Protein AF-A0A2N2ISP6-F1 (afdb_monomer_lite)

Radius of gyration: 34.64 Å; chains: 1; bounding box: 72×55×141 Å

Secondary structure (DSSP, 8-state):
----------------PPPPHHHHHHHHHHHHHT-GGGHHHHHHHHT-TTS-HHHHHHHHHHHHTTS---HHHHHHHHHHHHSTT-GGGHHHHHHHHHHHHHHHHHHHHHH-SS-TTSSSSHHHHHHHHHHHHHHHHHHHHT-TTSSS-PPPHHHHHHHHHHHHHHHHHTHHHHSTTS---HHHHHHHHHHHHHHHHHHTTTS-HHHHHHHTT--HHHHHHHHHH--EEEETT---HHHHHHHHHHHHHSTTSSTT--EEEE-SS-STTS-SSSEEEE-S-----PPPPSSSSSSS--S-PPPHHHHHHHHHHHHHHHHHHHHH-HHHHHHHHHHHHHHHTSS---S-HHHHHHHHHTTTTS-S---HHHHHHHHHHHHHHHHHHHHHHHHHHHTTT--HHHHHHHHHHHHHSPTT--SSEEEEEEEEEEETTEEEEEEEEEEEETTEEEEEEETTEEEEEEE-TT--EEEEEETTB---GGG--S-PPP---SSEEEETTEEEEE-SS--EEEE-STT-EEEE--SSS--EEEEE---S-----------SSSEEEEEEEEEETTEEEEEEEEEEESSSEEEEEEEEESSS--EESSPPEE-

Foldseek 3Di:
DDDDDDDDDPPPDLQQDADDPVLLVVLLVCLVVLDLVCLVVNLCSLLDPSYALVRSLVSLLVNQQVDFDDPSSLVSVCCNQPNPPNQVRNLSNLLSNLLSLLSNLVSLCVVPVDLSCDDPRRNLVSLLVSLVSLLVSLVVLPDPDPDGDGHDLVSLVSSLVSLLVSCQVPVCQQALPHADDPSSQQSNVSSLSSNLSSCPPNHQLLVSCVSNVPDPLQSVCCNVLVEGEHANHPADPVLSNQLVVLLVLQACLQPQANYEYEDLDDPPPHPPRHYQYQNDHRYPDDQDDDDQDDPDDDDFRADSSSLSSLLSSQLSLLVVCVVVPVPLVVVLVVLQVVQVVAPNRALCVVQQVVVVVVVVPDPDDRDSSSLQSVLLSCQQAAVLLQCLSLVLLVVVVNNSSVVSNQSSVLSSFHPPPQDFAWGWHWGWRGDHRHTDTFIKIFGDDNSTTAWIGGDPKIKGFDADPSGDGRHIAIPNHDDDNVVSPPDDQDQDADQWDDAAQWIWGFQKARWRKDRNHHLEIETDHGDDDMAGETETDDPDDDGDHDYDDDPPAFYWYQDYWDADPLGTFDWTFGWHDDVFTWTFTWTDPSDPDTDGPDDTDTD

Sequence (603 aa):
MVGASLGVLLASSAARAELTGAEKAQVRSYVDGASLANVGRLRALVARPDLTEKQATDALSAALRPKPFTDATEAFLEALLFGPSSLASRSNLLPSVVQALLLRADAIFVQQPGDPMRGDGRAGRELLQLHTFVYEMLVEAMRDGVGVAGLRADARLSVARAYAEHTERHRSFLAFSSRVQDPMLRLRVLVALVLRKASDGVMDRAEVARVLDLGPTANGLFVRSGTLFEDAGLGPEVRRREVVGMLERVPGALSGTEVVVVSKASRAGWVSSGVLFLRTPLGPVAPRRGDAWPAVVKTADPEEALFEAAWVGTSAVAARRLARDPGWDARVSRSMDRAAGQGQDHLAPWVVDRSLDRNAGQAGTVSSRDFVAAPATLLLLDARRTVELSLMRSLSGNFEAFEQVLLGLELLVPPGGSGDGPVEVTLGRVMQGGVEPVVARVVLRGGRAVALELDADRVEAKLDEQGKVVAVLRNGGTFEVGDLAAIEVPSVAGDRWDVGDLRLVRLWGMPRIGALGHRRFLAIGGEREGLHGVHTQAPSADHRVTGRLWVERKGGLVVRVSPGPAGFHGVAVMIQCGDRCMARLMRWDGKSEGYDIAGPVEL

Structure (mmCIF, N/CA/C/O backbone):
data_AF-A0A2N2ISP6-F1
#
_entry.id   AF-A0A2N2ISP6-F1
#
loop_
_atom_site.group_PDB
_atom_site.id
_atom_site.type_symbol
_atom_site.label_atom_id
_atom_site.label_alt_id
_atom_site.label_comp_id
_atom_site.label_asym_id
_atom_site.label_entity_id
_atom_site.label_seq_id
_atom_site.pdbx_PDB_ins_code
_atom_site.Cartn_x
_atom_site.Cartn_y
_atom_site.Cartn_z
_atom_site.occupancy
_atom_site.B_iso_or_equiv
_atom_site.auth_seq_id
_atom_site.auth_comp_id
_atom_site.auth_asym_id
_atom_site.auth_atom_id
_atom_site.pdbx_PDB_model_num
ATOM 1 N N . MET A 1 1 ? -8.777 27.596 -78.164 1.00 36.19 1 MET A N 1
ATOM 2 C CA . MET A 1 1 ? -7.534 28.091 -77.538 1.00 36.19 1 MET A CA 1
ATOM 3 C C . MET A 1 1 ? -7.491 27.554 -76.123 1.00 36.19 1 MET A C 1
ATOM 5 O O . MET A 1 1 ? -8.402 27.820 -75.354 1.00 36.19 1 MET A O 1
ATOM 9 N N . VAL A 1 2 ? -6.512 26.694 -75.866 1.00 35.44 2 VAL A N 1
ATOM 10 C CA . VAL A 1 2 ? -6.303 25.952 -74.620 1.00 35.44 2 VAL A CA 1
ATOM 11 C C . VAL A 1 2 ? -5.444 26.807 -73.690 1.00 35.44 2 VAL A C 1
ATOM 13 O O . VAL A 1 2 ? -4.430 27.337 -74.131 1.00 35.44 2 VAL A O 1
ATOM 16 N N . GLY A 1 3 ? -5.832 26.920 -72.422 1.00 34.56 3 GLY A N 1
ATOM 17 C CA . GLY A 1 3 ? -5.009 27.483 -71.353 1.00 34.56 3 GLY A CA 1
ATOM 18 C C . GLY A 1 3 ? -5.058 26.550 -70.151 1.00 34.56 3 GLY A C 1
ATOM 19 O O . GLY A 1 3 ? -5.958 26.658 -69.326 1.00 34.56 3 GLY A O 1
ATOM 20 N N . ALA A 1 4 ? -4.134 25.591 -70.101 1.00 41.06 4 ALA A N 1
ATOM 21 C CA . ALA A 1 4 ? -3.961 24.679 -68.978 1.00 41.06 4 ALA A CA 1
ATOM 22 C C . ALA A 1 4 ? -2.827 25.200 -68.085 1.00 41.06 4 ALA A C 1
ATOM 24 O O . ALA A 1 4 ? -1.659 25.168 -68.467 1.00 41.06 4 ALA A O 1
ATOM 25 N N . SER A 1 5 ? -3.182 25.685 -66.899 1.00 40.44 5 SER A N 1
ATOM 26 C CA . SER A 1 5 ? -2.239 26.055 -65.843 1.00 40.44 5 SER A CA 1
ATOM 27 C C . SER A 1 5 ? -1.856 24.794 -65.068 1.00 40.44 5 SER A C 1
ATOM 29 O O . SER A 1 5 ? -2.618 24.314 -64.230 1.00 40.44 5 SER A O 1
ATOM 31 N N . LEU A 1 6 ? -0.686 24.233 -65.371 1.00 39.66 6 LEU A N 1
ATOM 32 C CA . LEU A 1 6 ? -0.110 23.102 -64.647 1.00 39.66 6 LEU A CA 1
ATOM 33 C C . LEU A 1 6 ? 0.493 23.611 -63.324 1.00 39.66 6 LEU A C 1
ATOM 35 O O . LEU A 1 6 ? 1.599 24.147 -63.293 1.00 39.66 6 LEU A O 1
ATOM 39 N N . GLY A 1 7 ? -0.252 23.483 -62.226 1.00 42.16 7 GLY A N 1
ATOM 40 C CA . GLY A 1 7 ? 0.265 23.694 -60.874 1.00 42.16 7 GLY A CA 1
ATOM 41 C C . GLY A 1 7 ? 1.104 22.493 -60.442 1.00 42.16 7 GLY A C 1
ATOM 42 O O . GLY A 1 7 ? 0.562 21.441 -60.113 1.00 42.16 7 GLY A O 1
ATOM 43 N N . VAL A 1 8 ? 2.428 22.639 -60.456 1.00 43.16 8 VAL A N 1
ATOM 44 C CA . VAL A 1 8 ? 3.360 21.641 -59.918 1.00 43.16 8 VAL A CA 1
ATOM 45 C C . VAL A 1 8 ? 3.289 21.689 -58.389 1.00 43.16 8 VAL A C 1
ATOM 47 O O . VAL A 1 8 ? 3.820 22.596 -57.753 1.00 43.16 8 VAL A O 1
ATOM 50 N N . LEU A 1 9 ? 2.618 20.702 -57.794 1.00 42.75 9 LEU A N 1
ATOM 51 C CA . LEU A 1 9 ? 2.708 20.387 -56.369 1.00 42.75 9 LEU A CA 1
ATOM 52 C C . LEU A 1 9 ? 4.105 19.811 -56.080 1.00 42.75 9 LEU A C 1
ATOM 54 O O . LEU A 1 9 ? 4.371 18.639 -56.342 1.00 42.75 9 LEU A O 1
ATOM 58 N N . LEU A 1 10 ? 5.004 20.636 -55.539 1.00 41.03 10 LEU A N 1
ATOM 59 C CA . LEU A 1 10 ? 6.258 20.180 -54.936 1.00 41.03 10 LEU A CA 1
ATOM 60 C C . LEU A 1 10 ? 5.944 19.459 -53.618 1.00 41.03 10 LEU A C 1
ATOM 62 O O . LEU A 1 10 ? 5.912 20.065 -52.549 1.00 41.03 10 LEU A O 1
ATOM 66 N N . ALA A 1 11 ? 5.714 18.151 -53.696 1.00 45.19 11 ALA A N 1
ATOM 67 C CA . ALA A 1 11 ? 5.812 17.268 -52.545 1.00 45.19 11 ALA A CA 1
ATOM 68 C C . ALA A 1 11 ? 7.301 17.078 -52.210 1.00 45.19 11 ALA A C 1
ATOM 70 O O . ALA A 1 11 ? 7.983 16.226 -52.776 1.00 45.19 11 ALA A O 1
ATOM 71 N N . SER A 1 12 ? 7.830 17.904 -51.310 1.00 37.44 12 SER A N 1
ATOM 72 C CA . SER A 1 12 ? 9.149 17.714 -50.713 1.00 37.44 12 SER A CA 1
ATOM 73 C C . SER A 1 12 ? 9.114 16.507 -49.770 1.00 37.44 12 SER A C 1
ATOM 75 O O . SER A 1 12 ? 8.803 16.614 -48.586 1.00 37.44 12 SER A O 1
ATOM 77 N N . SER A 1 13 ? 9.445 15.323 -50.288 1.00 38.75 13 SER A N 1
ATOM 78 C CA . SER A 1 13 ? 9.825 14.194 -49.440 1.00 38.75 13 SER A CA 1
ATOM 79 C C . SER A 1 13 ? 11.094 14.580 -48.677 1.00 38.75 13 SER A C 1
ATOM 81 O O . SER A 1 13 ? 12.142 14.772 -49.295 1.00 38.75 13 SER A O 1
ATOM 83 N N . ALA A 1 14 ? 11.021 14.715 -47.352 1.00 42.84 14 ALA A N 1
ATOM 84 C CA . ALA A 1 14 ? 12.212 14.885 -46.527 1.00 42.84 14 ALA A CA 1
ATOM 85 C C . ALA A 1 14 ? 13.158 13.697 -46.775 1.00 42.84 14 ALA A C 1
ATOM 87 O O . ALA A 1 14 ? 12.811 12.551 -46.480 1.00 42.84 14 ALA A O 1
ATOM 88 N N . ALA A 1 15 ? 14.327 13.959 -47.360 1.00 44.03 15 ALA A N 1
ATOM 89 C CA . ALA A 1 15 ? 15.367 12.956 -47.530 1.00 44.03 15 ALA A CA 1
ATOM 90 C C . ALA A 1 15 ? 15.857 12.537 -46.135 1.00 44.03 15 ALA A C 1
ATOM 92 O O . ALA A 1 15 ? 16.526 13.302 -45.447 1.00 44.03 15 ALA A O 1
ATOM 93 N N . ARG A 1 16 ? 15.460 11.341 -45.691 1.00 56.44 16 ARG A N 1
ATOM 94 C CA . ARG A 1 16 ? 15.935 10.734 -44.442 1.00 56.44 16 ARG A CA 1
ATOM 95 C C . ARG A 1 16 ? 17.348 10.214 -44.688 1.00 56.44 16 ARG A C 1
ATOM 97 O O . ARG A 1 16 ? 17.513 9.305 -45.501 1.00 56.44 16 ARG A O 1
ATOM 104 N N . ALA A 1 17 ? 18.355 10.796 -44.043 1.00 68.31 17 ALA A N 1
ATOM 105 C CA . ALA A 1 17 ? 19.729 10.319 -44.161 1.00 68.31 17 ALA A CA 1
ATOM 106 C C . ALA A 1 17 ? 19.986 9.203 -43.1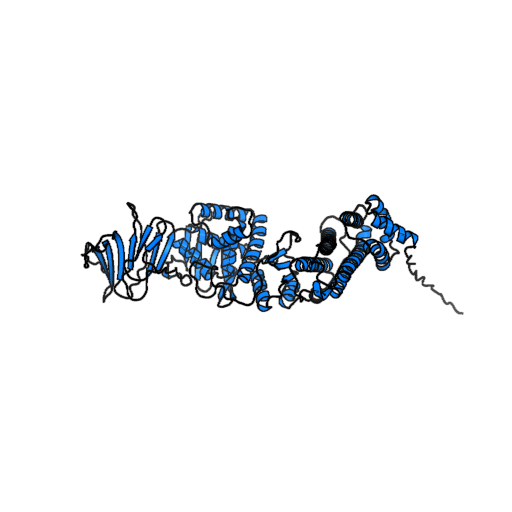40 1.00 68.31 17 ALA A C 1
ATOM 108 O O . ALA A 1 17 ? 19.658 9.331 -41.961 1.00 68.31 17 ALA A O 1
ATOM 109 N N . GLU A 1 18 ? 20.579 8.096 -43.585 1.00 81.62 18 GLU A N 1
ATOM 110 C CA . GLU A 1 18 ? 21.045 7.047 -42.677 1.00 81.62 18 GLU A CA 1
ATOM 111 C C . GLU A 1 18 ? 22.409 7.411 -42.080 1.00 81.62 18 GLU A C 1
ATOM 113 O O . GLU A 1 18 ? 23.227 8.057 -42.737 1.00 81.62 18 GLU A O 1
ATOM 118 N N . LEU A 1 19 ? 22.701 6.918 -40.872 1.00 83.62 19 LEU A N 1
ATOM 119 C CA . LEU A 1 19 ? 24.064 6.966 -40.340 1.00 83.62 19 LEU A CA 1
ATOM 120 C C . LEU A 1 19 ? 25.001 6.125 -41.217 1.00 83.62 19 LEU A C 1
ATOM 122 O O . LEU A 1 19 ? 24.779 4.926 -41.432 1.00 83.62 19 LEU A O 1
ATOM 126 N N . THR A 1 20 ? 26.085 6.745 -41.667 1.00 88.38 20 THR A N 1
ATOM 127 C CA . THR A 1 20 ? 27.175 6.099 -42.400 1.00 88.38 20 THR A CA 1
ATOM 128 C C . THR A 1 20 ? 27.889 5.057 -41.533 1.00 88.38 20 THR A C 1
ATOM 130 O O . THR A 1 20 ? 27.804 5.061 -40.302 1.00 88.38 20 THR A O 1
ATOM 133 N N . GLY A 1 21 ? 28.651 4.154 -42.160 1.00 86.38 21 GLY A N 1
ATOM 134 C CA . GLY A 1 21 ? 29.464 3.172 -41.427 1.00 86.38 21 GLY A CA 1
ATOM 135 C C . GLY A 1 21 ? 30.460 3.817 -40.453 1.00 86.38 21 GLY A C 1
ATOM 136 O O . GLY A 1 21 ? 30.655 3.308 -39.350 1.00 86.38 21 GLY A O 1
ATOM 137 N N . ALA A 1 22 ? 31.029 4.970 -40.823 1.00 87.31 22 ALA A N 1
ATOM 138 C CA . ALA A 1 22 ? 31.939 5.734 -39.972 1.00 87.31 22 ALA A CA 1
ATOM 139 C C . ALA A 1 22 ? 31.221 6.346 -38.758 1.00 87.31 22 ALA A C 1
ATOM 141 O O . ALA A 1 22 ? 31.716 6.235 -37.638 1.00 87.31 22 ALA A O 1
ATOM 142 N N . GLU A 1 23 ? 30.031 6.924 -38.947 1.00 89.75 23 GLU A N 1
ATOM 143 C CA . GLU A 1 23 ? 29.229 7.462 -37.839 1.00 89.75 23 GLU A CA 1
ATOM 144 C C . GLU A 1 23 ? 28.765 6.350 -36.888 1.00 89.75 23 GLU A C 1
ATOM 146 O O . GLU A 1 23 ? 28.853 6.506 -35.671 1.00 89.75 23 GLU A O 1
ATOM 151 N N . LYS A 1 24 ? 28.358 5.182 -37.407 1.00 89.81 24 LYS A N 1
ATOM 152 C CA . LYS A 1 24 ? 28.030 4.004 -36.578 1.00 89.81 24 LYS A CA 1
ATOM 153 C C . LYS A 1 24 ? 29.235 3.536 -35.749 1.00 89.81 24 LYS A C 1
ATOM 155 O O . LYS A 1 24 ? 29.079 3.192 -34.576 1.00 89.81 24 LYS A O 1
ATOM 160 N N . ALA A 1 25 ? 30.441 3.559 -36.322 1.00 89.00 25 ALA A N 1
ATOM 161 C CA . ALA A 1 25 ? 31.672 3.242 -35.598 1.00 89.00 25 ALA A CA 1
ATOM 162 C C . ALA A 1 25 ? 32.001 4.287 -34.514 1.00 89.00 25 ALA A C 1
ATOM 164 O O . ALA A 1 25 ? 32.422 3.915 -33.420 1.00 89.00 25 ALA A O 1
ATOM 165 N N . GLN A 1 26 ? 31.754 5.576 -34.777 1.00 91.56 26 GLN A N 1
ATOM 166 C CA . GLN A 1 26 ? 31.908 6.645 -33.783 1.00 91.56 26 GLN A CA 1
ATOM 167 C C . GLN A 1 26 ? 30.915 6.503 -32.626 1.00 91.56 26 GLN A C 1
ATOM 169 O O . GLN A 1 26 ? 31.327 6.601 -31.473 1.00 91.56 26 GLN A O 1
ATOM 174 N N . VAL A 1 27 ? 29.640 6.205 -32.908 1.00 91.06 27 VAL A N 1
ATOM 175 C CA . VAL A 1 27 ? 28.630 5.915 -31.874 1.00 91.06 27 VAL A CA 1
ATOM 176 C C . VAL A 1 27 ? 29.114 4.788 -30.963 1.00 91.06 27 VAL A C 1
ATOM 178 O O . VAL A 1 27 ? 29.137 4.958 -29.744 1.00 91.06 27 VAL A O 1
ATOM 181 N N . ARG A 1 28 ? 29.583 3.676 -31.548 1.00 90.56 28 ARG A N 1
ATOM 182 C CA . ARG A 1 28 ? 30.154 2.562 -30.782 1.00 90.56 28 ARG A CA 1
ATOM 183 C C . ARG A 1 28 ? 31.355 3.005 -29.952 1.00 90.56 28 ARG A C 1
ATOM 185 O O . ARG A 1 28 ? 31.382 2.735 -28.761 1.00 90.56 28 ARG A O 1
ATOM 192 N N . SER A 1 29 ? 32.301 3.738 -30.536 1.00 90.75 29 SER A N 1
ATOM 193 C CA . SER A 1 29 ? 33.484 4.227 -29.819 1.00 90.75 29 SER A CA 1
ATOM 194 C C . SER A 1 29 ? 33.138 5.148 -28.643 1.00 90.75 29 SER A C 1
ATOM 196 O O . SER A 1 29 ? 33.799 5.075 -27.607 1.00 90.75 29 SER A O 1
ATOM 198 N N . TYR A 1 30 ? 32.130 6.015 -28.778 1.00 91.50 30 TYR A N 1
ATOM 199 C CA . TYR A 1 30 ? 31.725 6.930 -27.710 1.00 91.50 30 TYR A CA 1
ATOM 200 C C . TYR A 1 30 ? 31.024 6.214 -26.560 1.00 91.50 30 TYR A C 1
ATOM 202 O O . TYR A 1 30 ? 31.335 6.503 -25.406 1.00 91.50 30 TYR A O 1
ATOM 210 N N . VAL A 1 31 ? 30.135 5.266 -26.866 1.00 88.12 31 VAL A N 1
ATOM 211 C CA . VAL A 1 31 ? 29.489 4.419 -25.853 1.00 88.12 31 VAL A CA 1
ATOM 212 C C . VAL A 1 31 ? 30.522 3.517 -25.171 1.00 88.12 31 VAL A C 1
ATOM 214 O O . VAL A 1 31 ? 30.524 3.412 -23.950 1.00 88.12 31 VAL A O 1
ATOM 217 N N . ASP A 1 32 ? 31.448 2.937 -25.938 1.00 86.81 32 ASP A N 1
ATOM 218 C CA . ASP A 1 32 ? 32.501 2.049 -25.436 1.00 86.81 32 ASP A CA 1
ATOM 219 C C . ASP A 1 32 ? 33.442 2.736 -24.448 1.00 86.81 32 ASP A C 1
ATOM 221 O O . ASP A 1 32 ? 33.852 2.126 -23.464 1.00 86.81 32 ASP A O 1
ATOM 225 N N . GLY A 1 33 ? 33.795 3.993 -24.721 1.00 85.69 33 GLY A N 1
ATOM 226 C CA . GLY A 1 33 ? 34.625 4.785 -23.821 1.00 85.69 33 GLY A CA 1
ATOM 227 C C . GLY A 1 33 ? 33.866 5.365 -22.626 1.00 85.69 33 GLY A C 1
ATOM 228 O O . GLY A 1 33 ? 34.521 5.832 -21.700 1.00 85.69 33 GLY A O 1
ATOM 229 N N . ALA A 1 34 ? 32.523 5.398 -22.669 1.00 87.94 34 ALA A N 1
ATOM 230 C CA . ALA A 1 34 ? 31.628 5.987 -21.661 1.00 87.94 34 ALA A CA 1
ATOM 231 C C . ALA A 1 34 ? 32.092 7.359 -21.115 1.00 87.94 34 ALA A C 1
ATOM 233 O O . ALA A 1 34 ? 31.850 7.722 -19.966 1.00 87.94 34 ALA A O 1
ATOM 234 N N . SER A 1 35 ? 32.795 8.142 -21.938 1.00 91.19 35 SER A N 1
ATOM 235 C CA . SER A 1 35 ? 33.422 9.391 -21.505 1.00 91.19 35 SER A CA 1
ATOM 236 C C . SER A 1 35 ? 32.431 10.543 -21.585 1.00 91.19 35 SER A C 1
ATOM 238 O O . SER A 1 35 ? 31.960 10.883 -22.673 1.00 91.19 35 SER A O 1
ATOM 240 N N . LEU A 1 36 ? 32.180 11.211 -20.456 1.00 89.88 36 LEU A N 1
ATOM 241 C CA . LEU A 1 36 ? 31.259 12.352 -20.374 1.00 89.88 36 LEU A CA 1
ATOM 242 C C . LEU A 1 36 ? 31.594 13.478 -21.374 1.00 89.88 36 LEU A C 1
ATOM 244 O O . LEU A 1 36 ? 30.695 14.154 -21.871 1.00 89.88 36 LEU A O 1
ATOM 248 N N . ALA A 1 37 ? 32.868 13.631 -21.754 1.00 89.94 37 ALA A N 1
ATOM 249 C CA . ALA A 1 37 ? 33.308 14.614 -22.747 1.00 89.94 37 ALA A CA 1
ATOM 250 C C . ALA A 1 37 ? 32.743 14.361 -24.162 1.00 89.94 37 ALA A C 1
ATOM 252 O O . ALA A 1 37 ? 32.625 15.291 -24.962 1.00 89.94 37 ALA A O 1
ATOM 253 N N . ASN A 1 38 ? 32.370 13.118 -24.482 1.00 91.31 38 ASN A N 1
ATOM 254 C CA . ASN A 1 38 ? 31.856 12.732 -25.798 1.00 91.31 38 ASN A CA 1
ATOM 255 C C . ASN A 1 38 ? 30.325 12.782 -25.897 1.00 91.31 38 ASN A C 1
ATOM 257 O O . ASN A 1 38 ? 29.783 12.631 -26.992 1.00 91.31 38 ASN A O 1
ATOM 261 N N . VAL A 1 39 ? 29.619 13.038 -24.792 1.00 90.69 39 VAL A N 1
ATOM 262 C CA . VAL A 1 39 ? 28.149 13.031 -24.729 1.00 90.69 39 VAL A CA 1
ATOM 263 C C . VAL A 1 39 ? 27.520 13.982 -25.748 1.00 90.69 39 VAL A C 1
ATOM 265 O O . VAL A 1 39 ? 26.601 13.601 -26.470 1.00 90.69 39 VAL A O 1
ATOM 268 N N . GLY A 1 40 ? 28.036 15.211 -25.855 1.00 88.00 40 GLY A N 1
ATOM 269 C CA . GLY A 1 40 ? 27.525 16.196 -26.813 1.00 88.00 40 GLY A CA 1
ATOM 270 C C . GLY A 1 40 ? 27.702 15.758 -28.271 1.00 88.00 40 GLY A C 1
ATOM 271 O O . GLY A 1 40 ? 26.813 15.981 -29.091 1.00 88.00 40 GLY A O 1
ATOM 272 N N . ARG A 1 41 ? 28.813 15.074 -28.581 1.00 89.94 41 ARG A N 1
ATOM 273 C CA . ARG A 1 41 ? 29.103 14.551 -29.927 1.00 89.94 41 ARG A CA 1
ATOM 274 C C . ARG A 1 41 ? 28.193 13.379 -30.269 1.00 89.94 41 ARG A C 1
ATOM 276 O O . ARG A 1 41 ? 27.626 13.353 -31.353 1.00 89.94 41 ARG A O 1
ATOM 283 N N . LEU A 1 42 ? 27.997 12.454 -29.327 1.00 91.12 42 LEU A N 1
ATOM 284 C CA . LEU A 1 42 ? 27.046 11.360 -29.497 1.00 91.12 42 LEU A CA 1
ATOM 285 C C . LEU A 1 42 ? 25.628 11.900 -29.717 1.00 91.12 42 LEU A C 1
ATOM 287 O O . LEU A 1 42 ? 24.974 11.507 -30.678 1.00 91.12 42 LEU A O 1
ATOM 291 N N . ARG A 1 43 ? 25.176 12.852 -28.888 1.00 91.06 43 ARG A N 1
ATOM 292 C CA . ARG A 1 43 ? 23.860 13.492 -29.032 1.00 91.06 43 ARG A CA 1
ATOM 293 C C . ARG A 1 43 ? 23.672 14.094 -30.421 1.00 91.06 43 ARG A C 1
ATOM 295 O O . ARG A 1 43 ? 22.638 13.868 -31.035 1.00 91.06 43 ARG A O 1
ATOM 302 N N . ALA A 1 44 ? 24.675 14.810 -30.927 1.00 87.69 44 ALA A N 1
ATOM 303 C CA . ALA A 1 44 ? 24.631 15.408 -32.259 1.00 87.69 44 ALA A CA 1
ATOM 304 C C . ALA A 1 44 ? 24.507 14.371 -33.390 1.00 87.69 44 ALA A C 1
ATOM 306 O O . ALA A 1 44 ? 23.963 14.700 -34.437 1.00 87.69 44 ALA A O 1
ATOM 307 N N . LEU A 1 45 ? 24.974 13.133 -33.185 1.00 89.06 45 LEU A N 1
ATOM 308 C CA . LEU A 1 45 ? 24.849 12.040 -34.154 1.00 89.06 45 LEU A CA 1
ATOM 309 C C . LEU A 1 45 ? 23.497 11.325 -34.064 1.00 89.06 45 LEU A C 1
ATOM 311 O O . LEU A 1 45 ? 22.870 11.076 -35.089 1.00 89.06 45 LEU A O 1
ATOM 315 N N . VAL A 1 46 ? 23.040 10.986 -32.855 1.00 88.62 46 VAL A N 1
ATOM 316 C CA . VAL A 1 46 ? 21.851 10.131 -32.670 1.00 88.62 46 VAL A CA 1
ATOM 317 C C . VAL A 1 46 ? 20.540 10.902 -32.504 1.00 88.62 46 VAL A C 1
ATOM 319 O O . VAL A 1 46 ? 19.477 10.316 -32.666 1.00 88.62 46 VAL A O 1
ATOM 322 N N . ALA A 1 47 ? 20.586 12.206 -32.212 1.00 84.38 47 ALA A N 1
ATOM 323 C CA . ALA A 1 47 ? 19.394 13.053 -32.076 1.00 84.38 47 ALA A CA 1
ATOM 324 C C . ALA A 1 47 ? 19.073 13.868 -33.335 1.00 84.38 47 ALA A C 1
ATOM 326 O O . ALA A 1 47 ? 18.319 14.844 -33.253 1.00 84.38 47 ALA A O 1
ATOM 327 N N . ARG A 1 48 ? 19.688 13.539 -34.478 1.00 83.75 48 ARG A N 1
ATOM 328 C CA . ARG A 1 48 ? 19.499 14.313 -35.704 1.00 83.75 48 ARG A CA 1
ATOM 329 C C . ARG A 1 48 ? 18.033 14.253 -36.159 1.00 83.75 48 ARG A C 1
ATOM 331 O O . ARG A 1 48 ? 17.431 13.183 -36.112 1.00 83.75 48 ARG A O 1
ATOM 338 N N . PRO A 1 49 ? 17.454 15.371 -36.625 1.00 77.69 49 PRO A N 1
ATOM 339 C CA . PRO A 1 49 ? 16.042 15.432 -37.008 1.00 77.69 49 PRO A CA 1
ATOM 340 C C . PRO A 1 49 ? 15.706 14.627 -38.274 1.00 77.69 49 PRO A C 1
ATOM 342 O O . PRO A 1 49 ? 14.538 14.337 -38.516 1.00 77.69 49 PRO A O 1
ATOM 345 N N . ASP A 1 50 ? 16.705 14.276 -39.086 1.00 81.19 50 ASP A N 1
ATOM 346 C CA . ASP A 1 50 ? 16.567 13.459 -40.294 1.00 81.19 50 ASP A CA 1
ATOM 347 C C . ASP A 1 50 ? 16.692 11.947 -40.036 1.00 81.19 50 ASP A C 1
ATOM 349 O O . ASP A 1 50 ? 16.409 11.151 -40.936 1.00 81.19 50 ASP A O 1
ATOM 353 N N . LEU A 1 51 ? 17.070 11.551 -38.815 1.00 83.94 51 LEU A N 1
ATOM 354 C CA . LEU A 1 51 ? 17.204 10.161 -38.398 1.00 83.94 51 LEU A CA 1
ATOM 355 C C . LEU A 1 51 ? 15.868 9.627 -37.865 1.00 83.94 51 LEU A C 1
ATOM 357 O O . LEU A 1 51 ? 15.186 10.272 -37.069 1.00 83.94 51 LEU A O 1
ATOM 361 N N . THR A 1 52 ? 15.492 8.418 -38.277 1.00 84.81 52 THR A N 1
ATOM 362 C CA . THR A 1 52 ? 14.332 7.733 -37.688 1.00 84.81 52 THR A CA 1
ATOM 363 C C . THR A 1 52 ? 14.678 7.133 -36.324 1.00 84.81 52 THR A C 1
ATOM 365 O O . THR A 1 52 ? 15.819 6.739 -36.079 1.00 84.81 52 THR A O 1
ATOM 368 N N . GLU A 1 53 ? 13.674 6.970 -35.458 1.00 82.44 53 GLU A N 1
ATOM 369 C CA . GLU A 1 53 ? 13.818 6.297 -34.155 1.00 82.44 53 GLU A CA 1
ATOM 370 C C . GLU A 1 53 ? 14.460 4.906 -34.290 1.00 82.44 53 GLU A C 1
ATOM 372 O O . GLU A 1 53 ? 15.341 4.541 -33.512 1.00 82.44 53 GLU A O 1
ATOM 377 N N . LYS A 1 54 ? 14.089 4.152 -35.333 1.00 86.62 54 LYS A N 1
ATOM 378 C CA . LYS A 1 54 ? 14.673 2.839 -35.627 1.00 86.62 54 LYS A CA 1
ATOM 379 C C . LYS A 1 54 ? 16.174 2.927 -35.911 1.00 86.62 54 LYS A C 1
ATOM 381 O O . LYS A 1 54 ? 16.943 2.162 -35.347 1.00 86.62 54 LYS A O 1
ATOM 386 N N . GLN A 1 55 ? 16.610 3.873 -36.742 1.00 88.31 55 GLN A N 1
ATOM 387 C CA . GLN A 1 55 ? 18.030 4.015 -37.086 1.00 88.31 55 GLN A CA 1
ATOM 388 C C . GLN A 1 55 ? 18.879 4.455 -35.882 1.00 88.31 55 GLN A C 1
ATOM 390 O O . GLN A 1 55 ? 20.004 3.978 -35.721 1.00 88.31 55 GLN A O 1
ATOM 395 N N . ALA A 1 56 ? 18.343 5.328 -35.022 1.00 88.62 56 ALA A N 1
ATOM 396 C CA . ALA A 1 56 ? 18.984 5.695 -33.759 1.00 88.62 56 ALA A CA 1
ATOM 397 C C . ALA A 1 56 ? 19.089 4.485 -32.814 1.00 88.62 56 ALA A C 1
ATOM 399 O O . ALA A 1 56 ? 20.157 4.218 -32.258 1.00 88.62 56 ALA A O 1
ATOM 400 N N . THR A 1 57 ? 18.004 3.718 -32.689 1.00 89.69 57 THR A N 1
ATOM 401 C CA . THR A 1 57 ? 17.941 2.489 -31.885 1.00 89.69 57 THR A CA 1
ATOM 402 C C . THR A 1 57 ? 18.932 1.439 -32.375 1.00 89.69 57 THR A C 1
ATOM 404 O O . THR A 1 57 ? 19.679 0.894 -31.567 1.00 89.69 57 THR A O 1
ATOM 407 N N . ASP A 1 58 ? 19.004 1.191 -33.685 1.00 90.06 58 ASP A N 1
ATOM 408 C CA . ASP A 1 58 ? 19.924 0.220 -34.284 1.00 90.06 58 ASP A CA 1
ATOM 409 C C . ASP A 1 58 ? 21.388 0.588 -33.983 1.00 90.06 58 ASP A C 1
ATOM 411 O O . ASP A 1 58 ? 22.186 -0.273 -33.604 1.00 90.06 58 ASP A O 1
ATOM 415 N N . ALA A 1 59 ? 21.744 1.875 -34.089 1.00 90.88 59 ALA A N 1
ATOM 416 C CA . ALA A 1 59 ? 23.090 2.355 -33.780 1.00 90.88 59 ALA A CA 1
ATOM 417 C C . ALA A 1 59 ? 23.437 2.223 -32.286 1.00 90.88 59 ALA A C 1
ATOM 419 O O . ALA A 1 59 ? 24.522 1.742 -31.949 1.00 90.88 59 ALA A O 1
ATOM 420 N N . LEU A 1 60 ? 22.521 2.609 -31.391 1.00 92.50 60 LEU A N 1
ATOM 421 C CA . LEU A 1 60 ? 22.713 2.506 -29.941 1.00 92.50 60 LEU A CA 1
ATOM 422 C C . LEU A 1 60 ? 22.749 1.046 -29.473 1.00 92.50 60 LEU A C 1
ATOM 424 O O . LEU A 1 60 ? 23.623 0.666 -28.696 1.00 92.50 60 LEU A O 1
ATOM 428 N N . SER A 1 61 ? 21.851 0.199 -29.978 1.00 91.50 61 SER A N 1
ATOM 429 C CA . SER A 1 61 ? 21.797 -1.226 -29.640 1.00 91.50 61 SER A CA 1
ATOM 430 C C . SER A 1 61 ? 23.059 -1.959 -30.093 1.00 91.50 61 SER A C 1
ATOM 432 O O . SER A 1 61 ? 23.622 -2.751 -29.336 1.00 91.50 61 SER A O 1
ATOM 434 N N . ALA A 1 62 ? 23.581 -1.637 -31.282 1.00 90.31 62 ALA A N 1
ATOM 435 C CA . ALA A 1 62 ? 24.833 -2.197 -31.787 1.00 90.31 62 ALA A CA 1
ATOM 436 C C . ALA A 1 62 ? 26.069 -1.830 -30.940 1.00 90.31 62 ALA A C 1
ATOM 438 O O . ALA A 1 62 ? 27.128 -2.442 -31.131 1.00 90.31 62 ALA A O 1
ATOM 439 N N . ALA A 1 63 ? 25.954 -0.839 -30.052 1.00 89.19 63 ALA A N 1
ATOM 440 C CA . ALA A 1 63 ? 26.976 -0.454 -29.086 1.00 89.19 63 ALA A CA 1
ATOM 441 C C . ALA A 1 63 ? 26.703 -1.024 -27.680 1.00 89.19 63 ALA A C 1
ATOM 443 O O . ALA A 1 63 ? 27.613 -1.562 -27.057 1.00 89.19 63 ALA A O 1
ATOM 444 N N . LEU A 1 64 ? 25.455 -0.959 -27.201 1.00 91.12 64 LEU A N 1
ATOM 445 C CA . LEU A 1 64 ? 25.074 -1.345 -25.836 1.00 91.12 64 LEU A CA 1
ATOM 446 C C . LEU A 1 64 ? 24.866 -2.857 -25.658 1.00 91.12 64 LEU A C 1
ATOM 448 O O . LEU A 1 64 ? 25.299 -3.426 -24.662 1.00 91.12 64 LEU A O 1
ATOM 452 N N . ARG A 1 65 ? 24.237 -3.544 -26.619 1.00 91.00 65 ARG A N 1
ATOM 453 C CA . ARG A 1 65 ? 23.867 -4.969 -26.496 1.00 91.00 65 ARG A CA 1
ATOM 454 C C . ARG A 1 65 ? 25.049 -5.917 -26.205 1.00 91.00 65 ARG A C 1
ATOM 456 O O . ARG A 1 65 ? 24.865 -6.834 -25.398 1.00 91.00 65 ARG A O 1
ATOM 463 N N . PRO A 1 66 ? 26.241 -5.761 -26.823 1.00 89.69 66 PRO A N 1
ATOM 464 C CA . PRO A 1 66 ? 27.349 -6.700 -26.629 1.00 89.69 66 PRO A CA 1
ATOM 465 C C . PRO A 1 66 ? 28.017 -6.637 -25.249 1.00 89.69 66 PRO A C 1
ATOM 467 O O . PRO A 1 66 ? 28.791 -7.538 -24.927 1.00 89.69 66 PRO A O 1
ATOM 470 N N . LYS A 1 67 ? 27.770 -5.592 -24.448 1.00 86.69 67 LYS A N 1
ATOM 471 C CA . LYS A 1 67 ? 28.516 -5.314 -23.213 1.00 86.69 67 LYS A CA 1
ATOM 472 C C . LYS A 1 67 ? 27.596 -5.228 -21.993 1.00 86.69 67 LYS A C 1
ATOM 474 O O . LYS A 1 67 ? 26.429 -4.885 -22.157 1.00 86.69 67 LYS A O 1
ATOM 479 N N . PRO A 1 68 ? 28.104 -5.532 -20.785 1.00 89.69 68 PRO A N 1
ATOM 480 C CA . PRO A 1 68 ? 27.358 -5.300 -19.557 1.00 89.69 68 PRO A CA 1
ATOM 481 C C . PRO A 1 68 ? 27.019 -3.823 -19.358 1.00 89.69 68 PRO A C 1
ATOM 483 O O . PRO A 1 68 ? 27.849 -2.954 -19.632 1.00 89.69 68 PRO A O 1
ATOM 486 N N . PHE A 1 69 ? 25.827 -3.551 -18.838 1.00 93.25 69 PHE A N 1
ATOM 487 C CA . PHE A 1 69 ? 25.460 -2.246 -18.307 1.00 93.25 69 PHE A CA 1
ATOM 488 C C . PHE A 1 69 ? 26.194 -2.010 -16.978 1.00 93.25 69 PHE A C 1
ATOM 490 O O . PHE A 1 69 ? 26.151 -2.851 -16.084 1.00 93.25 69 PHE A O 1
ATOM 497 N N . THR A 1 70 ? 26.927 -0.901 -16.883 1.00 91.62 70 THR A N 1
ATOM 498 C CA . THR A 1 70 ? 27.783 -0.557 -15.734 1.00 91.62 70 THR A CA 1
ATOM 499 C C . THR A 1 70 ? 27.498 0.865 -15.270 1.00 91.62 70 THR A C 1
ATOM 501 O O . THR A 1 70 ? 27.007 1.664 -16.065 1.00 91.62 70 THR A O 1
ATOM 504 N N . ASP A 1 71 ? 27.912 1.221 -14.053 1.00 92.00 71 ASP A N 1
ATOM 505 C CA . ASP A 1 71 ? 27.751 2.574 -13.492 1.00 92.00 71 ASP A CA 1
ATOM 506 C C . ASP A 1 71 ? 28.329 3.671 -14.408 1.00 92.00 71 ASP A C 1
ATOM 508 O O . ASP A 1 71 ? 27.767 4.757 -14.535 1.00 92.00 71 ASP A O 1
ATOM 512 N N . ALA A 1 72 ? 29.435 3.387 -15.107 1.00 91.75 72 ALA A N 1
ATOM 513 C CA . ALA A 1 72 ? 30.022 4.322 -16.067 1.00 91.75 72 ALA A CA 1
ATOM 514 C C . ALA A 1 72 ? 29.123 4.524 -17.300 1.00 91.75 72 ALA A C 1
ATOM 516 O O . ALA A 1 72 ? 28.959 5.646 -17.781 1.00 91.75 72 ALA A O 1
ATOM 517 N N . THR A 1 73 ? 28.527 3.443 -17.811 1.00 92.31 73 THR A N 1
ATOM 518 C CA . THR A 1 73 ? 27.556 3.503 -18.912 1.00 92.31 73 THR A CA 1
ATOM 519 C C . THR A 1 73 ? 26.285 4.226 -18.478 1.00 92.31 73 THR A C 1
ATOM 521 O O . THR A 1 73 ? 25.759 5.034 -19.239 1.00 92.31 73 THR A O 1
ATOM 524 N N . GLU A 1 74 ? 25.820 3.967 -17.259 1.00 94.06 74 GLU A N 1
ATOM 525 C CA . GLU A 1 74 ? 24.661 4.615 -16.653 1.00 94.06 74 GLU A CA 1
ATOM 526 C C . GLU A 1 74 ? 24.856 6.131 -16.564 1.00 94.06 74 GLU A C 1
ATOM 528 O O . GLU A 1 74 ? 24.100 6.873 -17.191 1.00 94.06 74 GLU A O 1
ATOM 533 N N . ALA A 1 75 ? 25.939 6.592 -15.930 1.00 93.00 75 ALA A N 1
ATOM 534 C CA . ALA A 1 75 ? 26.267 8.016 -15.824 1.00 93.00 75 ALA A CA 1
ATOM 535 C C . ALA A 1 75 ? 26.429 8.690 -17.200 1.00 93.00 75 ALA A C 1
ATOM 537 O O . ALA A 1 75 ? 26.046 9.845 -17.403 1.00 93.00 75 ALA A O 1
ATOM 538 N N . PHE A 1 76 ? 26.981 7.969 -18.182 1.00 93.94 76 PHE A N 1
ATOM 539 C CA . PHE A 1 76 ? 27.109 8.466 -19.550 1.00 93.94 76 PHE A CA 1
ATOM 540 C C . PHE A 1 76 ? 25.749 8.639 -20.247 1.00 93.94 76 PHE A C 1
ATOM 542 O O . PHE A 1 76 ? 25.523 9.665 -20.899 1.00 93.94 76 PHE A O 1
ATOM 549 N N . LEU A 1 77 ? 24.828 7.678 -20.108 1.00 93.62 77 LEU A N 1
ATOM 550 C CA . LEU A 1 77 ? 23.474 7.775 -20.668 1.00 93.62 77 LEU A CA 1
ATOM 551 C C . LEU A 1 77 ? 22.612 8.803 -19.926 1.00 93.62 77 LEU A C 1
ATOM 553 O O . LEU A 1 77 ? 21.840 9.524 -20.563 1.00 93.62 77 LEU A O 1
ATOM 557 N N . GLU A 1 78 ? 22.780 8.931 -18.612 1.00 92.00 78 GLU A N 1
ATOM 558 C CA . GLU A 1 78 ? 22.159 9.989 -17.818 1.00 92.00 78 GLU A CA 1
ATOM 559 C C . GLU A 1 78 ? 22.595 11.365 -18.332 1.00 92.00 78 GLU A C 1
ATOM 561 O O . GLU A 1 78 ? 21.761 12.200 -18.681 1.00 92.00 78 GLU A O 1
ATOM 566 N N . ALA A 1 79 ? 23.901 11.587 -18.508 1.00 90.88 79 ALA A N 1
ATOM 567 C CA . ALA A 1 79 ? 24.418 12.827 -19.080 1.00 90.88 79 ALA A CA 1
ATOM 568 C C . ALA A 1 79 ? 23.926 13.059 -20.522 1.00 90.88 79 ALA A C 1
ATOM 570 O O . ALA A 1 79 ? 23.671 14.204 -20.918 1.00 90.88 79 ALA A O 1
ATOM 571 N N . LEU A 1 80 ? 23.752 11.998 -21.319 1.00 90.75 80 LEU A N 1
ATOM 572 C CA . LEU A 1 80 ? 23.191 12.082 -22.669 1.00 90.75 80 LEU A CA 1
ATOM 573 C C . LEU A 1 80 ? 21.764 12.628 -22.665 1.00 90.75 80 LEU A C 1
ATOM 575 O O . LEU A 1 80 ? 21.475 13.541 -23.451 1.00 90.75 80 LEU A O 1
ATOM 579 N N . LEU A 1 81 ? 20.917 12.127 -21.770 1.00 88.69 81 LEU A N 1
ATOM 580 C CA . LEU A 1 81 ? 19.488 12.436 -21.725 1.00 88.69 81 LEU A CA 1
ATOM 581 C C . LEU A 1 81 ? 19.147 13.652 -20.855 1.00 88.69 81 LEU A C 1
ATOM 583 O O . LEU A 1 81 ? 18.235 14.401 -21.195 1.00 88.69 81 LEU A O 1
ATOM 587 N N . PHE A 1 82 ? 19.898 13.907 -19.787 1.00 86.50 82 PHE A N 1
ATOM 588 C CA . PHE A 1 82 ? 19.591 14.948 -18.801 1.00 86.50 82 PHE A CA 1
ATOM 589 C C . PHE A 1 82 ? 20.685 16.004 -18.640 1.00 86.50 82 PHE A C 1
ATOM 591 O O . PHE A 1 82 ? 20.428 17.046 -18.042 1.00 86.50 82 PHE A O 1
ATOM 598 N N . GLY A 1 83 ? 21.853 15.831 -19.264 1.00 83.69 83 GLY A N 1
ATOM 599 C CA . GLY A 1 83 ? 22.929 16.823 -19.222 1.00 83.69 83 GLY A CA 1
ATOM 600 C C . GLY A 1 83 ? 22.591 18.156 -19.915 1.00 83.69 83 GLY A C 1
ATOM 601 O O . GLY A 1 83 ? 21.544 18.293 -20.563 1.00 83.69 83 GLY A O 1
ATOM 602 N N . PRO A 1 84 ? 23.491 19.154 -19.844 1.00 77.81 84 PRO A N 1
ATOM 603 C CA . PRO A 1 84 ? 23.280 20.467 -20.449 1.00 77.81 84 PRO A CA 1
ATOM 604 C C . PRO A 1 84 ? 22.929 20.364 -21.942 1.00 77.81 84 PRO A C 1
ATOM 606 O O . PRO A 1 84 ? 23.528 19.579 -22.687 1.00 77.81 84 PRO A O 1
ATOM 609 N N . SER A 1 85 ? 21.943 21.146 -22.388 1.00 79.75 85 SER A N 1
ATOM 610 C CA . SER A 1 85 ? 21.441 21.171 -23.777 1.00 79.75 85 SER A CA 1
ATOM 611 C C . SER A 1 85 ? 20.778 19.875 -24.280 1.00 79.75 85 SER A C 1
ATOM 613 O O . SER A 1 85 ? 20.533 19.736 -25.475 1.00 79.75 85 SER A O 1
ATOM 615 N N . SER A 1 86 ? 20.466 18.914 -23.403 1.00 82.69 86 SER A N 1
ATOM 616 C CA . SER A 1 86 ? 19.753 17.678 -23.783 1.00 82.69 86 SER A CA 1
ATOM 617 C C . SER A 1 86 ? 18.284 17.905 -24.133 1.00 82.69 86 SER A C 1
ATOM 619 O O . SER A 1 86 ? 17.696 17.134 -24.891 1.00 82.69 86 SER A O 1
ATOM 621 N N . LEU A 1 87 ? 17.698 18.974 -23.601 1.00 81.75 87 LEU A N 1
ATOM 622 C CA . LEU A 1 87 ? 16.261 19.155 -23.514 1.00 81.75 87 LEU A CA 1
ATOM 623 C C . LEU A 1 87 ? 15.509 19.004 -24.843 1.00 81.75 87 LEU A C 1
ATOM 625 O O . LEU A 1 87 ? 14.565 18.222 -24.924 1.00 81.75 87 LEU A O 1
ATOM 629 N N . ALA A 1 88 ? 15.964 19.692 -25.891 1.00 81.69 88 ALA A N 1
ATOM 630 C CA . ALA A 1 88 ? 15.324 19.654 -27.207 1.00 81.69 88 ALA A CA 1
ATOM 631 C C . ALA A 1 88 ? 15.352 18.252 -27.848 1.00 81.69 88 ALA A C 1
ATOM 633 O O . ALA A 1 88 ? 14.499 17.922 -28.664 1.00 81.69 88 ALA A O 1
ATOM 634 N N . SER A 1 89 ? 16.317 17.414 -27.458 1.00 84.81 89 SER A N 1
ATOM 635 C CA . SER A 1 89 ? 16.496 16.058 -27.986 1.00 84.81 89 SER A CA 1
ATOM 636 C C . SER A 1 89 ? 15.859 14.955 -27.137 1.00 84.81 89 SER A C 1
ATOM 638 O O . SER A 1 89 ? 15.732 13.833 -27.622 1.00 84.81 89 SER A O 1
ATOM 640 N N . ARG A 1 90 ? 15.435 15.244 -25.896 1.00 86.31 90 ARG A N 1
ATOM 641 C CA . ARG A 1 90 ? 14.986 14.226 -24.921 1.00 86.31 90 ARG A CA 1
ATOM 642 C C . ARG A 1 90 ? 13.892 13.318 -25.464 1.00 86.31 90 ARG A C 1
ATOM 644 O O . ARG A 1 90 ? 14.028 12.102 -25.418 1.00 86.31 90 ARG A O 1
ATOM 651 N N . SER A 1 91 ? 12.839 13.912 -26.022 1.00 86.00 91 SER A N 1
ATOM 652 C CA . SER A 1 91 ? 11.692 13.156 -26.540 1.00 86.00 91 SER A CA 1
ATOM 653 C C . SER A 1 91 ? 12.012 12.352 -27.806 1.00 86.00 91 SER A C 1
ATOM 655 O O . SER A 1 91 ? 11.287 11.415 -28.112 1.00 86.00 91 SER A O 1
ATOM 657 N N . ASN A 1 92 ? 13.086 12.685 -28.530 1.00 84.88 92 ASN A N 1
ATOM 658 C CA . ASN A 1 92 ? 13.536 11.905 -29.688 1.00 84.88 92 ASN A CA 1
ATOM 659 C C . ASN A 1 92 ? 14.502 10.784 -29.273 1.00 84.88 92 ASN A C 1
ATOM 661 O O . ASN A 1 92 ? 14.477 9.707 -29.854 1.00 84.88 92 ASN A O 1
ATOM 665 N N . LEU A 1 93 ? 15.349 11.030 -28.268 1.00 88.44 93 LEU A N 1
ATOM 666 C CA . LEU A 1 93 ? 16.391 10.093 -27.848 1.00 88.44 93 LEU A CA 1
ATOM 667 C C . LEU A 1 93 ? 15.923 9.041 -26.851 1.00 88.44 93 LEU A C 1
ATOM 669 O O . LEU A 1 93 ? 16.377 7.900 -26.928 1.00 88.44 93 LEU A O 1
ATOM 673 N N . LEU A 1 94 ? 15.058 9.409 -25.901 1.00 90.00 94 LEU A N 1
ATOM 674 C CA . LEU A 1 94 ? 14.674 8.509 -24.815 1.00 90.00 94 LEU A CA 1
ATOM 675 C C . LEU A 1 94 ? 14.095 7.177 -25.327 1.00 90.00 94 LEU A C 1
ATOM 677 O O . LEU A 1 94 ? 14.573 6.143 -24.858 1.00 90.00 94 LEU A O 1
ATOM 681 N N . PRO A 1 95 ? 13.157 7.147 -26.300 1.00 91.94 95 PRO A N 1
ATOM 682 C CA . PRO A 1 95 ? 12.639 5.881 -26.820 1.00 91.94 95 PRO A CA 1
ATOM 683 C C . PRO A 1 95 ? 13.738 4.974 -27.387 1.00 91.94 95 PRO A C 1
ATOM 685 O O . PRO A 1 95 ? 13.762 3.781 -27.094 1.00 91.94 95 PRO A O 1
ATOM 688 N N . SER A 1 96 ? 14.702 5.548 -28.116 1.00 93.38 96 SER A N 1
ATOM 689 C CA . SER A 1 96 ? 15.804 4.793 -28.724 1.00 93.38 96 SER A CA 1
ATOM 690 C C . SER A 1 96 ? 16.786 4.241 -27.692 1.00 93.38 96 SER A C 1
ATOM 692 O O . SER A 1 96 ? 17.240 3.102 -27.814 1.00 93.38 96 SER A O 1
ATOM 694 N N . VAL A 1 97 ? 17.097 5.020 -26.649 1.00 94.06 97 VAL A N 1
ATOM 695 C CA . VAL A 1 97 ? 17.928 4.551 -25.529 1.00 94.06 97 VAL A CA 1
ATOM 696 C C . VAL A 1 97 ? 17.226 3.414 -24.792 1.00 94.06 97 VAL A C 1
ATOM 698 O O . VAL A 1 97 ? 17.837 2.374 -24.558 1.00 94.06 97 VAL A O 1
ATOM 701 N N . VAL A 1 98 ? 15.936 3.570 -24.479 1.00 95.38 98 VAL A N 1
ATOM 702 C CA . VAL A 1 98 ? 15.159 2.533 -23.790 1.00 95.38 98 VAL A CA 1
ATOM 703 C C . VAL A 1 98 ? 15.080 1.252 -24.618 1.00 95.38 98 VAL A C 1
ATOM 705 O O . VAL A 1 98 ? 15.356 0.182 -24.086 1.00 95.38 98 VAL A O 1
ATOM 708 N N . GLN A 1 99 ? 14.770 1.328 -25.914 1.00 95.56 99 GLN A N 1
ATOM 709 C CA . GLN A 1 99 ? 14.730 0.143 -26.778 1.00 95.56 99 GLN A CA 1
ATOM 710 C C . GLN A 1 99 ? 16.096 -0.551 -26.865 1.00 95.56 99 GLN A C 1
ATOM 712 O O . GLN A 1 99 ? 16.170 -1.776 -26.775 1.00 95.56 99 GLN A O 1
ATOM 717 N N . ALA A 1 100 ? 17.195 0.205 -26.969 1.00 94.69 100 ALA A N 1
ATOM 718 C CA . ALA A 1 100 ? 18.540 -0.367 -26.966 1.00 94.69 100 ALA A CA 1
ATOM 719 C C . ALA A 1 100 ? 18.872 -1.090 -25.646 1.00 94.69 100 ALA A C 1
ATOM 721 O O . ALA A 1 100 ? 19.462 -2.173 -25.675 1.00 94.69 100 ALA A O 1
ATOM 722 N N . LEU A 1 101 ? 18.457 -0.529 -24.505 1.00 96.69 101 LEU A N 1
ATOM 723 C CA . LEU A 1 101 ? 18.588 -1.159 -23.189 1.00 96.69 101 LEU A CA 1
ATOM 724 C C . LEU A 1 101 ? 17.701 -2.408 -23.063 1.00 96.69 101 LEU A C 1
ATOM 726 O O . LEU A 1 101 ? 18.174 -3.451 -22.620 1.00 96.69 101 LEU A O 1
ATOM 730 N N . LEU A 1 102 ? 16.450 -2.369 -23.525 1.00 97.19 102 LEU A N 1
ATOM 731 C CA . LEU A 1 102 ? 15.583 -3.552 -23.527 1.00 97.19 102 LEU A CA 1
ATOM 732 C C . LEU A 1 102 ? 16.165 -4.679 -24.388 1.00 97.19 102 LEU A C 1
ATOM 734 O O . LEU A 1 102 ? 16.158 -5.823 -23.952 1.00 97.19 102 LEU A O 1
ATOM 738 N N . LEU A 1 103 ? 16.779 -4.373 -25.536 1.00 95.62 103 LEU A N 1
ATOM 739 C CA . LEU A 1 103 ? 17.487 -5.368 -26.354 1.00 95.62 103 LEU A CA 1
ATOM 740 C C . LEU A 1 103 ? 18.701 -5.989 -25.637 1.00 95.62 103 LEU A C 1
ATOM 742 O O . LEU A 1 103 ? 19.059 -7.139 -25.916 1.00 95.62 103 LEU A O 1
ATOM 746 N N . ARG A 1 104 ? 19.342 -5.258 -24.714 1.00 95.25 104 ARG A N 1
ATOM 747 C CA . ARG A 1 104 ? 20.364 -5.810 -23.811 1.00 95.25 104 ARG A CA 1
ATOM 748 C C . ARG A 1 104 ? 19.727 -6.719 -22.757 1.00 95.25 104 ARG A C 1
ATOM 750 O O . ARG A 1 104 ? 20.203 -7.840 -22.592 1.00 95.25 104 ARG A O 1
ATOM 757 N N . ALA A 1 105 ? 18.645 -6.287 -22.110 1.00 95.75 105 ALA A N 1
ATOM 758 C CA . ALA A 1 105 ? 17.900 -7.114 -21.158 1.00 95.75 105 ALA A CA 1
ATOM 759 C C . ALA A 1 105 ? 17.414 -8.422 -21.809 1.00 95.75 105 ALA A C 1
ATOM 761 O O . ALA A 1 105 ? 17.620 -9.504 -21.266 1.00 95.75 105 ALA A O 1
ATOM 762 N N . ASP A 1 106 ? 16.871 -8.345 -23.025 1.00 95.00 106 ASP A N 1
ATOM 763 C CA . ASP A 1 106 ? 16.446 -9.499 -23.819 1.00 95.00 106 ASP A CA 1
ATOM 764 C C . ASP A 1 106 ? 17.592 -10.484 -24.063 1.00 95.00 106 ASP A C 1
ATOM 766 O O . ASP A 1 106 ? 17.404 -11.695 -23.971 1.00 95.00 106 ASP A O 1
ATOM 770 N N . ALA A 1 107 ? 18.795 -9.979 -24.356 1.00 93.44 107 ALA A N 1
ATOM 771 C CA . ALA A 1 107 ? 19.966 -10.828 -24.534 1.00 93.44 107 ALA A CA 1
ATOM 772 C C . ALA A 1 107 ? 20.327 -11.584 -23.244 1.00 93.44 107 ALA A C 1
ATOM 774 O O . ALA A 1 107 ? 20.737 -12.740 -23.332 1.00 93.44 107 ALA A O 1
ATOM 775 N N . ILE A 1 108 ? 20.134 -10.974 -22.069 1.00 93.19 108 ILE A N 1
ATOM 776 C CA . ILE A 1 108 ? 20.346 -11.626 -20.768 1.00 93.19 108 ILE A CA 1
ATOM 777 C C . ILE A 1 108 ? 19.310 -12.736 -20.548 1.00 93.19 108 ILE A C 1
ATOM 779 O O . ILE A 1 108 ? 19.696 -13.860 -20.232 1.00 93.19 108 ILE A O 1
ATOM 783 N N . PHE A 1 109 ? 18.021 -12.463 -20.785 1.00 91.38 109 PHE A N 1
ATOM 784 C CA . PHE A 1 109 ? 16.960 -13.478 -20.695 1.00 91.38 109 PHE A CA 1
ATOM 785 C C . PHE A 1 109 ? 17.198 -14.659 -21.652 1.00 91.38 109 PHE A C 1
ATOM 787 O O . PHE A 1 109 ? 17.025 -15.810 -21.269 1.00 91.38 109 PHE A O 1
ATOM 794 N N . VAL A 1 110 ? 17.654 -14.406 -22.884 1.00 90.50 110 VAL A N 1
ATOM 795 C CA . VAL A 1 110 ? 17.960 -15.476 -23.855 1.00 90.50 110 VAL A CA 1
ATOM 796 C C . VAL A 1 110 ? 19.179 -16.305 -23.435 1.00 90.50 110 VAL A C 1
ATOM 798 O O . VAL A 1 110 ? 19.190 -17.520 -23.623 1.00 90.50 110 VAL A O 1
ATOM 801 N N . GLN A 1 111 ? 20.208 -15.675 -22.861 1.00 87.81 111 GLN A N 1
ATOM 802 C CA . GLN A 1 111 ? 21.398 -16.375 -22.355 1.00 87.81 111 GLN A CA 1
ATOM 803 C C . GLN A 1 111 ? 21.103 -17.208 -21.101 1.00 87.81 111 GLN A C 1
ATOM 805 O O . GLN A 1 111 ? 21.830 -18.158 -20.811 1.00 87.81 111 GLN A O 1
ATOM 810 N N . GLN A 1 112 ? 20.047 -16.859 -20.365 1.00 84.25 112 GLN A N 1
ATOM 811 C CA . GLN A 1 112 ? 19.632 -17.518 -19.134 1.00 84.25 112 GLN A CA 1
ATOM 812 C C . GLN A 1 112 ? 18.184 -18.003 -19.266 1.00 84.25 112 GLN A C 1
ATOM 814 O O . GLN A 1 112 ? 17.286 -17.377 -18.717 1.00 84.25 112 GLN A O 1
ATOM 819 N N . PRO A 1 113 ? 17.934 -19.138 -19.951 1.00 72.94 113 PRO A N 1
ATOM 820 C CA . PRO A 1 113 ? 16.576 -19.638 -20.198 1.00 72.94 113 PRO A CA 1
ATOM 821 C C . PRO A 1 113 ? 15.814 -20.059 -18.922 1.00 72.94 113 PRO A C 1
ATOM 823 O O . PRO A 1 113 ? 14.624 -20.365 -18.985 1.00 72.94 113 PRO A O 1
ATOM 826 N N . GLY A 1 114 ? 16.492 -20.110 -17.769 1.00 82.62 114 GLY A N 1
ATOM 827 C CA . GLY A 1 114 ? 15.877 -20.239 -16.446 1.00 82.62 114 GLY A CA 1
ATOM 828 C C . GLY A 1 114 ? 15.525 -18.880 -15.833 1.00 82.62 114 GLY A C 1
ATOM 829 O O . GLY A 1 114 ? 15.446 -17.877 -16.519 1.00 82.62 114 GLY A O 1
ATOM 830 N N . ASP A 1 115 ? 15.315 -18.832 -14.519 1.00 83.94 115 ASP A N 1
ATOM 831 C CA . ASP A 1 115 ? 15.138 -17.565 -13.796 1.00 83.94 115 ASP A CA 1
ATOM 832 C C . ASP A 1 115 ? 16.476 -16.789 -13.783 1.00 83.94 115 ASP A C 1
ATOM 834 O O . ASP A 1 115 ? 17.399 -17.244 -13.098 1.00 83.94 115 ASP A O 1
ATOM 838 N N . PRO A 1 116 ? 16.617 -15.644 -14.491 1.00 84.88 116 PRO A N 1
ATOM 839 C CA . PRO A 1 116 ? 17.886 -14.915 -14.572 1.00 84.88 116 PRO A CA 1
ATOM 840 C C . PRO A 1 116 ? 18.306 -14.241 -13.257 1.00 84.88 116 PRO A C 1
ATOM 842 O O . PRO A 1 116 ? 19.405 -13.694 -13.137 1.00 84.88 116 PRO A O 1
ATOM 845 N N . MET A 1 117 ? 17.436 -14.270 -12.245 1.00 86.69 117 MET A N 1
ATOM 846 C CA . MET A 1 117 ? 17.764 -13.835 -10.892 1.00 86.69 117 MET A CA 1
ATOM 847 C C . MET A 1 117 ? 18.365 -14.970 -10.046 1.00 86.69 117 MET A C 1
ATOM 849 O O . MET A 1 117 ? 18.768 -14.725 -8.907 1.00 86.69 117 MET A O 1
ATOM 853 N N . ARG A 1 118 ? 18.462 -16.202 -10.574 1.00 78.81 118 ARG A N 1
ATOM 854 C CA . ARG A 1 118 ? 19.161 -17.335 -9.940 1.00 78.81 118 ARG A CA 1
ATOM 855 C C . ARG A 1 118 ? 20.609 -17.434 -10.435 1.00 78.81 118 ARG A C 1
ATOM 857 O O . ARG A 1 118 ? 20.868 -17.336 -11.626 1.00 78.81 118 ARG A O 1
ATOM 864 N N . GLY A 1 119 ? 21.557 -17.698 -9.529 1.00 70.06 119 GLY A N 1
ATOM 865 C CA . GLY A 1 119 ? 22.970 -17.941 -9.865 1.00 70.06 119 GLY A CA 1
ATOM 866 C C . GLY A 1 119 ? 23.944 -16.971 -9.188 1.00 70.06 119 GLY A C 1
ATOM 867 O O . GLY A 1 119 ? 23.721 -16.565 -8.051 1.00 70.06 119 GLY A O 1
ATOM 868 N N . ASP A 1 120 ? 25.022 -16.591 -9.886 1.00 65.38 120 ASP A N 1
ATOM 869 C CA . ASP A 1 120 ? 26.107 -15.715 -9.388 1.00 65.38 120 ASP A CA 1
ATOM 870 C C . ASP A 1 120 ? 25.696 -14.240 -9.154 1.00 65.38 120 ASP A C 1
ATOM 872 O O . ASP A 1 120 ? 26.502 -13.396 -8.740 1.00 65.38 120 ASP A O 1
ATOM 876 N N . GLY A 1 121 ? 24.431 -13.925 -9.444 1.00 78.31 121 GLY A N 1
ATOM 877 C CA . GLY A 1 121 ? 23.795 -12.632 -9.237 1.00 78.31 121 GLY A CA 1
ATOM 878 C C . GLY A 1 121 ? 24.226 -11.534 -10.209 1.00 78.31 121 GLY A C 1
ATOM 879 O O . GLY A 1 121 ? 23.732 -10.418 -10.079 1.00 78.31 121 GLY A O 1
ATOM 880 N N . ARG A 1 122 ? 25.126 -11.786 -11.173 1.00 86.94 122 ARG A N 1
ATOM 881 C CA . ARG A 1 122 ? 25.603 -10.735 -12.094 1.00 86.94 122 ARG A CA 1
ATOM 882 C C . ARG A 1 122 ? 24.514 -10.284 -13.060 1.00 86.94 122 ARG A C 1
ATOM 884 O O . ARG A 1 122 ? 24.208 -9.098 -13.098 1.00 86.94 122 ARG A O 1
ATOM 891 N N . ALA A 1 123 ? 23.903 -11.230 -13.770 1.00 88.94 123 ALA A N 1
ATOM 892 C CA . ALA A 1 123 ? 22.807 -10.959 -14.701 1.00 88.94 123 ALA A CA 1
ATOM 893 C C . ALA A 1 123 ? 21.611 -10.299 -14.004 1.00 88.94 123 ALA A C 1
ATOM 895 O O . ALA A 1 123 ? 21.110 -9.278 -14.465 1.00 88.94 123 ALA A O 1
ATOM 896 N N . GLY A 1 124 ? 21.209 -10.828 -12.846 1.00 90.31 124 GLY A N 1
ATOM 897 C CA . GLY A 1 124 ? 20.123 -10.250 -12.064 1.00 90.31 124 GLY A CA 1
ATOM 898 C C . GLY A 1 124 ? 20.403 -8.830 -11.558 1.00 90.31 124 GLY A C 1
ATOM 899 O O . GLY A 1 124 ? 19.511 -7.984 -11.591 1.00 90.31 124 GLY A O 1
ATOM 900 N N . ARG A 1 125 ? 21.641 -8.526 -11.132 1.00 90.31 125 ARG A N 1
ATOM 901 C CA . ARG A 1 125 ? 22.038 -7.150 -10.779 1.00 90.31 125 ARG A CA 1
ATOM 902 C C . ARG A 1 125 ? 21.973 -6.217 -11.982 1.00 90.31 125 ARG A C 1
ATOM 904 O O . ARG A 1 125 ? 21.431 -5.129 -11.845 1.00 90.31 125 ARG A O 1
ATOM 911 N N . GLU A 1 126 ? 22.476 -6.655 -13.135 1.00 93.56 126 GLU A N 1
ATOM 912 C CA . GLU A 1 126 ? 22.446 -5.864 -14.368 1.00 93.56 126 GLU A CA 1
ATOM 913 C C . GLU A 1 126 ? 21.004 -5.556 -14.806 1.00 93.56 126 GLU A C 1
ATOM 915 O O . GLU A 1 126 ? 20.687 -4.410 -15.113 1.00 93.56 126 GLU A O 1
ATOM 920 N N . LEU A 1 127 ? 20.103 -6.547 -14.760 1.00 94.38 127 LEU A N 1
ATOM 921 C CA . LEU A 1 127 ? 18.677 -6.356 -15.052 1.00 94.38 127 LEU A CA 1
ATOM 922 C C . LEU A 1 127 ? 18.030 -5.349 -14.092 1.00 94.38 127 LEU A C 1
ATOM 924 O O . LEU A 1 127 ? 17.354 -4.418 -14.531 1.00 94.38 127 LEU A O 1
ATOM 928 N N . LEU A 1 128 ? 18.257 -5.498 -12.782 1.00 91.94 128 LEU A N 1
ATOM 929 C CA . LEU A 1 128 ? 17.745 -4.549 -11.790 1.00 91.94 128 LEU A CA 1
ATOM 930 C C . LEU A 1 128 ? 18.286 -3.134 -12.022 1.00 91.94 128 LEU A C 1
ATOM 932 O O . LEU A 1 128 ? 17.509 -2.186 -11.949 1.00 91.94 128 LEU A O 1
ATOM 936 N N . GLN A 1 129 ? 19.580 -2.991 -12.310 1.00 92.56 129 GLN A N 1
ATOM 937 C CA . GLN A 1 129 ? 20.219 -1.701 -12.570 1.00 92.56 129 GLN A CA 1
ATOM 938 C C . GLN A 1 129 ? 19.617 -1.027 -13.807 1.00 92.56 129 GLN A C 1
ATOM 940 O O . GLN A 1 129 ? 19.155 0.106 -13.725 1.00 92.56 129 GLN A O 1
ATOM 945 N N . LEU A 1 130 ? 19.508 -1.755 -14.920 1.00 95.00 130 LEU A N 1
ATOM 946 C CA . LEU A 1 130 ? 18.946 -1.254 -16.172 1.00 95.00 130 LEU A CA 1
ATOM 947 C C . LEU A 1 130 ? 17.512 -0.747 -16.003 1.00 95.00 130 LEU A C 1
ATOM 949 O O . LEU A 1 130 ? 17.192 0.366 -16.419 1.00 95.00 130 LEU A O 1
ATOM 953 N N . HIS A 1 131 ? 16.632 -1.539 -15.387 1.00 94.56 131 HIS A N 1
ATOM 954 C CA . HIS A 1 131 ? 15.243 -1.117 -15.217 1.00 94.56 131 HIS A CA 1
ATOM 955 C C . HIS A 1 131 ? 15.075 -0.053 -14.121 1.00 94.56 131 HIS A C 1
ATOM 957 O O . HIS A 1 131 ? 14.143 0.743 -14.218 1.00 94.56 131 HIS A O 1
ATOM 963 N N . THR A 1 132 ? 15.970 0.007 -13.123 1.00 92.12 132 THR A N 1
ATOM 964 C CA . THR A 1 132 ? 15.976 1.085 -12.114 1.00 92.12 132 THR A CA 1
ATOM 965 C C . THR A 1 132 ? 16.355 2.397 -12.780 1.00 92.12 132 THR A C 1
ATOM 967 O O . THR A 1 132 ? 15.611 3.364 -12.658 1.00 92.12 132 THR A O 1
ATOM 970 N N . PHE A 1 133 ? 17.415 2.386 -13.589 1.00 92.94 133 PHE A N 1
ATOM 971 C CA . PHE A 1 133 ? 17.826 3.530 -14.391 1.00 92.94 133 PHE A CA 1
ATOM 972 C C . PHE A 1 133 ? 16.670 4.050 -15.255 1.00 92.94 133 PHE A C 1
ATOM 974 O O . PHE A 1 133 ? 16.325 5.227 -15.196 1.00 92.94 133 PHE A O 1
ATOM 981 N N . VAL A 1 134 ? 15.980 3.178 -16.005 1.00 93.50 134 VAL A N 1
ATOM 982 C CA . VAL A 1 134 ? 14.828 3.611 -16.819 1.00 93.50 134 VAL A CA 1
ATOM 983 C C . VAL A 1 134 ? 13.684 4.166 -15.967 1.00 93.50 134 VAL A C 1
ATOM 985 O O . VAL A 1 134 ? 13.067 5.162 -16.354 1.00 93.50 134 VAL A O 1
ATOM 988 N N . TYR A 1 135 ? 13.399 3.556 -14.814 1.00 91.06 135 TYR A N 1
ATOM 989 C CA . TYR A 1 135 ? 12.383 4.059 -13.894 1.00 91.06 135 TYR A CA 1
ATOM 990 C C . TYR A 1 135 ? 12.708 5.477 -13.411 1.00 91.06 135 TYR A C 1
ATOM 992 O O . TYR A 1 135 ? 11.866 6.371 -13.509 1.00 91.06 135 TYR A O 1
ATOM 1000 N N . GLU A 1 136 ? 13.936 5.698 -12.949 1.00 88.31 136 GLU A N 1
ATOM 1001 C CA . GLU A 1 136 ? 14.409 6.986 -12.442 1.00 88.31 136 GLU A CA 1
ATOM 1002 C C . GLU A 1 136 ? 14.418 8.059 -13.533 1.00 88.31 136 GLU A C 1
ATOM 1004 O O . GLU A 1 136 ? 13.929 9.165 -13.302 1.00 88.31 136 GLU A O 1
ATOM 1009 N N . MET A 1 137 ? 14.838 7.717 -14.756 1.00 87.94 137 MET A N 1
ATOM 1010 C CA . MET A 1 137 ? 14.754 8.626 -15.903 1.00 87.94 137 MET A CA 1
ATOM 1011 C C . MET A 1 137 ? 13.320 9.082 -16.188 1.00 87.94 137 MET A C 1
ATOM 1013 O O . MET A 1 137 ? 13.092 10.253 -16.490 1.00 87.94 137 MET A O 1
ATOM 1017 N N . LEU A 1 138 ? 12.339 8.176 -16.117 1.00 87.00 138 LEU A N 1
ATOM 1018 C CA . LEU A 1 138 ? 10.934 8.534 -16.320 1.00 87.00 138 LEU A CA 1
ATOM 1019 C C . LEU A 1 138 ? 10.393 9.385 -15.173 1.00 87.00 138 LEU A C 1
ATOM 1021 O O . LEU A 1 138 ? 9.618 10.306 -15.419 1.00 87.00 138 LEU A O 1
ATOM 1025 N N . VAL A 1 139 ? 10.789 9.101 -13.930 1.00 84.56 139 VAL A N 1
ATOM 1026 C CA . VAL A 1 139 ? 10.428 9.929 -12.771 1.00 84.56 139 VAL A CA 1
ATOM 1027 C C . VAL A 1 139 ? 10.972 11.346 -12.935 1.00 84.56 139 VAL A C 1
ATOM 1029 O O . VAL A 1 139 ? 10.200 12.297 -12.823 1.00 84.56 139 VAL A O 1
ATOM 1032 N N . GLU A 1 140 ? 12.257 11.486 -13.257 1.00 81.69 140 GLU A N 1
ATOM 1033 C CA . GLU A 1 140 ? 12.910 12.786 -13.417 1.00 81.69 140 GLU A CA 1
ATOM 1034 C C . GLU A 1 140 ? 12.334 13.563 -14.607 1.00 81.69 140 GLU A C 1
ATOM 1036 O O . GLU A 1 140 ? 11.995 14.739 -14.491 1.00 81.69 140 GLU A O 1
ATOM 1041 N N . ALA A 1 141 ? 12.113 12.896 -15.743 1.00 76.81 141 ALA A N 1
ATOM 1042 C CA . ALA A 1 141 ? 11.534 13.527 -16.927 1.00 76.81 141 ALA A CA 1
ATOM 1043 C C . ALA A 1 141 ? 10.064 13.962 -16.768 1.00 76.81 141 ALA A C 1
ATOM 1045 O O . ALA A 1 141 ? 9.566 14.725 -17.601 1.00 76.81 141 ALA A O 1
ATOM 1046 N N . MET A 1 142 ? 9.367 13.465 -15.742 1.00 75.31 142 MET A N 1
ATOM 1047 C CA . MET A 1 142 ? 7.961 13.766 -15.442 1.00 75.31 142 MET A CA 1
ATOM 1048 C C . MET A 1 142 ? 7.780 14.665 -14.210 1.00 75.31 142 MET A C 1
ATOM 1050 O O . MET A 1 142 ? 6.652 14.855 -13.761 1.00 75.31 142 MET A O 1
ATOM 1054 N N . ARG A 1 143 ? 8.855 15.200 -13.622 1.00 73.94 143 ARG A N 1
ATOM 1055 C CA . ARG A 1 143 ? 8.762 16.076 -12.450 1.00 73.94 143 ARG A CA 1
ATOM 1056 C C . ARG A 1 143 ? 8.138 17.430 -12.831 1.00 73.94 143 ARG A C 1
ATOM 1058 O O . ARG A 1 143 ? 8.740 18.211 -13.564 1.00 73.94 143 ARG A O 1
ATOM 1065 N N . ASP A 1 144 ? 6.939 17.710 -12.317 1.00 48.50 144 ASP A N 1
ATOM 1066 C CA . ASP A 1 144 ? 6.220 18.972 -12.542 1.00 48.50 144 ASP A CA 1
ATOM 1067 C C . ASP A 1 144 ? 6.983 20.186 -11.974 1.00 48.50 144 ASP A C 1
ATOM 1069 O O . ASP A 1 144 ? 7.453 20.166 -10.835 1.00 48.50 144 ASP A O 1
ATOM 1073 N N . GLY A 1 145 ? 7.044 21.284 -12.740 1.00 43.78 145 GLY A N 1
ATOM 1074 C CA . GLY A 1 145 ? 7.254 22.628 -12.180 1.00 43.78 145 GLY A CA 1
ATOM 1075 C C . GLY A 1 145 ? 8.587 23.338 -12.443 1.00 43.78 145 GLY A C 1
ATOM 1076 O O . GLY A 1 145 ? 8.710 24.496 -12.054 1.00 43.78 145 GLY A O 1
ATOM 1077 N N . VAL A 1 146 ? 9.554 22.750 -13.154 1.00 36.34 146 VAL A N 1
ATOM 1078 C CA . VAL A 1 146 ? 10.717 23.513 -13.656 1.00 36.34 146 VAL A CA 1
ATOM 1079 C C . VAL A 1 146 ? 10.568 23.728 -15.152 1.00 36.34 146 VAL A C 1
ATOM 1081 O O . VAL A 1 146 ? 11.198 23.039 -15.937 1.00 36.34 146 VAL A O 1
ATOM 1084 N N . GLY A 1 147 ? 9.686 24.660 -15.526 1.00 37.56 147 GLY A N 1
ATOM 1085 C CA . GLY A 1 147 ? 9.817 25.543 -16.694 1.00 37.56 147 GLY A CA 1
ATOM 1086 C C . GLY A 1 147 ? 10.320 24.980 -18.024 1.00 37.56 147 GLY A C 1
ATOM 1087 O O . GLY A 1 147 ? 10.870 25.752 -18.804 1.00 37.56 147 GLY A O 1
ATOM 1088 N N . VAL A 1 148 ? 10.163 23.688 -18.309 1.00 40.38 148 VAL A N 1
ATOM 1089 C CA . VAL A 1 148 ? 10.534 23.110 -19.588 1.00 40.38 148 VAL A CA 1
ATOM 1090 C C . VAL A 1 148 ? 9.726 21.843 -19.867 1.00 40.38 148 VAL A C 1
ATOM 1092 O O . VAL A 1 148 ? 9.591 20.986 -19.003 1.00 40.38 148 VAL A O 1
ATOM 1095 N N . ALA A 1 149 ? 9.145 21.760 -21.066 1.00 48.75 149 ALA A N 1
ATOM 1096 C CA . ALA A 1 149 ? 8.200 20.726 -21.481 1.00 48.75 149 ALA A CA 1
ATOM 1097 C C . ALA A 1 149 ? 8.641 19.304 -21.078 1.00 48.75 149 ALA A C 1
ATOM 1099 O O . ALA A 1 149 ? 9.726 18.856 -21.457 1.00 48.75 149 ALA A O 1
ATOM 1100 N N . GLY A 1 150 ? 7.777 18.598 -20.338 1.00 65.00 150 GLY A N 1
ATOM 1101 C CA . GLY A 1 150 ? 7.928 17.168 -20.065 1.00 65.00 150 GLY A CA 1
ATOM 1102 C C . GLY A 1 150 ? 8.012 16.339 -21.352 1.00 65.00 150 GLY A C 1
ATOM 1103 O O . GLY A 1 150 ? 7.794 16.839 -22.459 1.00 65.00 150 GLY A O 1
ATOM 1104 N N . LEU A 1 151 ? 8.342 15.051 -21.219 1.00 78.69 151 LEU A N 1
ATOM 1105 C CA . LEU A 1 151 ? 8.364 14.122 -22.355 1.00 78.69 151 LEU A CA 1
ATOM 1106 C C . LEU A 1 151 ? 7.065 14.202 -23.163 1.00 78.69 151 LEU A C 1
ATOM 1108 O O . LEU A 1 151 ? 5.966 14.059 -22.614 1.00 78.69 151 LEU A O 1
ATOM 1112 N N . ARG A 1 152 ? 7.195 14.373 -24.484 1.00 86.19 152 ARG A N 1
ATOM 1113 C CA . ARG A 1 152 ? 6.042 14.353 -25.388 1.00 86.19 152 ARG A CA 1
ATOM 1114 C C . ARG A 1 152 ? 5.278 13.028 -25.255 1.00 86.19 152 ARG A C 1
ATOM 1116 O O . ARG A 1 152 ? 5.858 11.977 -24.977 1.00 86.19 152 ARG A O 1
ATOM 1123 N N . ALA A 1 153 ? 3.963 13.076 -25.467 1.00 87.88 153 ALA A N 1
ATOM 1124 C CA . ALA A 1 153 ? 3.087 11.912 -25.328 1.00 87.88 153 ALA A CA 1
ATOM 1125 C C . ALA A 1 153 ? 3.454 10.754 -26.279 1.00 87.88 153 ALA A C 1
ATOM 1127 O O . ALA A 1 153 ? 3.365 9.597 -25.879 1.00 87.88 153 ALA A O 1
ATOM 1128 N N . ASP A 1 154 ? 3.920 11.054 -27.495 1.00 89.19 154 ASP A N 1
ATOM 1129 C CA . ASP A 1 154 ? 4.388 10.065 -28.477 1.00 89.19 154 ASP A CA 1
ATOM 1130 C C . ASP A 1 154 ? 5.629 9.301 -27.989 1.00 89.19 154 ASP A C 1
ATOM 1132 O O . ASP A 1 154 ? 5.682 8.076 -28.084 1.00 89.19 154 ASP A O 1
ATOM 1136 N N . ALA A 1 155 ? 6.590 10.007 -27.388 1.00 89.38 155 ALA A N 1
ATOM 1137 C CA . ALA A 1 155 ? 7.789 9.409 -26.808 1.00 89.38 155 ALA A CA 1
ATOM 1138 C C . ALA A 1 155 ? 7.442 8.477 -25.638 1.00 89.38 155 ALA A C 1
ATOM 1140 O O . ALA A 1 155 ? 7.964 7.365 -25.551 1.00 89.38 155 ALA A O 1
ATOM 1141 N N . ARG A 1 156 ? 6.518 8.901 -24.763 1.00 91.31 156 ARG A N 1
ATOM 1142 C CA . ARG A 1 156 ? 6.025 8.074 -23.648 1.00 91.31 156 ARG A CA 1
ATOM 1143 C C . ARG A 1 156 ? 5.297 6.827 -24.144 1.00 91.31 156 ARG A C 1
ATOM 1145 O O . ARG A 1 156 ? 5.575 5.732 -23.664 1.00 91.31 156 ARG A O 1
ATOM 1152 N N . LEU A 1 157 ? 4.441 6.977 -25.155 1.00 93.44 157 LEU A N 1
ATOM 1153 C CA . LEU A 1 157 ? 3.750 5.859 -25.791 1.00 93.44 157 LEU A CA 1
ATOM 1154 C C . LEU A 1 157 ? 4.730 4.867 -26.438 1.00 93.44 157 LEU A C 1
ATOM 1156 O O . LEU A 1 157 ? 4.533 3.662 -26.300 1.00 93.44 157 LEU A O 1
ATOM 1160 N N . SER A 1 158 ? 5.793 5.341 -27.103 1.00 93.88 158 SER A N 1
ATOM 1161 C CA . SER A 1 158 ? 6.823 4.455 -27.672 1.00 93.88 158 SER A CA 1
ATOM 1162 C C . SER A 1 158 ? 7.546 3.650 -26.584 1.00 93.88 158 SER A C 1
ATOM 1164 O O . SER A 1 158 ? 7.657 2.428 -26.683 1.00 93.88 158 SER A O 1
ATOM 1166 N N . VAL A 1 159 ? 7.948 4.303 -25.485 1.00 94.81 159 VAL A N 1
ATOM 1167 C CA . VAL A 1 159 ? 8.559 3.625 -24.325 1.00 94.81 159 VAL A CA 1
ATOM 1168 C C . VAL A 1 159 ? 7.610 2.585 -23.723 1.00 94.81 159 VAL A C 1
ATOM 1170 O O . VAL A 1 159 ? 8.024 1.455 -23.460 1.00 94.81 159 VAL A O 1
ATOM 1173 N N . ALA A 1 160 ? 6.337 2.937 -23.535 1.00 96.00 160 ALA A N 1
ATOM 1174 C CA . ALA A 1 160 ? 5.343 2.034 -22.969 1.00 96.00 160 ALA A CA 1
ATOM 1175 C C . ALA A 1 160 ? 5.093 0.810 -23.871 1.00 96.00 160 ALA A C 1
ATOM 1177 O O . ALA A 1 160 ? 5.065 -0.316 -23.377 1.00 96.00 160 ALA A O 1
ATOM 1178 N N . ARG A 1 161 ? 5.009 0.996 -25.196 1.00 97.31 161 ARG A N 1
ATOM 1179 C CA . ARG A 1 161 ? 4.899 -0.109 -26.166 1.00 97.31 161 ARG A CA 1
ATOM 1180 C C . ARG A 1 161 ? 6.127 -1.014 -26.157 1.00 97.31 161 ARG A C 1
ATOM 1182 O O . ARG A 1 161 ? 5.970 -2.230 -26.115 1.00 97.31 161 ARG A O 1
ATOM 1189 N N . ALA A 1 162 ? 7.331 -0.446 -26.104 1.00 96.94 162 ALA A N 1
ATOM 1190 C CA . ALA A 1 162 ? 8.562 -1.229 -26.022 1.00 96.94 162 ALA A CA 1
ATOM 1191 C C . ALA A 1 162 ? 8.606 -2.099 -24.749 1.00 96.94 162 ALA A C 1
ATOM 1193 O O . ALA A 1 162 ? 8.967 -3.276 -24.804 1.00 96.94 162 ALA A O 1
ATOM 1194 N N . TYR A 1 163 ? 8.175 -1.554 -23.605 1.00 97.81 163 TYR A N 1
ATOM 1195 C CA . TYR A 1 163 ? 8.043 -2.319 -22.360 1.00 97.81 163 TYR A CA 1
ATOM 1196 C C . TYR A 1 163 ? 6.930 -3.371 -22.415 1.00 97.81 163 TYR A C 1
ATOM 1198 O O . TYR A 1 163 ? 7.096 -4.458 -21.856 1.00 97.81 163 TYR A O 1
ATOM 1206 N N . ALA A 1 164 ? 5.821 -3.090 -23.100 1.00 97.69 164 ALA A N 1
ATOM 1207 C CA . ALA A 1 164 ? 4.759 -4.067 -23.310 1.00 97.69 164 ALA A CA 1
ATOM 1208 C C . ALA A 1 164 ? 5.244 -5.257 -24.154 1.00 97.69 164 ALA A C 1
ATOM 1210 O O . ALA A 1 164 ? 5.054 -6.407 -23.763 1.00 97.69 164 ALA A O 1
ATOM 1211 N N . GLU A 1 165 ? 5.955 -4.996 -25.252 1.00 97.44 165 GLU A N 1
ATOM 1212 C CA . GLU A 1 165 ? 6.573 -6.033 -26.087 1.00 97.44 165 GLU A CA 1
ATOM 1213 C C . GLU A 1 165 ? 7.655 -6.822 -25.340 1.00 97.44 165 GLU A C 1
ATOM 1215 O O . GLU A 1 165 ? 7.789 -8.030 -25.527 1.00 97.44 165 GLU A O 1
ATOM 1220 N N . HIS A 1 166 ? 8.452 -6.167 -24.491 1.00 97.19 166 HIS A N 1
ATOM 1221 C CA . HIS A 1 166 ? 9.426 -6.848 -23.632 1.00 97.19 166 HIS A CA 1
ATOM 1222 C C . HIS A 1 166 ? 8.743 -7.765 -22.605 1.00 97.19 166 HIS A C 1
ATOM 1224 O O . HIS A 1 166 ? 9.152 -8.912 -22.436 1.00 97.19 166 HIS A O 1
ATOM 1230 N N . THR A 1 167 ? 7.665 -7.291 -21.976 1.00 96.44 167 THR A N 1
ATOM 1231 C CA . THR A 1 167 ? 6.867 -8.076 -21.022 1.00 96.44 167 THR A CA 1
ATOM 1232 C C . THR A 1 167 ? 6.262 -9.309 -21.689 1.00 96.44 167 THR A C 1
ATOM 1234 O O . THR A 1 167 ? 6.361 -10.405 -21.145 1.00 96.44 167 THR A O 1
ATOM 1237 N N . GLU A 1 168 ? 5.696 -9.154 -22.890 1.00 95.19 168 GLU A N 1
ATOM 1238 C CA . GLU A 1 168 ? 5.088 -10.261 -23.634 1.00 95.19 168 GLU A CA 1
ATOM 1239 C C . GLU A 1 168 ? 6.127 -11.301 -24.080 1.00 95.19 168 GLU A C 1
ATOM 1241 O O . GLU A 1 168 ? 5.893 -12.503 -23.973 1.00 95.19 168 GLU A O 1
ATOM 1246 N N . ARG A 1 169 ? 7.316 -10.867 -24.517 1.00 94.94 169 ARG A N 1
ATOM 1247 C CA . ARG A 1 169 ? 8.397 -11.787 -24.916 1.00 94.94 169 ARG A CA 1
ATOM 1248 C C . ARG A 1 169 ? 8.920 -12.639 -23.760 1.00 94.94 169 ARG A C 1
ATOM 1250 O O . ARG A 1 169 ? 9.290 -13.787 -23.990 1.00 94.94 169 ARG A O 1
ATOM 1257 N N . HIS A 1 170 ? 8.902 -12.113 -22.533 1.00 94.31 170 HIS A N 1
ATOM 1258 C CA . HIS A 1 170 ? 9.365 -12.811 -21.322 1.00 94.31 170 HIS A CA 1
ATOM 1259 C C . HIS A 1 170 ? 8.229 -13.072 -20.328 1.00 94.31 170 HIS A C 1
ATOM 1261 O O . HIS A 1 170 ? 8.419 -13.029 -19.107 1.00 94.31 170 HIS A O 1
ATOM 1267 N N . ARG A 1 171 ? 7.031 -13.362 -20.853 1.00 92.62 171 ARG A N 1
ATOM 1268 C CA . ARG A 1 171 ? 5.789 -13.525 -20.080 1.00 92.62 171 ARG A CA 1
ATOM 1269 C C . ARG A 1 171 ? 5.907 -14.544 -18.941 1.00 92.62 171 ARG A C 1
ATOM 1271 O O . ARG A 1 171 ? 5.333 -14.343 -17.875 1.00 92.62 171 ARG A O 1
ATOM 1278 N N . SER A 1 172 ? 6.709 -15.597 -19.113 1.00 90.19 172 SER A N 1
ATOM 1279 C CA . SER A 1 172 ? 6.969 -16.612 -18.077 1.00 90.19 172 SER A CA 1
ATOM 1280 C C . SER A 1 172 ? 7.559 -16.043 -16.781 1.00 90.19 172 SER A C 1
ATOM 1282 O O . SER A 1 172 ? 7.378 -16.631 -15.717 1.00 90.19 172 SER A O 1
ATOM 1284 N N . PHE A 1 173 ? 8.250 -14.902 -16.852 1.00 91.31 173 PHE A N 1
ATOM 1285 C CA . PHE A 1 173 ? 8.865 -14.240 -15.701 1.00 91.31 173 PHE A CA 1
ATOM 1286 C C . PHE A 1 173 ? 8.170 -12.929 -15.346 1.00 91.31 173 PHE A C 1
ATOM 1288 O O . PHE A 1 173 ? 7.999 -12.639 -14.162 1.00 91.31 173 PHE A O 1
ATOM 1295 N N . LEU A 1 174 ? 7.747 -12.153 -16.346 1.00 93.56 174 LEU A N 1
ATOM 1296 C CA . LEU A 1 174 ? 7.262 -10.785 -16.155 1.00 93.56 174 LEU A CA 1
ATOM 1297 C C . LEU A 1 174 ? 5.734 -10.671 -16.018 1.00 93.56 174 LEU A C 1
ATOM 1299 O O . LEU A 1 174 ? 5.257 -9.656 -15.518 1.00 93.56 174 LEU A O 1
ATOM 1303 N N . ALA A 1 175 ? 4.962 -11.699 -16.387 1.00 92.25 175 ALA A N 1
ATOM 1304 C CA . ALA A 1 175 ? 3.516 -11.702 -16.162 1.00 92.25 175 ALA A CA 1
ATOM 1305 C C . ALA A 1 175 ? 3.154 -12.039 -14.712 1.00 92.25 175 ALA A C 1
ATOM 1307 O O . ALA A 1 175 ? 3.725 -12.950 -14.110 1.00 92.25 175 ALA A O 1
ATOM 1308 N N . PHE A 1 176 ? 2.140 -11.357 -14.181 1.00 93.19 176 PHE A N 1
ATOM 1309 C CA . PHE A 1 176 ? 1.669 -11.489 -12.796 1.00 93.19 176 PHE A CA 1
ATOM 1310 C C . PHE A 1 176 ? 0.892 -12.794 -12.563 1.00 93.19 176 PHE A C 1
ATOM 1312 O O . PHE A 1 176 ? 0.615 -13.172 -11.429 1.00 93.19 176 PHE A O 1
ATOM 1319 N N . SER A 1 177 ? 0.549 -13.517 -13.630 1.00 88.50 177 SER A N 1
ATOM 1320 C CA . SER A 1 177 ? -0.059 -14.851 -13.578 1.00 88.50 177 SER A CA 1
ATOM 1321 C C . SER A 1 177 ? 0.954 -15.982 -13.358 1.00 88.50 177 SER A C 1
ATOM 1323 O O . SER A 1 177 ? 0.553 -17.121 -13.112 1.00 88.50 177 SER A O 1
ATOM 1325 N N . SER A 1 178 ? 2.258 -15.693 -13.421 1.00 86.69 178 SER A N 1
ATOM 1326 C CA . SER A 1 178 ? 3.328 -16.686 -13.286 1.00 86.69 178 SER A CA 1
ATOM 1327 C C . SER A 1 178 ? 3.888 -16.708 -11.862 1.00 86.69 178 SER A C 1
ATOM 1329 O O . SER A 1 178 ? 4.214 -15.660 -11.306 1.00 86.69 178 SER A O 1
ATOM 1331 N N . ARG A 1 179 ? 4.086 -17.894 -11.269 1.00 87.62 179 ARG A N 1
ATOM 1332 C CA . ARG A 1 179 ? 4.765 -18.022 -9.962 1.00 87.62 179 ARG A CA 1
ATOM 1333 C C . ARG A 1 179 ? 6.253 -17.723 -10.093 1.00 87.62 179 ARG A C 1
ATOM 1335 O O . ARG A 1 179 ? 6.914 -18.286 -10.962 1.00 87.62 179 ARG A O 1
ATOM 1342 N N . VAL A 1 180 ? 6.788 -16.912 -9.185 1.00 88.31 180 VAL A N 1
ATOM 1343 C CA . VAL A 1 180 ? 8.216 -16.559 -9.140 1.00 88.31 180 VAL A CA 1
ATOM 1344 C C . VAL A 1 180 ? 8.758 -16.588 -7.720 1.00 88.31 180 VAL A C 1
ATOM 1346 O O . VAL A 1 180 ? 8.012 -16.673 -6.753 1.00 88.31 180 VAL A O 1
ATOM 1349 N N . GLN A 1 181 ? 10.083 -16.559 -7.596 1.00 85.44 181 GLN A N 1
ATOM 1350 C CA . GLN A 1 181 ? 10.762 -16.376 -6.315 1.00 85.44 181 GLN A CA 1
ATOM 1351 C C . GLN A 1 181 ? 10.976 -14.884 -6.026 1.00 85.44 181 GLN A C 1
ATOM 1353 O O . GLN A 1 181 ? 10.958 -14.061 -6.941 1.00 85.44 181 GLN A O 1
ATOM 1358 N N . ASP A 1 182 ? 11.246 -14.540 -4.766 1.00 81.88 182 ASP A N 1
ATOM 1359 C CA . ASP A 1 182 ? 11.369 -13.148 -4.309 1.00 81.88 182 ASP A CA 1
ATOM 1360 C C . ASP A 1 182 ? 12.359 -12.268 -5.114 1.00 81.88 182 ASP A C 1
ATOM 1362 O O . ASP A 1 182 ? 12.021 -11.118 -5.407 1.00 81.88 182 ASP A O 1
ATOM 1366 N N . PRO A 1 183 ? 13.556 -12.736 -5.535 1.00 84.62 183 PRO A N 1
ATOM 1367 C CA . PRO A 1 183 ? 14.445 -11.914 -6.363 1.00 84.62 183 PRO A CA 1
ATOM 1368 C C . PRO A 1 183 ? 13.833 -11.538 -7.719 1.00 84.62 183 PRO A C 1
ATOM 1370 O O . PRO A 1 183 ? 13.952 -10.396 -8.161 1.00 84.62 183 PRO A O 1
ATOM 1373 N N . MET A 1 184 ? 13.135 -12.481 -8.355 1.00 89.44 184 MET A N 1
ATOM 1374 C CA . MET A 1 184 ? 12.428 -12.260 -9.616 1.00 89.44 184 MET A CA 1
ATOM 1375 C C . MET A 1 184 ? 11.179 -11.394 -9.433 1.00 89.44 184 MET A C 1
ATOM 1377 O O . MET A 1 184 ? 10.884 -10.561 -10.287 1.00 89.44 184 MET A O 1
ATOM 1381 N N . LEU A 1 185 ? 10.499 -11.507 -8.288 1.00 89.44 185 LEU A N 1
ATOM 1382 C CA . LEU A 1 185 ? 9.389 -10.629 -7.917 1.00 89.44 185 LEU A CA 1
ATOM 1383 C C . LEU A 1 185 ? 9.783 -9.152 -8.000 1.00 89.44 185 LEU A C 1
ATOM 1385 O O . LEU A 1 185 ? 9.058 -8.340 -8.569 1.00 89.44 185 LEU A O 1
ATOM 1389 N N . ARG A 1 186 ? 10.960 -8.805 -7.464 1.00 88.75 186 ARG A N 1
ATOM 1390 C CA . ARG A 1 186 ? 11.473 -7.430 -7.490 1.00 88.75 186 ARG A CA 1
ATOM 1391 C C . ARG A 1 186 ? 11.674 -6.924 -8.916 1.00 88.75 186 ARG A C 1
ATOM 1393 O O . ARG A 1 186 ? 11.257 -5.809 -9.221 1.00 88.75 186 ARG A O 1
ATOM 1400 N N . LEU A 1 187 ? 12.288 -7.735 -9.779 1.00 91.44 187 LEU A N 1
ATOM 1401 C CA . LEU A 1 187 ? 12.494 -7.385 -11.185 1.00 91.44 187 LEU A CA 1
ATOM 1402 C C . LEU A 1 187 ? 11.154 -7.192 -11.909 1.00 91.44 187 LEU A C 1
ATOM 1404 O O . LEU A 1 187 ? 10.951 -6.163 -12.550 1.00 91.44 187 LEU A O 1
ATOM 1408 N N . ARG A 1 188 ? 10.217 -8.134 -11.747 1.00 93.19 188 ARG A N 1
ATOM 1409 C CA . ARG A 1 188 ? 8.865 -8.052 -12.316 1.00 93.19 188 ARG A CA 1
ATOM 1410 C C . ARG A 1 188 ? 8.148 -6.770 -11.905 1.00 93.19 188 ARG A C 1
ATOM 1412 O O . ARG A 1 188 ? 7.626 -6.059 -12.761 1.00 93.19 188 ARG A O 1
ATOM 1419 N N . VAL A 1 189 ? 8.125 -6.465 -10.607 1.00 92.88 189 VAL A N 1
ATOM 1420 C CA . VAL A 1 189 ? 7.464 -5.259 -10.094 1.00 92.88 189 VAL A CA 1
ATOM 1421 C C . VAL A 1 189 ? 8.110 -4.004 -10.670 1.00 92.88 189 VAL A C 1
ATOM 1423 O O . VAL A 1 189 ? 7.396 -3.098 -11.086 1.00 92.88 189 VAL A O 1
ATOM 1426 N N . LEU A 1 190 ? 9.440 -3.950 -10.753 1.00 92.25 190 LEU A N 1
ATOM 1427 C CA . LEU A 1 190 ? 10.146 -2.807 -11.327 1.00 92.25 190 LEU A CA 1
ATOM 1428 C C . LEU A 1 190 ? 9.798 -2.593 -12.808 1.00 92.25 190 LEU A C 1
ATOM 1430 O O . LEU A 1 190 ? 9.485 -1.472 -13.204 1.00 92.25 190 LEU A O 1
ATOM 1434 N N . VAL A 1 191 ? 9.769 -3.659 -13.614 1.00 95.00 191 VAL A N 1
ATOM 1435 C CA . VAL A 1 191 ? 9.329 -3.595 -15.019 1.00 95.00 191 VAL A CA 1
ATOM 1436 C C . VAL A 1 191 ? 7.885 -3.096 -15.121 1.00 95.00 191 VAL A C 1
ATOM 1438 O O . VAL A 1 191 ? 7.591 -2.215 -15.931 1.00 95.00 191 VAL A O 1
ATOM 1441 N N . ALA A 1 192 ? 6.990 -3.600 -14.270 1.00 95.19 192 ALA A N 1
ATOM 1442 C CA . ALA A 1 192 ? 5.593 -3.178 -14.244 1.00 95.19 192 ALA A CA 1
ATOM 1443 C C . ALA A 1 192 ? 5.422 -1.712 -13.816 1.00 95.19 192 ALA A C 1
ATOM 1445 O O . ALA A 1 192 ? 4.583 -1.006 -14.375 1.00 95.19 192 ALA A O 1
ATOM 1446 N N . LEU A 1 193 ? 6.236 -1.225 -12.874 1.00 93.81 193 LEU A N 1
ATOM 1447 C CA . LEU A 1 193 ? 6.263 0.181 -12.469 1.00 93.81 193 LEU A CA 1
ATOM 1448 C C . LEU A 1 193 ? 6.735 1.090 -13.607 1.00 93.81 193 LEU A C 1
ATOM 1450 O O . LEU A 1 193 ? 6.138 2.147 -13.816 1.00 93.81 193 LEU A O 1
ATOM 1454 N N . VAL A 1 194 ? 7.749 0.673 -14.373 1.00 93.69 194 VAL A N 1
ATOM 1455 C CA . VAL A 1 194 ? 8.189 1.403 -15.571 1.00 93.69 194 VAL A CA 1
ATOM 1456 C C . VAL A 1 194 ? 7.073 1.464 -16.612 1.00 93.69 194 VAL A C 1
ATOM 1458 O O . VAL A 1 194 ? 6.742 2.557 -17.073 1.00 93.69 194 VAL A O 1
ATOM 1461 N N . LEU A 1 195 ? 6.455 0.324 -16.941 1.00 95.50 195 LEU A N 1
ATOM 1462 C CA . LEU A 1 195 ? 5.344 0.275 -17.894 1.00 95.50 195 LEU A CA 1
ATOM 1463 C C . LEU A 1 195 ? 4.190 1.176 -17.438 1.00 95.50 195 LEU A C 1
ATOM 1465 O O . LEU A 1 195 ? 3.740 2.024 -18.205 1.00 95.50 195 LEU A O 1
ATOM 1469 N N . ARG A 1 196 ? 3.771 1.059 -16.171 1.00 93.19 196 ARG A N 1
ATOM 1470 C CA . ARG A 1 196 ? 2.755 1.922 -15.555 1.00 93.19 196 ARG A CA 1
ATOM 1471 C C . ARG A 1 196 ? 3.107 3.399 -15.731 1.00 93.19 196 ARG A C 1
ATOM 1473 O O . ARG A 1 196 ? 2.279 4.159 -16.225 1.00 93.19 196 ARG A O 1
ATOM 1480 N N . LYS A 1 197 ? 4.320 3.810 -15.349 1.00 90.44 197 LYS A N 1
ATOM 1481 C CA . LYS A 1 197 ? 4.760 5.213 -15.401 1.00 90.44 197 LYS A CA 1
ATOM 1482 C C . LYS A 1 197 ? 4.788 5.749 -16.834 1.00 90.44 197 LYS A C 1
ATOM 1484 O O . LYS A 1 197 ? 4.277 6.835 -17.084 1.00 90.44 197 LYS A O 1
ATOM 1489 N N . ALA A 1 198 ? 5.334 4.979 -17.776 1.00 92.06 198 ALA A N 1
ATOM 1490 C CA . ALA A 1 198 ? 5.387 5.352 -19.188 1.00 92.06 198 ALA A CA 1
ATOM 1491 C C . ALA A 1 198 ? 3.990 5.428 -19.829 1.00 92.06 198 ALA A C 1
ATOM 1493 O O . ALA A 1 198 ? 3.753 6.281 -20.680 1.00 92.06 198 ALA A O 1
ATOM 1494 N N . SER A 1 199 ? 3.067 4.562 -19.403 1.00 92.12 199 SER A N 1
ATOM 1495 C CA . SER A 1 199 ? 1.702 4.472 -19.934 1.00 92.12 199 SER A CA 1
ATOM 1496 C C . SER A 1 199 ? 0.752 5.579 -19.460 1.00 92.12 199 SER A C 1
ATOM 1498 O O . SER A 1 199 ? -0.305 5.775 -20.062 1.00 92.12 199 SER A O 1
ATOM 1500 N N . ASP A 1 200 ? 1.104 6.304 -18.395 1.00 88.06 200 ASP A N 1
ATOM 1501 C CA . ASP A 1 200 ? 0.188 7.206 -17.693 1.00 88.06 200 ASP A CA 1
ATOM 1502 C C . ASP A 1 200 ? -0.381 8.301 -18.613 1.00 88.06 200 ASP A C 1
ATOM 1504 O O . ASP A 1 200 ? 0.346 9.126 -19.169 1.00 88.06 200 ASP A O 1
ATOM 1508 N N . GLY A 1 201 ? -1.698 8.292 -18.825 1.00 87.62 201 GLY A N 1
ATOM 1509 C CA . GLY A 1 201 ? -2.394 9.231 -19.712 1.00 87.62 201 GLY A CA 1
ATOM 1510 C C . GLY A 1 201 ? -2.119 9.069 -21.217 1.00 87.62 201 GLY A C 1
ATOM 1511 O O . GLY A 1 201 ? -2.571 9.912 -21.988 1.00 87.62 201 GLY A O 1
ATOM 1512 N N . VAL A 1 202 ? -1.389 8.032 -21.652 1.00 91.56 202 VAL A N 1
ATOM 1513 C CA . VAL A 1 202 ? -1.107 7.756 -23.081 1.00 91.56 202 VAL A CA 1
ATOM 1514 C C . VAL A 1 202 ? -1.527 6.358 -23.544 1.00 91.56 202 VAL A C 1
ATOM 1516 O O . VAL A 1 202 ? -1.675 6.147 -24.746 1.00 91.56 202 VAL A O 1
ATOM 1519 N N . MET A 1 203 ? -1.748 5.417 -22.623 1.00 92.88 203 MET A N 1
ATOM 1520 C CA . MET A 1 203 ? -2.361 4.110 -22.886 1.00 92.88 203 MET A CA 1
ATOM 1521 C C . MET A 1 203 ? -3.501 3.849 -21.898 1.00 92.88 203 MET A C 1
ATOM 1523 O O . MET A 1 203 ? -3.496 4.360 -20.777 1.00 92.88 203 MET A O 1
ATOM 1527 N N . ASP A 1 204 ? -4.469 3.028 -22.304 1.00 93.94 204 ASP A N 1
ATOM 1528 C CA . ASP A 1 204 ? -5.550 2.594 -21.419 1.00 93.94 204 ASP A CA 1
ATOM 1529 C C . ASP A 1 204 ? -5.000 1.673 -20.313 1.00 93.94 204 ASP A C 1
ATOM 1531 O O . ASP A 1 204 ? -4.226 0.745 -20.568 1.00 93.94 204 ASP A O 1
ATOM 1535 N N . ARG A 1 205 ? -5.436 1.886 -19.066 1.00 93.94 205 ARG A N 1
ATOM 1536 C CA . ARG A 1 205 ? -5.095 1.009 -17.938 1.00 93.94 205 ARG A CA 1
ATOM 1537 C C . ARG A 1 205 ? -5.570 -0.425 -18.166 1.00 93.94 205 ARG A C 1
ATOM 1539 O O . ARG A 1 205 ? -4.890 -1.346 -17.721 1.00 93.94 205 ARG A O 1
ATOM 1546 N N . ALA A 1 206 ? -6.684 -0.631 -18.871 1.00 94.69 206 ALA A N 1
ATOM 1547 C CA . ALA A 1 206 ? -7.152 -1.971 -19.226 1.00 94.69 206 ALA A CA 1
ATOM 1548 C C . ALA A 1 206 ? -6.181 -2.685 -20.184 1.00 94.69 206 ALA A C 1
ATOM 1550 O O . ALA A 1 206 ? -5.957 -3.892 -20.069 1.00 94.69 206 ALA A O 1
ATOM 1551 N N . GLU A 1 207 ? -5.551 -1.939 -21.097 1.00 95.31 207 GLU A N 1
ATOM 1552 C CA . GLU A 1 207 ? -4.520 -2.473 -21.987 1.00 95.31 207 GLU A CA 1
ATOM 1553 C C . GLU A 1 207 ? -3.268 -2.876 -21.200 1.00 95.31 207 GLU A C 1
ATOM 1555 O O . GLU A 1 207 ? -2.777 -3.993 -21.361 1.00 95.31 207 GLU A O 1
ATOM 1560 N N . VAL A 1 208 ? -2.799 -2.012 -20.296 1.00 96.31 208 VAL A N 1
ATOM 1561 C CA . VAL A 1 208 ? -1.644 -2.294 -19.426 1.00 96.31 208 VAL A CA 1
ATOM 1562 C C . VAL A 1 208 ? -1.908 -3.502 -18.523 1.00 96.31 208 VAL A C 1
ATOM 1564 O O . VAL A 1 208 ? -1.051 -4.376 -18.398 1.00 96.31 208 VAL A O 1
ATOM 1567 N N . ALA A 1 209 ? -3.107 -3.608 -17.943 1.00 96.50 209 ALA A N 1
ATOM 1568 C CA . ALA A 1 209 ? -3.495 -4.748 -17.116 1.00 96.50 209 ALA A CA 1
ATOM 1569 C C . ALA A 1 209 ? -3.458 -6.078 -17.887 1.00 96.50 209 ALA A C 1
ATOM 1571 O O . ALA A 1 209 ? -3.026 -7.093 -17.343 1.00 96.50 209 ALA A O 1
ATOM 1572 N N . ARG A 1 210 ? -3.868 -6.071 -19.163 1.00 95.81 210 ARG A N 1
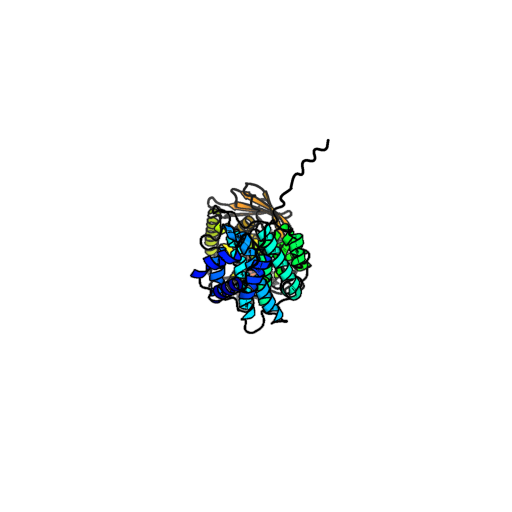ATOM 1573 C CA . ARG A 1 210 ? -3.810 -7.244 -20.050 1.00 95.81 210 ARG A CA 1
ATOM 1574 C C . ARG A 1 210 ? -2.372 -7.643 -20.385 1.00 95.81 210 ARG A C 1
ATOM 1576 O O . ARG A 1 210 ? -2.064 -8.833 -20.390 1.00 95.81 210 ARG A O 1
ATOM 1583 N N . VAL A 1 211 ? -1.503 -6.667 -20.652 1.00 96.19 211 VAL A N 1
ATOM 1584 C CA . VAL A 1 211 ? -0.069 -6.898 -20.911 1.00 96.19 211 VAL A CA 1
ATOM 1585 C C . VAL A 1 211 ? 0.613 -7.528 -19.694 1.00 96.19 211 VAL A C 1
ATOM 1587 O O . VAL A 1 211 ? 1.362 -8.488 -19.841 1.00 96.19 211 VAL A O 1
ATOM 1590 N N . LEU A 1 212 ? 0.316 -7.033 -18.490 1.00 96.12 212 LEU A N 1
ATOM 1591 C CA . LEU A 1 212 ? 0.861 -7.564 -17.235 1.00 96.12 212 LEU A CA 1
ATOM 1592 C C . LEU A 1 212 ? 0.208 -8.882 -16.781 1.00 96.12 212 LEU A C 1
ATOM 1594 O O . LEU A 1 212 ? 0.685 -9.495 -15.827 1.00 96.12 212 LEU A O 1
ATOM 1598 N N . ASP A 1 213 ? -0.860 -9.322 -17.448 1.00 95.75 213 ASP A N 1
ATOM 1599 C CA . ASP A 1 213 ? -1.671 -10.489 -17.080 1.00 95.75 213 ASP A CA 1
ATOM 1600 C C . ASP A 1 213 ? -2.238 -10.423 -15.654 1.00 95.75 213 ASP A C 1
ATOM 1602 O O . ASP A 1 213 ? -2.137 -11.365 -14.861 1.00 95.75 213 ASP A O 1
ATOM 1606 N N . LEU A 1 214 ? -2.799 -9.266 -15.293 1.00 95.38 214 LEU A N 1
ATOM 1607 C CA . LEU A 1 214 ? -3.363 -9.065 -13.964 1.00 95.38 214 LEU A CA 1
ATOM 1608 C C . LEU A 1 214 ? -4.616 -9.930 -13.769 1.00 95.38 214 LEU A C 1
ATOM 1610 O O . LEU A 1 214 ? -5.585 -9.838 -14.525 1.00 95.38 214 LEU A O 1
ATOM 1614 N N . GLY A 1 215 ? -4.631 -10.712 -12.687 1.00 91.81 215 GLY A N 1
ATOM 1615 C CA . GLY A 1 215 ? -5.831 -11.425 -12.244 1.00 91.81 215 GLY A CA 1
ATOM 1616 C C . GLY A 1 215 ? -6.979 -10.470 -11.871 1.00 91.81 215 GLY A C 1
ATOM 1617 O O . GLY A 1 215 ? -6.746 -9.275 -11.681 1.00 91.81 215 GLY A O 1
ATOM 1618 N N . PRO A 1 216 ? -8.221 -10.964 -11.713 1.00 92.88 216 PRO A N 1
ATOM 1619 C CA . PRO A 1 216 ? -9.416 -10.120 -11.599 1.00 92.88 216 PRO A CA 1
ATOM 1620 C C . PRO A 1 216 ? -9.339 -9.036 -10.513 1.00 92.88 216 PRO A C 1
ATOM 1622 O O . PRO A 1 216 ? -9.648 -7.874 -10.777 1.00 92.88 216 PRO A O 1
ATOM 1625 N N . THR A 1 217 ? -8.887 -9.384 -9.306 1.00 93.50 217 THR A N 1
ATOM 1626 C CA . THR A 1 217 ? -8.759 -8.439 -8.188 1.00 93.50 217 THR A CA 1
ATOM 1627 C C . THR A 1 217 ? -7.652 -7.417 -8.435 1.00 93.50 217 THR A C 1
ATOM 1629 O O . THR A 1 217 ? -7.874 -6.222 -8.239 1.00 93.50 217 THR A O 1
ATOM 1632 N N . ALA A 1 218 ? -6.477 -7.861 -8.893 1.00 94.62 218 ALA A N 1
ATOM 1633 C CA . ALA A 1 218 ? -5.348 -6.975 -9.184 1.00 94.62 218 ALA A CA 1
ATOM 1634 C C . ALA A 1 218 ? -5.671 -6.012 -10.339 1.00 94.62 218 ALA A C 1
ATOM 1636 O O . ALA A 1 218 ? -5.375 -4.823 -10.250 1.00 94.62 218 ALA A O 1
ATOM 1637 N N . ASN A 1 219 ? -6.349 -6.503 -11.380 1.00 96.19 219 ASN A N 1
ATOM 1638 C CA . ASN A 1 219 ? -6.846 -5.698 -12.491 1.00 96.19 219 ASN A CA 1
ATOM 1639 C C . ASN A 1 219 ? -7.856 -4.648 -12.003 1.00 96.19 219 ASN A C 1
ATOM 1641 O O . ASN A 1 219 ? -7.694 -3.459 -12.264 1.00 96.19 219 ASN A O 1
ATOM 1645 N N . GLY A 1 220 ? -8.866 -5.069 -11.232 1.00 95.44 220 GLY A N 1
ATOM 1646 C CA . GLY A 1 220 ? -9.872 -4.159 -10.688 1.00 95.44 220 GLY A CA 1
ATOM 1647 C C . GLY A 1 220 ? -9.261 -3.044 -9.836 1.00 95.44 220 GLY A C 1
ATOM 1648 O O . GLY A 1 220 ? -9.639 -1.883 -9.994 1.00 95.44 220 GLY A O 1
ATOM 1649 N N . LEU A 1 221 ? -8.296 -3.378 -8.974 1.00 95.94 221 LEU A N 1
ATOM 1650 C CA . LEU A 1 221 ? -7.550 -2.393 -8.192 1.00 95.94 221 LEU A CA 1
ATOM 1651 C C . LEU A 1 221 ? -6.764 -1.437 -9.100 1.00 95.94 221 LEU A C 1
ATOM 1653 O O . LEU A 1 221 ? -6.906 -0.222 -8.976 1.00 95.94 221 LEU A O 1
ATOM 1657 N N . PHE A 1 222 ? -5.990 -1.967 -10.050 1.00 96.06 222 PHE A N 1
ATOM 1658 C CA . PHE A 1 222 ? -5.152 -1.163 -10.935 1.00 96.06 222 PHE A CA 1
ATOM 1659 C C . PHE A 1 222 ? -5.963 -0.200 -11.809 1.00 96.06 222 PHE A C 1
ATOM 1661 O O . PHE A 1 222 ? -5.611 0.973 -11.925 1.00 96.06 222 PHE A O 1
ATOM 1668 N N . VAL A 1 223 ? -7.083 -0.643 -12.381 1.00 93.62 223 VAL A N 1
ATOM 1669 C CA . VAL A 1 223 ? -7.946 0.225 -13.195 1.00 93.62 223 VAL A CA 1
ATOM 1670 C C . VAL A 1 223 ? -8.508 1.375 -12.354 1.00 93.62 223 VAL A C 1
ATOM 1672 O O . VAL A 1 223 ? -8.430 2.532 -12.779 1.00 93.62 223 VAL A O 1
ATOM 1675 N N . ARG A 1 224 ? -9.001 1.088 -11.138 1.00 91.19 224 ARG A N 1
ATOM 1676 C CA . ARG A 1 224 ? -9.604 2.095 -10.248 1.00 91.19 224 ARG A CA 1
ATOM 1677 C C . ARG A 1 224 ? -8.582 3.061 -9.647 1.00 91.19 224 ARG A C 1
ATOM 1679 O O . ARG A 1 224 ? -8.764 4.271 -9.752 1.00 91.19 224 ARG A O 1
ATOM 1686 N N . SER A 1 225 ? -7.520 2.556 -9.017 1.00 89.88 225 SER A N 1
ATOM 1687 C CA . SER A 1 225 ? -6.580 3.376 -8.235 1.00 89.88 225 SER A CA 1
ATOM 1688 C C . SER A 1 225 ? -5.234 3.619 -8.920 1.00 89.88 225 SER A C 1
ATOM 1690 O O . SER A 1 225 ? -4.468 4.470 -8.476 1.00 89.88 225 SER A O 1
ATOM 1692 N N . GLY A 1 226 ? -4.913 2.884 -9.988 1.00 91.06 226 GLY A N 1
ATOM 1693 C CA . GLY A 1 226 ? -3.574 2.875 -10.581 1.00 91.06 226 GLY A CA 1
ATOM 1694 C C . GLY A 1 226 ? -2.532 2.135 -9.734 1.00 91.06 226 GLY A C 1
ATOM 1695 O O . GLY A 1 226 ? -1.342 2.257 -10.023 1.00 91.06 226 GLY A O 1
ATOM 1696 N N . THR A 1 227 ? -2.948 1.403 -8.694 1.00 94.50 227 THR A N 1
ATOM 1697 C CA . THR A 1 227 ? -2.063 0.633 -7.807 1.00 94.50 227 THR A CA 1
ATOM 1698 C C . THR A 1 227 ? -1.938 -0.802 -8.304 1.00 94.50 227 THR A C 1
ATOM 1700 O O . THR A 1 227 ? -2.940 -1.485 -8.502 1.00 94.50 227 THR A O 1
ATOM 1703 N N . LEU A 1 228 ? -0.709 -1.276 -8.488 1.00 95.50 228 LEU A N 1
ATOM 1704 C CA . LEU A 1 228 ? -0.435 -2.677 -8.806 1.00 95.50 228 LEU A CA 1
ATOM 1705 C C . LEU A 1 228 ? -0.562 -3.546 -7.545 1.00 95.50 228 LEU A C 1
ATOM 1707 O O . LEU A 1 228 ? -0.270 -3.092 -6.441 1.00 95.50 228 LEU A O 1
ATOM 1711 N N . PHE A 1 229 ? -0.957 -4.806 -7.702 1.00 95.12 229 PHE A N 1
ATOM 1712 C CA . PHE A 1 229 ? -0.963 -5.793 -6.622 1.00 95.12 229 PHE A CA 1
ATOM 1713 C C . PHE A 1 229 ? -0.2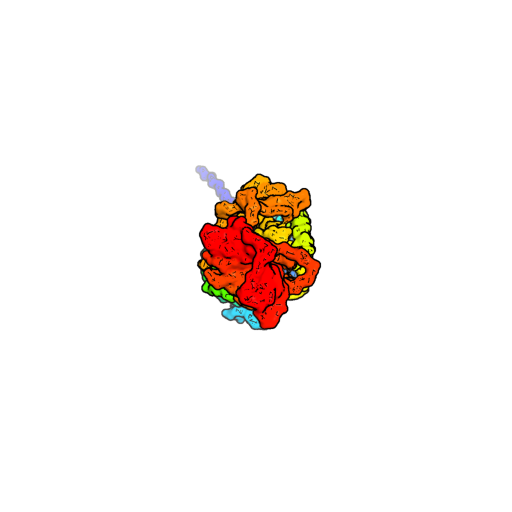40 -7.039 -7.096 1.00 95.12 229 PHE A C 1
ATOM 1715 O O . PHE A 1 229 ? -0.677 -7.653 -8.068 1.00 95.12 229 PHE A O 1
ATOM 1722 N N . GLU A 1 230 ? 0.836 -7.402 -6.409 1.00 91.69 230 GLU A N 1
ATOM 1723 C CA . GLU A 1 230 ? 1.680 -8.519 -6.803 1.00 91.69 230 GLU A CA 1
ATOM 1724 C C . GLU A 1 230 ? 1.965 -9.464 -5.635 1.00 91.69 230 GLU A C 1
ATOM 1726 O O . GLU A 1 230 ? 2.343 -9.045 -4.540 1.00 91.69 230 GLU A O 1
ATOM 1731 N N . ASP A 1 231 ? 1.791 -10.758 -5.898 1.00 87.81 231 ASP A N 1
ATOM 1732 C CA . ASP A 1 231 ? 2.004 -11.849 -4.950 1.00 87.81 231 ASP A CA 1
ATOM 1733 C C . ASP A 1 231 ? 2.764 -12.989 -5.637 1.00 87.81 231 ASP A C 1
ATOM 1735 O O . ASP A 1 231 ? 2.210 -13.711 -6.468 1.00 87.81 231 ASP A O 1
ATOM 1739 N N . ALA A 1 232 ? 4.022 -13.184 -5.231 1.00 75.81 232 ALA A N 1
ATOM 1740 C CA . ALA A 1 232 ? 4.919 -14.195 -5.792 1.00 75.81 232 ALA A CA 1
ATOM 1741 C C . ALA A 1 232 ? 4.353 -15.626 -5.730 1.00 75.81 232 ALA A C 1
ATOM 1743 O O . ALA A 1 232 ? 4.655 -16.459 -6.592 1.00 75.81 232 ALA A O 1
ATOM 1744 N N . GLY A 1 233 ? 3.542 -15.922 -4.706 1.00 72.25 233 GLY A N 1
ATOM 1745 C CA . GLY A 1 233 ? 2.988 -17.251 -4.450 1.00 72.25 233 GLY A CA 1
ATOM 1746 C C . GLY A 1 233 ? 1.707 -17.567 -5.225 1.00 72.25 233 GLY A C 1
ATOM 1747 O O . GLY A 1 233 ? 1.314 -18.738 -5.281 1.00 72.25 233 GLY A O 1
ATOM 1748 N N . LEU A 1 234 ? 1.081 -16.558 -5.846 1.00 79.19 234 LEU A N 1
ATOM 1749 C CA . LEU A 1 234 ? -0.263 -16.626 -6.431 1.00 79.19 234 LEU A CA 1
ATOM 1750 C C . LEU A 1 234 ? -1.290 -17.198 -5.450 1.00 79.19 234 LEU A C 1
ATOM 1752 O O . LEU A 1 234 ? -1.877 -18.262 -5.681 1.00 79.19 234 LEU A O 1
ATOM 1756 N N . GLY A 1 235 ? -1.491 -16.503 -4.336 1.00 80.69 235 GLY A N 1
ATOM 1757 C CA . GLY A 1 235 ? -2.512 -16.860 -3.371 1.00 80.69 235 GLY A CA 1
ATOM 1758 C C . GLY A 1 235 ? -3.923 -16.886 -3.961 1.00 80.69 235 GLY A C 1
ATOM 1759 O O . GLY A 1 235 ? -4.184 -16.290 -5.015 1.00 80.69 235 GLY A O 1
ATOM 1760 N N . PRO A 1 236 ? -4.870 -17.556 -3.278 1.00 84.81 236 PRO A N 1
ATOM 1761 C CA . PRO A 1 236 ? -6.244 -17.674 -3.746 1.00 84.81 236 PRO A CA 1
ATOM 1762 C C . PRO A 1 236 ? -6.872 -16.312 -4.065 1.00 84.81 236 PRO A C 1
ATOM 1764 O O . PRO A 1 236 ? -6.701 -15.339 -3.332 1.00 84.81 236 PRO A O 1
ATOM 1767 N N . GLU A 1 237 ? -7.663 -16.246 -5.136 1.00 86.00 237 GLU A N 1
ATOM 1768 C CA . GLU A 1 237 ? -8.307 -15.002 -5.581 1.00 86.00 237 GLU A CA 1
ATOM 1769 C C . GLU A 1 237 ? -9.211 -14.378 -4.511 1.00 86.00 237 GLU A C 1
ATOM 1771 O O . GLU A 1 237 ? -9.233 -13.162 -4.340 1.00 86.00 237 GLU A O 1
ATOM 1776 N N . VAL A 1 238 ? -9.916 -15.218 -3.750 1.00 83.31 238 VAL A N 1
ATOM 1777 C CA . VAL A 1 238 ? -10.739 -14.789 -2.611 1.00 83.31 238 VAL A CA 1
ATOM 1778 C C . VAL A 1 238 ? -9.883 -14.051 -1.580 1.00 83.31 238 VAL A C 1
ATOM 1780 O O . VAL A 1 238 ? -10.241 -12.960 -1.150 1.00 83.31 238 VAL A O 1
ATOM 1783 N N . ARG A 1 239 ? -8.699 -14.583 -1.260 1.00 83.12 239 ARG A N 1
ATOM 1784 C CA . ARG A 1 239 ? -7.776 -13.989 -0.286 1.00 83.12 239 ARG A CA 1
ATOM 1785 C C . ARG A 1 239 ? -7.202 -12.664 -0.779 1.00 83.12 239 ARG A C 1
ATOM 1787 O O . ARG A 1 239 ? -7.133 -11.706 -0.013 1.00 83.12 239 ARG A O 1
ATOM 1794 N N . ARG A 1 240 ? -6.840 -12.585 -2.064 1.00 88.75 240 ARG A N 1
ATOM 1795 C CA . ARG A 1 240 ? -6.412 -11.328 -2.700 1.00 88.75 240 ARG A CA 1
ATOM 1796 C C . ARG A 1 240 ? -7.503 -10.264 -2.600 1.00 88.75 240 ARG A C 1
ATOM 1798 O O . ARG A 1 240 ? -7.216 -9.142 -2.192 1.00 88.75 240 ARG A O 1
ATOM 1805 N N . ARG A 1 241 ? -8.754 -10.627 -2.899 1.00 89.94 241 ARG A N 1
ATOM 1806 C CA . ARG A 1 241 ? -9.913 -9.728 -2.785 1.00 89.94 241 ARG A CA 1
ATOM 1807 C C . ARG A 1 241 ? -10.117 -9.220 -1.368 1.00 89.94 241 ARG A C 1
ATOM 1809 O O . ARG A 1 241 ? -10.336 -8.030 -1.187 1.00 89.94 241 ARG A O 1
ATOM 1816 N N . GLU A 1 242 ? -10.031 -10.095 -0.375 1.00 87.12 242 GLU A N 1
ATOM 1817 C CA . GLU A 1 242 ? -10.206 -9.706 1.024 1.00 87.12 242 GLU A CA 1
ATOM 1818 C C . GLU A 1 242 ? -9.084 -8.779 1.519 1.00 87.12 242 GLU A C 1
ATOM 1820 O O . GLU A 1 242 ? -9.364 -7.795 2.200 1.00 87.12 242 GLU A O 1
ATOM 1825 N N . VAL A 1 243 ? -7.829 -9.031 1.127 1.00 90.88 243 VAL A N 1
ATOM 1826 C CA . VAL A 1 243 ? -6.689 -8.146 1.430 1.00 90.88 243 VAL A CA 1
ATOM 1827 C C . VAL A 1 243 ? -6.851 -6.776 0.773 1.00 90.88 243 VAL A C 1
ATOM 1829 O O . VAL A 1 243 ? -6.663 -5.755 1.433 1.00 90.88 243 VAL A O 1
ATOM 1832 N N . VAL A 1 244 ? -7.218 -6.735 -0.511 1.00 93.81 244 VAL A N 1
ATOM 1833 C CA . VAL A 1 244 ? -7.474 -5.471 -1.217 1.00 93.81 244 VAL A CA 1
ATOM 1834 C C . VAL A 1 244 ? -8.641 -4.727 -0.576 1.00 93.81 244 VAL A C 1
ATOM 1836 O O . VAL A 1 244 ? -8.507 -3.541 -0.291 1.00 93.81 244 VAL A O 1
ATOM 1839 N N . GLY A 1 245 ? -9.729 -5.426 -0.247 1.00 92.75 245 GLY A N 1
ATOM 1840 C CA . GLY A 1 245 ? -10.863 -4.845 0.466 1.00 92.75 245 GLY A CA 1
ATOM 1841 C C . GLY A 1 245 ? -10.469 -4.285 1.834 1.00 92.75 245 GLY A C 1
ATOM 1842 O O . GLY A 1 245 ? -10.933 -3.213 2.206 1.00 92.75 245 GLY A O 1
ATOM 1843 N N . MET A 1 246 ? -9.574 -4.951 2.570 1.00 92.31 246 MET A N 1
ATOM 1844 C CA . MET A 1 246 ? -9.042 -4.433 3.834 1.00 92.31 246 MET A CA 1
ATOM 1845 C C . MET A 1 246 ? -8.231 -3.145 3.632 1.00 92.31 246 MET A C 1
ATOM 1847 O O . MET A 1 246 ? -8.417 -2.188 4.376 1.00 92.31 246 MET A O 1
ATOM 1851 N N . LEU A 1 247 ? -7.366 -3.085 2.613 1.00 94.62 247 LEU A N 1
ATOM 1852 C CA . LEU A 1 247 ? -6.598 -1.875 2.290 1.00 94.62 247 LEU A CA 1
ATOM 1853 C C . LEU A 1 247 ? -7.501 -0.718 1.836 1.00 94.62 247 LEU A C 1
ATOM 1855 O O . LEU A 1 247 ? -7.247 0.425 2.203 1.00 94.62 247 LEU A O 1
ATOM 1859 N N . GLU A 1 248 ? -8.556 -1.004 1.069 1.00 92.88 248 GLU A N 1
ATOM 1860 C CA . GLU A 1 248 ? -9.545 -0.013 0.623 1.00 92.88 248 GLU A CA 1
ATOM 1861 C C . GLU A 1 248 ? -10.377 0.552 1.789 1.00 92.88 248 GLU A C 1
ATOM 1863 O O . GLU A 1 248 ? -10.776 1.715 1.735 1.00 92.88 248 GLU A O 1
ATOM 1868 N N . ARG A 1 249 ? -10.584 -0.218 2.870 1.00 92.00 249 ARG A N 1
ATOM 1869 C CA . ARG A 1 249 ? -11.236 0.274 4.102 1.00 92.00 249 ARG A CA 1
ATOM 1870 C C . ARG A 1 249 ? -10.397 1.298 4.860 1.00 92.00 249 ARG A C 1
ATOM 1872 O O . ARG A 1 249 ? -10.955 2.036 5.663 1.00 92.00 249 ARG A O 1
ATOM 1879 N N . VAL A 1 250 ? -9.083 1.355 4.634 1.00 94.31 250 VAL A N 1
ATOM 1880 C CA . VAL A 1 250 ? -8.201 2.334 5.280 1.00 94.31 250 VAL A CA 1
ATOM 1881 C C . VAL A 1 250 ? -8.127 3.598 4.417 1.00 94.31 250 VAL A C 1
ATOM 1883 O O . VAL A 1 250 ? -7.471 3.583 3.366 1.00 94.31 250 VAL A O 1
ATOM 1886 N N . PRO A 1 251 ? -8.743 4.724 4.827 1.00 90.94 251 PRO A N 1
ATOM 1887 C CA . PRO A 1 251 ? -8.815 5.895 3.966 1.00 90.94 251 PRO A CA 1
ATOM 1888 C C . PRO A 1 251 ? -7.431 6.434 3.625 1.00 90.94 251 PRO A C 1
ATOM 1890 O O . PRO A 1 251 ? -6.607 6.736 4.486 1.00 90.94 251 PRO A O 1
ATOM 1893 N N . GLY A 1 252 ? -7.163 6.549 2.327 1.00 89.00 252 GLY A N 1
ATOM 1894 C CA . GLY A 1 252 ? -5.884 7.039 1.834 1.00 89.00 252 GLY A CA 1
ATOM 1895 C C . GLY A 1 252 ? -4.721 6.052 1.958 1.00 89.00 252 GLY A C 1
ATOM 1896 O O . GLY A 1 252 ? -3.601 6.459 1.657 1.00 89.00 252 GLY A O 1
ATOM 1897 N N . ALA A 1 253 ? -4.920 4.779 2.330 1.00 92.00 253 ALA A N 1
ATOM 1898 C CA . ALA A 1 253 ? -3.833 3.787 2.335 1.00 92.00 253 ALA A CA 1
ATOM 1899 C C . ALA A 1 253 ? -3.229 3.581 0.940 1.00 92.00 253 ALA A C 1
ATOM 1901 O O . ALA A 1 253 ? -2.006 3.564 0.792 1.00 92.00 253 ALA A O 1
ATOM 1902 N N . LEU A 1 254 ? -4.080 3.529 -0.087 1.00 91.94 254 LEU A N 1
ATOM 1903 C CA . LEU A 1 254 ? -3.675 3.412 -1.491 1.00 91.94 254 LEU A CA 1
ATOM 1904 C C . LEU A 1 254 ? -3.251 4.752 -2.121 1.00 91.94 254 LEU A C 1
ATOM 1906 O O . LEU A 1 254 ? -2.706 4.773 -3.221 1.00 91.94 254 LEU A O 1
ATOM 1910 N N . SER A 1 255 ? -3.458 5.879 -1.430 1.00 87.88 255 SER A N 1
ATOM 1911 C CA . SER A 1 255 ? -3.040 7.192 -1.927 1.00 87.88 255 SER A CA 1
ATOM 1912 C C . SER A 1 255 ? -1.515 7.298 -1.932 1.00 87.88 255 SER A C 1
ATOM 1914 O O . SER A 1 255 ? -0.866 7.140 -0.895 1.00 87.88 255 SER A O 1
ATOM 1916 N N . GLY A 1 256 ? -0.943 7.542 -3.113 1.00 85.00 256 GLY A N 1
ATOM 1917 C CA . GLY A 1 256 ? 0.506 7.535 -3.328 1.00 85.00 256 GLY A CA 1
ATOM 1918 C C . GLY A 1 256 ? 1.140 6.139 -3.331 1.00 85.00 256 GLY A C 1
ATOM 1919 O O . GLY A 1 256 ? 2.360 6.042 -3.407 1.00 85.00 256 GLY A O 1
ATOM 1920 N N . THR A 1 257 ? 0.342 5.068 -3.261 1.00 91.38 257 THR A N 1
ATOM 1921 C CA . THR A 1 257 ? 0.835 3.690 -3.363 1.00 91.38 257 THR A CA 1
ATOM 1922 C C . THR A 1 257 ? 0.833 3.254 -4.824 1.00 91.38 257 THR A C 1
ATOM 1924 O O . THR A 1 257 ? -0.214 3.154 -5.466 1.00 91.38 257 THR A O 1
ATOM 1927 N N . GLU A 1 258 ? 2.018 2.967 -5.346 1.00 91.81 258 GLU A N 1
ATOM 1928 C CA . GLU A 1 258 ? 2.228 2.496 -6.713 1.00 91.81 258 GLU A CA 1
ATOM 1929 C C . GLU A 1 258 ? 2.043 0.986 -6.822 1.00 91.81 258 GLU A C 1
ATOM 1931 O O . GLU A 1 258 ? 1.480 0.504 -7.806 1.00 91.81 258 GLU A O 1
ATOM 1936 N N . VAL A 1 259 ? 2.477 0.242 -5.801 1.00 93.62 259 VAL A N 1
ATOM 1937 C CA . VAL A 1 259 ? 2.367 -1.217 -5.769 1.00 93.62 259 VAL A CA 1
ATOM 1938 C C . VAL A 1 259 ? 2.233 -1.760 -4.346 1.00 93.62 259 VAL A C 1
ATOM 1940 O O . VAL A 1 259 ? 2.887 -1.303 -3.406 1.00 93.62 259 VAL A O 1
ATOM 1943 N N . VAL A 1 260 ? 1.375 -2.764 -4.201 1.00 94.19 260 VAL A N 1
ATOM 1944 C CA . VAL A 1 260 ? 1.257 -3.627 -3.028 1.00 94.19 260 VAL A CA 1
ATOM 1945 C C . VAL A 1 260 ? 1.981 -4.932 -3.340 1.00 94.19 260 VAL A C 1
ATOM 1947 O O . VAL A 1 260 ? 1.649 -5.599 -4.318 1.00 94.19 260 VAL A O 1
ATOM 1950 N N . VAL A 1 261 ? 2.967 -5.288 -2.522 1.00 92.19 261 VAL A N 1
ATOM 1951 C CA . VAL A 1 261 ? 3.791 -6.488 -2.698 1.00 92.19 261 VAL A CA 1
ATOM 1952 C C . VAL A 1 261 ? 3.557 -7.433 -1.532 1.00 92.19 261 VAL A C 1
ATOM 1954 O O . VAL A 1 261 ? 3.772 -7.067 -0.374 1.00 92.19 261 VAL A O 1
ATOM 1957 N N . VAL A 1 262 ? 3.167 -8.666 -1.837 1.00 89.75 262 VAL A N 1
ATOM 1958 C CA . VAL A 1 262 ? 3.111 -9.755 -0.865 1.00 89.75 262 VAL A CA 1
ATOM 1959 C C . VAL A 1 262 ? 4.397 -10.569 -0.955 1.00 89.75 262 VAL A C 1
ATOM 1961 O O . VAL A 1 262 ? 4.622 -11.303 -1.915 1.00 89.75 262 VAL A O 1
ATOM 1964 N N . SER A 1 263 ? 5.267 -10.417 0.043 1.00 83.38 263 SER A N 1
ATOM 1965 C CA . SER A 1 263 ? 6.534 -11.147 0.122 1.00 83.38 263 SER A CA 1
ATOM 1966 C C . SER A 1 263 ? 7.132 -11.061 1.525 1.00 83.38 263 SER A C 1
ATOM 1968 O O . SER A 1 263 ? 7.038 -10.034 2.198 1.00 83.38 263 SER A O 1
ATOM 1970 N N . LYS A 1 264 ? 7.796 -12.140 1.960 1.00 77.50 264 LYS A N 1
ATOM 1971 C CA . LYS A 1 264 ? 8.599 -12.151 3.194 1.00 77.50 264 LYS A CA 1
ATOM 1972 C C . LYS A 1 264 ? 9.998 -11.556 3.000 1.00 77.50 264 LYS A C 1
ATOM 1974 O O . LYS A 1 264 ? 10.726 -11.413 3.982 1.00 77.50 264 LYS A O 1
ATOM 1979 N N . ALA A 1 265 ? 10.387 -11.229 1.768 1.00 74.38 265 ALA A N 1
ATOM 1980 C CA . ALA A 1 265 ? 11.697 -10.676 1.470 1.00 74.38 265 ALA A CA 1
ATOM 1981 C C . ALA A 1 265 ? 11.931 -9.315 2.133 1.00 74.38 265 ALA A C 1
ATOM 1983 O O . ALA A 1 265 ? 11.012 -8.571 2.488 1.00 74.38 265 ALA A O 1
ATOM 1984 N N . SER A 1 266 ? 13.212 -8.973 2.274 1.00 69.88 266 SER A N 1
ATOM 1985 C CA . SER A 1 266 ? 13.615 -7.665 2.774 1.00 69.88 266 SER A CA 1
ATOM 1986 C C . SER A 1 266 ? 13.107 -6.542 1.864 1.00 69.88 266 SER A C 1
ATOM 1988 O O . SER A 1 266 ? 13.151 -6.640 0.638 1.00 69.88 266 SER A O 1
ATOM 1990 N N . ARG A 1 267 ? 12.695 -5.432 2.488 1.00 71.06 267 ARG A N 1
ATOM 1991 C CA . ARG A 1 267 ? 12.379 -4.170 1.798 1.00 71.06 267 ARG A CA 1
ATOM 1992 C C . ARG A 1 267 ? 13.639 -3.479 1.253 1.00 71.06 267 ARG A C 1
ATOM 1994 O O . ARG A 1 267 ? 13.528 -2.582 0.422 1.00 71.06 267 ARG A O 1
ATOM 2001 N N . ALA A 1 268 ? 14.833 -3.877 1.699 1.00 68.50 268 ALA A N 1
ATOM 2002 C CA . ALA A 1 268 ? 16.085 -3.306 1.213 1.00 68.50 268 ALA A CA 1
ATOM 2003 C C . ALA A 1 268 ? 16.221 -3.484 -0.312 1.00 68.50 268 ALA A C 1
ATOM 2005 O O . ALA A 1 268 ? 16.036 -4.578 -0.842 1.00 68.50 268 ALA A O 1
ATOM 2006 N N . GLY A 1 269 ? 16.537 -2.394 -1.016 1.00 65.62 269 GLY A N 1
ATOM 2007 C CA . GLY A 1 269 ? 16.685 -2.366 -2.474 1.00 65.62 269 GLY A CA 1
ATOM 2008 C C . GLY A 1 269 ? 15.395 -2.105 -3.264 1.00 65.62 269 GLY A C 1
ATOM 2009 O O . GLY A 1 269 ? 15.453 -1.929 -4.477 1.00 65.62 269 GLY A O 1
ATOM 2010 N N . TRP A 1 270 ? 14.226 -2.042 -2.634 1.00 72.56 270 TRP A N 1
ATOM 2011 C CA . TRP A 1 270 ? 13.011 -1.627 -3.338 1.00 72.56 270 TRP A CA 1
ATOM 2012 C C . TRP A 1 270 ? 12.937 -0.103 -3.467 1.00 72.56 270 TRP A C 1
ATOM 2014 O O . TRP A 1 270 ? 13.357 0.618 -2.560 1.00 72.56 270 TRP A O 1
ATOM 2024 N N . VAL A 1 271 ? 12.382 0.384 -4.580 1.00 61.41 271 VAL A N 1
ATOM 2025 C CA . VAL A 1 271 ? 12.177 1.821 -4.814 1.00 61.41 271 VAL A CA 1
ATOM 2026 C C . VAL A 1 271 ? 11.257 2.374 -3.716 1.00 61.41 271 VAL A C 1
ATOM 2028 O O . VAL A 1 271 ? 10.201 1.810 -3.429 1.00 61.41 271 VAL A O 1
ATOM 2031 N N . SER A 1 272 ? 11.701 3.408 -3.000 1.00 56.28 272 SER A N 1
ATOM 2032 C CA . SER A 1 272 ? 11.305 3.601 -1.597 1.00 56.28 272 SER A CA 1
ATOM 2033 C C . SER A 1 272 ? 9.958 4.298 -1.361 1.00 56.28 272 SER A C 1
ATOM 2035 O O . SER A 1 272 ? 9.356 4.071 -0.306 1.00 56.28 272 SER A O 1
ATOM 2037 N N . SER A 1 273 ? 9.457 5.110 -2.296 1.00 64.19 273 SER A N 1
ATOM 2038 C CA . SER A 1 273 ? 8.365 6.063 -2.028 1.00 64.19 273 SER A CA 1
ATOM 2039 C C . SER A 1 273 ? 6.940 5.543 -2.267 1.00 64.19 273 SER A C 1
ATOM 2041 O O . SER A 1 273 ? 6.002 6.167 -1.775 1.00 64.19 273 SER A O 1
ATOM 2043 N N . GLY A 1 274 ? 6.759 4.405 -2.948 1.00 80.81 274 GLY A N 1
ATOM 2044 C CA . GLY A 1 274 ? 5.444 3.965 -3.444 1.00 80.81 274 GLY A CA 1
ATOM 2045 C C . GLY A 1 274 ? 5.026 2.526 -3.126 1.00 80.81 274 GLY A C 1
ATOM 2046 O O . GLY A 1 274 ? 4.025 2.065 -3.670 1.00 80.81 274 GLY A O 1
ATOM 2047 N N . VAL A 1 275 ? 5.767 1.793 -2.287 1.00 87.50 275 VAL A N 1
ATOM 2048 C CA . VAL A 1 275 ? 5.533 0.352 -2.072 1.00 87.50 275 VAL A CA 1
ATOM 2049 C C . VAL A 1 275 ? 4.949 0.049 -0.690 1.00 87.50 275 VAL A C 1
ATOM 2051 O O . VAL A 1 275 ? 5.542 0.414 0.330 1.00 87.50 275 VAL A O 1
ATOM 2054 N N . LEU A 1 276 ? 3.835 -0.691 -0.652 1.00 89.75 276 LEU A N 1
ATOM 2055 C CA . LEU A 1 276 ? 3.299 -1.318 0.563 1.00 89.75 276 LEU A CA 1
ATOM 2056 C C . LEU A 1 276 ? 3.672 -2.805 0.598 1.00 89.75 276 LEU A C 1
ATOM 2058 O O . LEU A 1 276 ? 3.312 -3.552 -0.306 1.00 89.75 276 LEU A O 1
ATOM 2062 N N . PHE A 1 277 ? 4.373 -3.236 1.649 1.00 88.00 277 PHE A N 1
ATOM 2063 C CA . PHE A 1 277 ? 4.814 -4.626 1.819 1.00 88.00 277 PHE A CA 1
ATOM 2064 C C . PHE A 1 277 ? 3.947 -5.372 2.817 1.00 88.00 277 PHE A C 1
ATOM 2066 O O . PHE A 1 277 ? 3.925 -4.999 3.986 1.00 88.00 277 PHE A O 1
ATOM 2073 N N . LEU A 1 278 ? 3.330 -6.467 2.381 1.00 87.94 278 LEU A N 1
ATOM 2074 C CA . LEU A 1 278 ? 2.657 -7.422 3.253 1.00 87.94 278 LEU A CA 1
ATOM 2075 C C . LEU A 1 278 ? 3.587 -8.618 3.462 1.00 87.94 278 LEU A C 1
ATOM 2077 O O . LEU A 1 278 ? 3.838 -9.390 2.535 1.00 87.94 278 LEU A O 1
ATOM 2081 N N . ARG A 1 279 ? 4.104 -8.789 4.685 1.00 82.44 279 ARG A N 1
ATOM 2082 C CA . ARG A 1 279 ? 5.120 -9.811 5.009 1.00 82.44 279 ARG A CA 1
ATOM 2083 C C . ARG A 1 279 ? 4.537 -11.180 5.358 1.00 82.44 279 ARG A C 1
ATOM 2085 O O . ARG A 1 279 ? 5.093 -11.922 6.168 1.00 82.44 279 ARG A O 1
ATOM 2092 N N . THR A 1 280 ? 3.408 -11.527 4.755 1.00 78.19 280 THR A N 1
ATOM 2093 C CA . THR A 1 280 ? 2.689 -12.768 5.041 1.00 78.19 280 THR A CA 1
ATOM 2094 C C . THR A 1 280 ? 2.170 -13.403 3.756 1.00 78.19 280 THR A C 1
ATOM 2096 O O . THR A 1 280 ? 1.686 -12.681 2.890 1.00 78.19 280 THR A O 1
ATOM 2099 N N . PRO A 1 281 ? 2.293 -14.730 3.582 1.00 76.19 281 PRO A N 1
ATOM 2100 C CA . PRO A 1 281 ? 1.830 -15.389 2.375 1.00 76.19 281 PRO A CA 1
ATOM 2101 C C . PRO A 1 281 ? 0.301 -15.419 2.335 1.00 76.19 281 PRO A C 1
ATOM 2103 O O . PRO A 1 281 ? -0.364 -15.583 3.360 1.00 76.19 281 PRO A O 1
ATOM 2106 N N . LEU A 1 282 ? -0.261 -15.348 1.132 1.00 77.06 282 LEU A N 1
ATOM 2107 C CA . LEU A 1 282 ? -1.689 -15.557 0.911 1.00 77.06 282 LEU A CA 1
ATOM 2108 C C . LEU A 1 282 ? -1.971 -17.064 0.776 1.00 77.06 282 LEU A C 1
ATOM 2110 O O . LEU A 1 282 ? -2.120 -17.593 -0.323 1.00 77.06 282 LEU A O 1
ATOM 2114 N N . GLY A 1 283 ? -1.967 -17.780 1.901 1.00 63.47 283 GLY A N 1
ATOM 2115 C CA . GLY A 1 283 ? -2.269 -19.216 1.955 1.00 63.47 283 GLY A CA 1
ATOM 2116 C C . GLY A 1 283 ? -3.775 -19.536 1.951 1.00 63.47 283 GLY A C 1
ATOM 2117 O O . GLY A 1 283 ? -4.600 -18.628 2.073 1.00 63.47 283 GLY A O 1
ATOM 2118 N N . PRO A 1 284 ? -4.159 -20.823 1.817 1.00 52.22 284 PRO A N 1
ATOM 2119 C CA . PRO A 1 284 ? -5.518 -21.265 2.124 1.00 52.22 284 PRO A CA 1
ATOM 2120 C C . PRO A 1 284 ? -5.856 -20.982 3.594 1.00 52.22 284 PRO A C 1
ATOM 2122 O O . PRO A 1 284 ? -4.974 -21.017 4.453 1.00 52.22 284 PRO A O 1
ATOM 2125 N N . VAL A 1 285 ? -7.139 -20.724 3.858 1.00 47.44 285 VAL A N 1
ATOM 2126 C CA . VAL A 1 285 ? -7.690 -20.410 5.182 1.00 47.44 285 VAL A CA 1
ATOM 2127 C C . VAL A 1 285 ? -7.386 -21.543 6.154 1.00 47.44 285 VAL A C 1
ATOM 2129 O O . VAL A 1 285 ? -8.076 -22.560 6.183 1.00 47.44 285 VAL A O 1
ATOM 2132 N N . ALA A 1 286 ? -6.342 -21.381 6.956 1.00 37.62 286 ALA A N 1
ATOM 2133 C CA . ALA A 1 286 ? -6.179 -22.151 8.171 1.00 37.62 286 ALA A CA 1
ATOM 2134 C C . ALA A 1 286 ? -6.618 -21.237 9.318 1.00 37.62 286 ALA A C 1
ATOM 2136 O O . ALA A 1 286 ? -6.006 -20.179 9.491 1.00 37.62 286 ALA A O 1
ATOM 2137 N N . PRO A 1 287 ? -7.649 -21.594 10.109 1.00 39.22 287 PRO A N 1
ATOM 2138 C CA . PRO A 1 287 ? -7.867 -20.910 11.371 1.00 39.22 287 PRO A CA 1
ATOM 2139 C C . PRO A 1 287 ? -6.576 -21.050 12.173 1.00 39.22 287 PRO A C 1
ATOM 2141 O O . PRO A 1 287 ? -6.142 -22.164 12.486 1.00 39.22 287 PRO A O 1
ATOM 2144 N N . ARG A 1 288 ? -5.918 -19.925 12.458 1.00 38.81 288 ARG A N 1
ATOM 2145 C CA . ARG A 1 288 ? -4.773 -19.954 13.357 1.00 38.81 288 ARG A CA 1
ATOM 2146 C C . ARG A 1 288 ? -5.292 -20.412 14.719 1.00 38.81 288 ARG A C 1
ATOM 2148 O O . ARG A 1 288 ? -6.337 -19.965 15.181 1.00 38.81 288 ARG A O 1
ATOM 2155 N N . ARG A 1 289 ? -4.582 -21.356 15.332 1.00 36.06 289 ARG A N 1
ATOM 2156 C CA . ARG A 1 289 ? -4.634 -21.570 16.776 1.00 36.06 289 ARG A CA 1
ATOM 2157 C C . ARG A 1 289 ? -3.456 -20.803 17.351 1.00 36.06 289 ARG A C 1
ATOM 2159 O O . ARG A 1 289 ? -2.322 -21.152 17.033 1.00 36.06 289 ARG A O 1
ATOM 2166 N N . GLY A 1 290 ? -3.742 -19.820 18.193 1.00 40.62 290 GLY A N 1
ATOM 2167 C CA . GLY A 1 290 ? -2.736 -19.157 19.013 1.00 40.62 290 GLY A CA 1
ATOM 2168 C C . GLY A 1 290 ? -2.360 -17.769 18.506 1.00 40.62 290 GLY A C 1
ATOM 2169 O O . GLY A 1 290 ? -1.932 -17.595 17.364 1.00 40.62 290 GLY A O 1
ATOM 2170 N N . ASP A 1 291 ? -2.508 -16.829 19.435 1.00 36.66 291 ASP A N 1
ATOM 2171 C CA . ASP A 1 291 ? -1.887 -15.508 19.520 1.00 36.66 291 ASP A CA 1
ATOM 2172 C C . ASP A 1 291 ? -2.308 -14.461 18.482 1.00 36.66 291 ASP A C 1
ATOM 2174 O O . ASP A 1 291 ? -1.481 -13.705 17.967 1.00 36.66 291 ASP A O 1
ATOM 2178 N N . ALA A 1 292 ? -3.616 -14.351 18.225 1.00 36.56 292 ALA A N 1
ATOM 2179 C CA . ALA A 1 292 ? -4.178 -13.130 17.641 1.00 36.56 292 ALA A CA 1
ATOM 2180 C C . ALA A 1 292 ? -5.094 -12.331 18.586 1.00 36.56 292 ALA A C 1
ATOM 2182 O O . ALA A 1 292 ? -5.415 -11.209 18.232 1.00 36.56 292 ALA A O 1
ATOM 2183 N N . TRP A 1 293 ? -5.475 -12.834 19.769 1.00 37.75 293 TRP A N 1
ATOM 2184 C CA . TRP A 1 293 ? -6.068 -12.081 20.901 1.00 37.75 293 TRP A CA 1
ATOM 2185 C C . TRP A 1 293 ? -5.975 -12.950 22.193 1.00 37.75 293 TRP A C 1
ATOM 2187 O O . TRP A 1 293 ? -5.447 -14.047 22.052 1.00 37.75 293 TRP A O 1
ATOM 2197 N N . PRO A 1 294 ? -6.352 -12.507 23.427 1.00 32.41 294 PRO A N 1
ATOM 2198 C CA . PRO A 1 294 ? -5.605 -12.771 24.682 1.00 32.41 294 PRO A CA 1
ATOM 2199 C C . PRO A 1 294 ? -5.388 -14.266 25.009 1.00 32.41 294 PRO A C 1
ATOM 2201 O O . PRO A 1 294 ? -6.038 -15.115 24.424 1.00 32.41 294 PRO A O 1
ATOM 2204 N N . ALA A 1 295 ? -4.531 -14.587 25.992 1.00 35.75 295 ALA A N 1
ATOM 2205 C CA . ALA A 1 295 ? -4.014 -15.934 26.324 1.00 35.75 295 ALA A CA 1
ATOM 2206 C C . ALA A 1 295 ? -4.992 -17.142 26.283 1.00 35.75 295 ALA A C 1
ATOM 2208 O O . ALA A 1 295 ? -4.529 -18.280 26.240 1.00 35.75 295 ALA A O 1
ATOM 2209 N N . VAL A 1 296 ? -6.315 -16.938 26.251 1.00 33.44 296 VAL A N 1
ATOM 2210 C CA . VAL A 1 296 ? -7.276 -17.898 25.688 1.00 33.44 296 VAL A CA 1
ATOM 2211 C C . VAL A 1 296 ? -8.330 -17.172 24.820 1.00 33.44 296 VAL A C 1
ATOM 2213 O O . VAL A 1 296 ? -9.159 -16.436 25.347 1.00 33.44 296 VAL A O 1
ATOM 2216 N N . VAL A 1 297 ? -8.338 -17.435 23.503 1.00 33.66 297 VAL A N 1
ATOM 2217 C CA . VAL A 1 297 ? -9.422 -17.124 22.538 1.00 33.66 297 VAL A CA 1
ATOM 2218 C C . VAL A 1 297 ? -9.939 -18.428 21.949 1.00 33.66 297 VAL A C 1
ATOM 2220 O O . VAL A 1 297 ? -9.145 -19.238 21.466 1.00 33.66 297 VAL A O 1
ATOM 2223 N N . LYS A 1 298 ? -11.261 -18.628 21.896 1.00 28.42 298 LYS A N 1
ATOM 2224 C CA . LYS A 1 298 ? -11.870 -19.592 20.965 1.00 28.42 298 LYS A CA 1
ATOM 2225 C C . LYS A 1 298 ? -13.186 -19.065 20.399 1.00 28.42 298 LYS A C 1
ATOM 2227 O O . LYS A 1 298 ? -14.219 -19.205 21.028 1.00 28.42 298 LYS A O 1
ATOM 2232 N N . THR A 1 299 ? -13.128 -18.475 19.206 1.00 32.47 299 THR A N 1
ATOM 2233 C CA . THR A 1 299 ? -13.563 -19.058 17.916 1.00 32.47 299 THR A CA 1
ATOM 2234 C C . THR A 1 299 ? -13.435 -17.956 16.859 1.00 32.47 299 THR A C 1
ATOM 2236 O O . THR A 1 299 ? -14.114 -16.939 16.964 1.00 32.47 299 THR A O 1
ATOM 2239 N N . ALA A 1 300 ? -12.565 -18.187 15.869 1.00 43.94 300 ALA A N 1
ATOM 2240 C CA . ALA A 1 300 ? -12.123 -17.276 14.804 1.00 43.94 300 ALA A CA 1
ATOM 2241 C C . ALA A 1 300 ? -11.166 -16.155 15.258 1.00 43.94 300 ALA A C 1
ATOM 2243 O O . ALA A 1 300 ? -11.581 -15.053 15.592 1.00 43.94 300 ALA A O 1
ATOM 2244 N N . ASP A 1 301 ? -9.866 -16.449 15.238 1.00 48.47 301 ASP A N 1
ATOM 2245 C CA . ASP A 1 301 ? -8.820 -15.427 15.139 1.00 48.47 301 ASP A CA 1
ATOM 2246 C C . ASP A 1 301 ? -8.820 -14.860 13.703 1.00 48.47 301 ASP A C 1
ATOM 2248 O O . ASP A 1 301 ? -8.951 -15.649 12.757 1.00 48.47 301 ASP A O 1
ATOM 2252 N N . PRO A 1 302 ? -8.680 -13.533 13.494 1.00 52.78 302 PRO A N 1
ATOM 2253 C CA . PRO A 1 302 ? -8.571 -12.982 12.149 1.00 52.78 302 PRO A CA 1
ATOM 2254 C C . PRO A 1 302 ? -7.320 -13.529 11.456 1.00 52.78 302 PRO A C 1
ATOM 2256 O O . PRO A 1 302 ? -6.247 -13.649 12.053 1.00 52.78 302 PRO A O 1
ATOM 2259 N N . GLU A 1 303 ? -7.448 -13.852 10.171 1.00 66.88 303 GLU A N 1
ATOM 2260 C CA . GLU A 1 303 ? -6.333 -14.388 9.397 1.00 66.88 303 GLU A CA 1
ATOM 2261 C C . GLU A 1 303 ? -5.149 -13.415 9.335 1.00 66.88 303 GLU A C 1
ATOM 2263 O O . GLU A 1 303 ? -5.306 -12.204 9.174 1.00 66.88 303 GLU A O 1
ATOM 2268 N N . GLU A 1 304 ? -3.935 -13.964 9.392 1.00 74.88 304 GLU A N 1
ATOM 2269 C CA . GLU A 1 304 ? -2.685 -13.199 9.442 1.00 74.88 304 GLU A CA 1
ATOM 2270 C C . GLU A 1 304 ? -2.518 -12.228 8.261 1.00 74.88 304 GLU A C 1
ATOM 2272 O O . GLU A 1 304 ? -1.969 -11.142 8.432 1.00 74.88 304 GLU A O 1
ATOM 2277 N N . ALA A 1 305 ? -3.031 -12.583 7.079 1.00 79.00 305 ALA A N 1
ATOM 2278 C CA . ALA A 1 305 ? -3.046 -11.717 5.899 1.00 79.00 305 ALA A CA 1
ATOM 2279 C C . ALA A 1 305 ? -3.923 -10.471 6.064 1.00 79.00 305 ALA A C 1
ATOM 2281 O O . ALA A 1 305 ? -3.546 -9.392 5.609 1.00 79.00 305 ALA A O 1
ATOM 2282 N N . LEU A 1 306 ? -5.068 -10.605 6.735 1.00 84.31 306 LEU A N 1
ATOM 2283 C CA . LEU A 1 306 ? -5.976 -9.489 6.992 1.00 84.31 306 LEU A CA 1
ATOM 2284 C C . LEU A 1 306 ? -5.422 -8.558 8.060 1.00 84.31 306 LEU A C 1
ATOM 2286 O O . LEU A 1 306 ? -5.464 -7.342 7.885 1.00 84.31 306 LEU A O 1
ATOM 2290 N N . PHE A 1 307 ? -4.843 -9.131 9.117 1.00 83.81 307 PHE A N 1
ATOM 2291 C CA . PHE A 1 307 ? -4.106 -8.359 10.110 1.00 83.81 307 PHE A CA 1
ATOM 2292 C C . PHE A 1 307 ? -2.971 -7.565 9.455 1.00 83.81 307 PHE A C 1
ATOM 2294 O O . PHE A 1 307 ? -2.855 -6.362 9.674 1.00 83.81 307 PHE A O 1
ATOM 2301 N N . GLU A 1 308 ? -2.161 -8.213 8.613 1.00 84.44 308 GLU A N 1
ATOM 2302 C CA . GLU A 1 308 ? -1.035 -7.562 7.941 1.00 84.44 308 GLU A CA 1
ATOM 2303 C C . GLU A 1 308 ? -1.487 -6.429 7.017 1.00 84.44 308 GLU A C 1
ATOM 2305 O O . GLU A 1 308 ? -0.893 -5.352 7.026 1.00 84.44 308 GLU A O 1
ATOM 2310 N N . ALA A 1 309 ? -2.553 -6.649 6.245 1.00 89.94 309 ALA A N 1
ATOM 2311 C CA . ALA A 1 309 ? -3.123 -5.636 5.368 1.00 89.94 309 ALA A CA 1
ATOM 2312 C C . ALA A 1 309 ? -3.615 -4.411 6.158 1.00 89.94 309 ALA A C 1
ATOM 2314 O O . ALA A 1 309 ? -3.257 -3.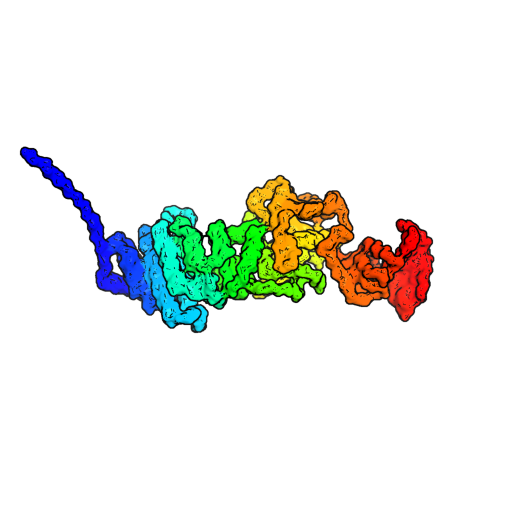279 5.824 1.00 89.94 309 ALA A O 1
ATOM 2315 N N . ALA A 1 310 ? -4.377 -4.633 7.235 1.00 90.62 310 ALA A N 1
ATOM 2316 C CA . ALA A 1 310 ? -4.859 -3.570 8.112 1.00 90.62 310 ALA A CA 1
ATOM 2317 C C . ALA A 1 310 ? -3.696 -2.809 8.773 1.00 90.62 310 ALA A C 1
ATOM 2319 O O . ALA A 1 310 ? -3.671 -1.577 8.757 1.00 90.62 310 ALA A O 1
ATOM 2320 N N . TRP A 1 311 ? -2.689 -3.525 9.277 1.00 88.75 311 TRP A N 1
ATOM 2321 C CA . TRP A 1 311 ? -1.510 -2.940 9.916 1.00 88.75 311 TRP A CA 1
ATOM 2322 C C . TRP A 1 311 ? -0.678 -2.080 8.962 1.00 88.75 311 TRP A C 1
ATOM 2324 O O . TRP A 1 311 ? -0.353 -0.933 9.270 1.00 88.75 311 TRP A O 1
ATOM 2334 N N . VAL A 1 312 ? -0.330 -2.610 7.788 1.00 89.56 312 VAL A N 1
ATOM 2335 C CA . VAL A 1 312 ? 0.501 -1.897 6.807 1.00 89.56 312 VAL A CA 1
ATOM 2336 C C . VAL A 1 312 ? -0.244 -0.682 6.257 1.00 89.56 312 VAL A C 1
ATOM 2338 O O . VAL A 1 312 ? 0.350 0.392 6.131 1.00 89.56 312 VAL A O 1
ATOM 2341 N N . GLY A 1 313 ? -1.547 -0.821 5.988 1.00 93.25 313 GLY A N 1
ATOM 2342 C CA . GLY A 1 313 ? -2.402 0.281 5.555 1.00 93.25 313 GLY A CA 1
ATOM 2343 C C . GLY A 1 313 ? -2.472 1.400 6.593 1.00 93.25 313 GLY A C 1
ATOM 2344 O O . GLY A 1 313 ? -2.148 2.549 6.284 1.00 93.25 313 GLY A O 1
ATOM 2345 N N . THR A 1 314 ? -2.840 1.078 7.835 1.00 94.00 314 THR A N 1
ATOM 2346 C CA . THR A 1 314 ? -2.971 2.075 8.912 1.00 94.00 314 THR A CA 1
ATOM 2347 C C . THR A 1 314 ? -1.631 2.706 9.268 1.00 94.00 314 THR A C 1
ATOM 2349 O O . THR A 1 314 ? -1.561 3.921 9.417 1.00 94.00 314 THR A O 1
ATOM 2352 N N . SER A 1 315 ? -0.541 1.936 9.296 1.00 90.69 315 SER A N 1
ATOM 2353 C CA . SER A 1 315 ? 0.809 2.454 9.548 1.00 90.69 315 SER A CA 1
ATOM 2354 C C . SER A 1 315 ? 1.260 3.448 8.478 1.00 90.69 315 SER A C 1
ATOM 2356 O O . SER A 1 315 ? 1.870 4.471 8.800 1.00 90.69 315 SER A O 1
ATOM 2358 N N . ALA A 1 316 ? 0.961 3.176 7.204 1.00 90.38 316 ALA A N 1
ATOM 2359 C CA . ALA A 1 316 ? 1.293 4.076 6.103 1.00 90.38 316 ALA A CA 1
ATOM 2360 C C . ALA A 1 316 ? 0.497 5.389 6.180 1.00 90.38 316 ALA A C 1
ATOM 2362 O O . ALA A 1 316 ? 1.064 6.467 5.987 1.00 90.38 316 ALA A O 1
ATOM 2363 N N . VAL A 1 317 ? -0.798 5.318 6.504 1.00 93.12 317 VAL A N 1
ATOM 2364 C CA . VAL A 1 317 ? -1.638 6.512 6.696 1.00 93.12 317 VAL A CA 1
ATOM 2365 C C . VAL A 1 317 ? -1.213 7.288 7.942 1.00 93.12 317 VAL A C 1
ATOM 2367 O O . VAL A 1 317 ? -1.082 8.508 7.865 1.00 93.12 317 VAL A O 1
ATOM 2370 N N . ALA A 1 318 ? -0.907 6.604 9.047 1.00 93.19 318 ALA A N 1
ATOM 2371 C CA . ALA A 1 318 ? -0.420 7.218 10.279 1.00 93.19 318 ALA A CA 1
ATOM 2372 C C . ALA A 1 318 ? 0.876 7.990 10.028 1.00 93.19 318 ALA A C 1
ATOM 2374 O O . ALA A 1 318 ? 0.949 9.174 10.342 1.00 93.19 318 ALA A O 1
ATOM 2375 N N . ALA A 1 319 ? 1.864 7.367 9.375 1.00 90.75 319 ALA A N 1
ATOM 2376 C CA . ALA A 1 319 ? 3.127 8.022 9.038 1.00 90.75 319 ALA A CA 1
ATOM 2377 C C . ALA A 1 319 ? 2.916 9.282 8.180 1.00 90.75 319 ALA A C 1
ATOM 2379 O O . ALA A 1 319 ? 3.503 10.328 8.456 1.00 90.75 319 ALA A O 1
ATOM 2380 N N . ARG A 1 320 ? 2.040 9.212 7.167 1.00 90.44 320 ARG A N 1
ATOM 2381 C CA . ARG A 1 320 ? 1.712 10.371 6.322 1.00 90.44 320 ARG A CA 1
ATOM 2382 C C . ARG A 1 320 ? 0.991 11.473 7.091 1.00 90.44 320 ARG A C 1
ATOM 2384 O O . ARG A 1 320 ? 1.259 12.644 6.839 1.00 90.44 320 ARG A O 1
ATOM 2391 N N . ARG A 1 321 ? 0.071 11.119 7.989 1.00 91.44 321 ARG A N 1
ATOM 2392 C CA . ARG A 1 321 ? -0.701 12.092 8.766 1.00 91.44 321 ARG A CA 1
ATOM 2393 C C . ARG A 1 321 ? 0.160 12.774 9.822 1.00 91.44 321 ARG A C 1
ATOM 2395 O O . ARG A 1 321 ? 0.132 13.996 9.875 1.00 91.44 321 ARG A O 1
ATOM 2402 N N . LEU A 1 322 ? 0.975 12.026 10.570 1.00 92.81 322 LEU A N 1
ATOM 2403 C CA . LEU A 1 322 ? 1.938 12.590 11.528 1.00 92.81 322 LEU A CA 1
ATOM 2404 C C . LEU A 1 322 ? 2.871 13.598 10.843 1.00 92.81 322 LEU A C 1
ATOM 2406 O O . LEU A 1 322 ? 3.084 14.689 11.353 1.00 92.81 322 LEU A O 1
ATOM 2410 N N . ALA A 1 323 ? 3.356 13.279 9.638 1.00 91.12 323 ALA A N 1
ATOM 2411 C CA . ALA A 1 323 ? 4.227 14.178 8.881 1.00 91.12 323 ALA A CA 1
ATOM 2412 C C . ALA A 1 323 ? 3.525 15.441 8.336 1.00 91.12 323 ALA A C 1
ATOM 2414 O O . ALA A 1 323 ? 4.200 16.418 8.021 1.00 91.12 323 ALA A O 1
ATOM 2415 N N . ARG A 1 324 ? 2.195 15.426 8.163 1.00 90.69 324 ARG A N 1
ATOM 2416 C CA . ARG A 1 324 ? 1.425 16.520 7.536 1.00 90.69 324 ARG A CA 1
ATOM 2417 C C . ARG A 1 324 ? 0.621 17.364 8.524 1.00 90.69 324 ARG A C 1
ATOM 2419 O O . ARG A 1 324 ? 0.271 18.489 8.184 1.00 90.69 324 ARG A O 1
ATOM 2426 N N . ASP A 1 325 ? 0.313 16.834 9.705 1.00 90.50 325 ASP A N 1
ATOM 2427 C CA . ASP A 1 325 ? -0.519 17.479 10.723 1.00 90.50 325 ASP A CA 1
ATOM 2428 C C . ASP A 1 325 ? 0.215 17.523 12.078 1.00 90.50 325 ASP A C 1
ATOM 2430 O O . ASP A 1 325 ? 0.020 16.644 12.926 1.00 90.50 325 ASP A O 1
ATOM 2434 N N . PRO A 1 326 ? 1.040 18.566 12.314 1.00 90.62 326 PRO A N 1
ATOM 2435 C CA . PRO A 1 326 ? 1.743 18.750 13.585 1.00 90.62 326 PRO A CA 1
ATOM 2436 C C . PRO A 1 326 ? 0.795 18.883 14.786 1.00 90.62 326 PRO A C 1
ATOM 2438 O O . PRO A 1 326 ? 1.149 18.542 15.914 1.00 90.62 326 PRO A O 1
ATOM 2441 N N . GLY A 1 327 ? -0.427 19.380 14.560 1.00 89.81 327 GLY A N 1
ATOM 2442 C CA . GLY A 1 327 ? -1.437 19.529 15.603 1.00 89.81 327 GLY A CA 1
ATOM 2443 C C . GLY A 1 327 ? -1.994 18.185 16.069 1.00 89.81 327 GLY A C 1
ATOM 2444 O O . GLY A 1 327 ? -2.290 18.023 17.255 1.00 89.81 327 GLY A O 1
ATOM 2445 N N . TRP A 1 328 ? -2.141 17.217 15.163 1.00 90.56 328 TRP A N 1
ATOM 2446 C CA . TRP A 1 328 ? -2.478 15.835 15.502 1.00 90.56 328 TRP A CA 1
ATOM 2447 C C . TRP A 1 328 ? -1.294 15.100 16.130 1.00 90.56 328 TRP A C 1
ATOM 2449 O O . TRP A 1 328 ? -1.477 14.491 17.181 1.00 90.56 328 TRP A O 1
ATOM 2459 N N . ASP A 1 329 ? -0.082 15.241 15.588 1.00 92.50 329 ASP A N 1
ATOM 2460 C CA . ASP A 1 329 ? 1.136 14.644 16.161 1.00 92.50 329 ASP A CA 1
ATOM 2461 C C . ASP A 1 329 ? 1.364 15.064 17.625 1.00 92.50 329 ASP A C 1
ATOM 2463 O O . ASP A 1 329 ? 1.571 14.231 18.512 1.00 92.50 329 ASP A O 1
ATOM 2467 N N . ALA A 1 330 ? 1.181 16.351 17.935 1.00 90.94 330 ALA A N 1
ATOM 2468 C CA . ALA A 1 330 ? 1.261 16.839 19.308 1.00 90.94 330 ALA A CA 1
ATOM 2469 C C . ALA A 1 330 ? 0.179 16.233 20.230 1.00 90.94 330 ALA A C 1
ATOM 2471 O O . ALA A 1 330 ? 0.418 16.063 21.427 1.00 90.94 330 ALA A O 1
ATOM 2472 N N . ARG A 1 331 ? -1.020 15.911 19.715 1.00 90.00 331 ARG A N 1
ATOM 2473 C CA . ARG A 1 331 ? -2.067 15.220 20.498 1.00 90.00 331 ARG A CA 1
ATOM 2474 C C . ARG A 1 331 ? -1.703 13.766 20.757 1.00 90.00 331 ARG A C 1
ATOM 2476 O O . ARG A 1 331 ? -1.837 13.320 21.894 1.00 90.00 331 ARG A O 1
ATOM 2483 N N . VAL A 1 332 ? -1.238 13.068 19.723 1.00 91.75 332 VAL A N 1
ATOM 2484 C CA . VAL A 1 332 ? -0.773 11.681 19.811 1.00 91.75 332 VAL A CA 1
ATOM 2485 C C . VAL A 1 332 ? 0.343 11.569 20.843 1.00 91.75 332 VAL A C 1
ATOM 2487 O O . VAL A 1 332 ? 0.227 10.768 21.764 1.00 91.75 332 VAL A O 1
ATOM 2490 N N . SER A 1 333 ? 1.354 12.438 20.760 1.00 90.19 333 SER A N 1
ATOM 2491 C CA . SER A 1 333 ? 2.473 12.467 21.707 1.00 90.19 333 SER A CA 1
ATOM 2492 C C . SER A 1 333 ? 1.998 12.663 23.151 1.00 90.19 333 SER A C 1
ATOM 2494 O O . SER A 1 333 ? 2.343 11.873 24.021 1.00 90.19 333 SER A O 1
ATOM 2496 N N . ARG A 1 334 ? 1.093 13.622 23.410 1.00 89.62 334 ARG A N 1
ATOM 2497 C CA . ARG A 1 334 ? 0.530 13.821 24.761 1.00 89.62 334 ARG A CA 1
ATOM 2498 C C . ARG A 1 334 ? -0.261 12.616 25.281 1.00 89.62 334 ARG A C 1
ATOM 2500 O O . ARG A 1 334 ? -0.245 12.361 26.482 1.00 89.62 334 ARG A O 1
ATOM 2507 N N . SER A 1 335 ? -1.001 11.921 24.416 1.00 88.31 335 SER A N 1
ATOM 2508 C CA . SER A 1 335 ? -1.726 10.702 24.803 1.00 88.31 335 SER A CA 1
ATOM 2509 C C . SER A 1 335 ? -0.758 9.556 25.105 1.00 88.31 335 SER A C 1
ATOM 2511 O O . SER A 1 335 ? -0.936 8.849 26.094 1.00 88.31 335 SER A O 1
ATOM 2513 N N . MET A 1 336 ? 0.308 9.432 24.314 1.00 86.44 336 MET A N 1
ATOM 2514 C CA . MET A 1 336 ? 1.378 8.461 24.525 1.00 86.44 336 MET A CA 1
ATOM 2515 C C . MET A 1 336 ? 2.134 8.712 25.839 1.00 86.44 336 MET A C 1
ATOM 2517 O O . MET A 1 336 ? 2.345 7.771 26.598 1.00 86.44 336 MET A O 1
ATOM 2521 N N . ASP A 1 337 ? 2.455 9.967 26.164 1.00 85.19 337 ASP A N 1
ATOM 2522 C CA . ASP A 1 337 ? 3.103 10.335 27.432 1.00 85.19 337 ASP A CA 1
ATOM 2523 C C . ASP A 1 337 ? 2.219 10.003 28.645 1.00 85.19 337 ASP A C 1
ATOM 2525 O O . ASP A 1 337 ? 2.699 9.498 29.662 1.00 85.19 337 ASP A O 1
ATOM 2529 N N . ARG A 1 338 ? 0.904 10.255 28.543 1.00 81.88 338 ARG A N 1
ATOM 2530 C CA . ARG A 1 338 ? -0.064 9.877 29.588 1.00 81.88 338 ARG A CA 1
ATOM 2531 C C . ARG A 1 338 ? -0.140 8.371 29.774 1.00 81.88 338 ARG A C 1
ATOM 2533 O O . ARG A 1 338 ? -0.161 7.908 30.911 1.00 81.88 338 ARG A O 1
ATOM 2540 N N . ALA A 1 339 ? -0.188 7.643 28.663 1.00 77.75 339 ALA A N 1
ATOM 2541 C CA . ALA A 1 339 ? -0.193 6.195 28.659 1.00 77.75 339 ALA A CA 1
ATOM 2542 C C . ALA A 1 339 ? 1.052 5.646 29.367 1.00 77.75 339 ALA A C 1
ATOM 2544 O O . ALA A 1 339 ? 0.887 4.887 30.309 1.00 77.75 339 ALA A O 1
ATOM 2545 N N . ALA A 1 340 ? 2.257 6.106 29.009 1.00 71.62 340 ALA A N 1
ATOM 2546 C CA . ALA A 1 340 ? 3.530 5.649 29.581 1.00 71.62 340 ALA A CA 1
ATOM 2547 C C . ALA A 1 340 ? 3.657 5.832 31.111 1.00 71.62 340 ALA A C 1
ATOM 2549 O O . ALA A 1 340 ? 4.429 5.139 31.771 1.00 71.62 340 ALA A O 1
ATOM 2550 N N . GLY A 1 341 ? 2.916 6.774 31.702 1.00 59.16 341 GLY A N 1
ATOM 2551 C CA . GLY A 1 341 ? 2.970 7.059 33.138 1.00 59.16 341 GLY A CA 1
ATOM 2552 C C . GLY A 1 341 ? 2.223 6.068 34.045 1.00 59.16 341 GLY A C 1
ATOM 2553 O O . GLY A 1 341 ? 2.313 6.219 35.263 1.00 59.16 341 GLY A O 1
ATOM 2554 N N . GLN A 1 342 ? 1.463 5.101 33.504 1.00 54.75 342 GLN A N 1
ATOM 2555 C CA . GLN A 1 342 ? 0.519 4.260 34.273 1.00 54.75 342 GLN A CA 1
ATOM 2556 C C . GLN A 1 342 ? 0.858 2.751 34.311 1.00 54.75 342 GLN A C 1
ATOM 2558 O O . GLN A 1 342 ? 0.184 1.994 35.013 1.00 54.75 342 GLN A O 1
ATOM 2563 N N . GLY A 1 343 ? 1.911 2.296 33.626 1.00 47.56 343 GLY A N 1
ATOM 2564 C CA . GLY A 1 343 ? 2.462 0.939 33.737 1.00 47.56 343 GLY A CA 1
ATOM 2565 C C . GLY A 1 343 ? 1.664 -0.184 33.053 1.00 47.56 343 GLY A C 1
ATOM 2566 O O . GLY A 1 343 ? 1.984 -1.352 33.271 1.00 47.56 343 GLY A O 1
ATOM 2567 N N . GLN A 1 344 ? 0.651 0.131 32.233 1.00 53.59 344 GLN A N 1
ATOM 2568 C CA . GLN A 1 344 ? -0.065 -0.796 31.333 1.00 53.59 344 GLN A CA 1
ATOM 2569 C C . GLN A 1 344 ? -0.581 -0.057 30.081 1.00 53.59 344 GLN A C 1
ATOM 2571 O O . GLN A 1 344 ? -1.782 0.140 29.869 1.00 53.59 344 GLN A O 1
ATOM 2576 N N . ASP A 1 345 ? 0.365 0.340 29.233 1.00 53.50 345 ASP A N 1
ATOM 2577 C CA . ASP A 1 345 ? 0.290 1.612 28.501 1.00 53.50 345 ASP A CA 1
ATOM 2578 C C . ASP A 1 345 ? -0.400 1.537 27.124 1.00 53.50 345 ASP A C 1
ATOM 2580 O O . ASP A 1 345 ? -0.785 2.551 26.544 1.00 53.50 345 ASP A O 1
ATOM 2584 N N . HIS A 1 346 ? -0.657 0.345 26.581 1.00 64.12 346 HIS A N 1
ATOM 2585 C CA . HIS A 1 346 ? -1.201 0.205 25.221 1.00 64.12 346 HIS A CA 1
ATOM 2586 C C . HIS A 1 346 ? -2.414 -0.716 25.171 1.00 64.12 346 HIS A C 1
ATOM 2588 O O . HIS A 1 346 ? -2.443 -1.751 25.843 1.00 64.12 346 HIS A O 1
ATOM 2594 N N . LEU A 1 347 ? -3.425 -0.353 24.371 1.00 64.75 347 LEU A N 1
ATOM 2595 C CA . LEU A 1 347 ? -4.640 -1.150 24.160 1.00 64.75 347 LEU A CA 1
ATOM 2596 C C . LEU A 1 347 ? -4.295 -2.572 23.690 1.00 64.75 347 LEU A C 1
ATOM 2598 O O . LEU A 1 347 ? -4.911 -3.537 24.141 1.00 64.75 347 LEU A O 1
ATOM 2602 N N . ALA A 1 348 ? -3.256 -2.705 22.864 1.00 61.56 348 ALA A N 1
ATOM 2603 C CA . ALA A 1 348 ? -2.710 -3.983 22.425 1.00 61.56 348 ALA A CA 1
ATOM 2604 C C . ALA A 1 348 ? -1.171 -3.952 22.396 1.00 61.56 348 ALA A C 1
ATOM 2606 O O . ALA A 1 348 ? -0.584 -3.691 21.346 1.00 61.56 348 ALA A O 1
ATOM 2607 N N . PRO A 1 349 ? -0.508 -4.228 23.534 1.00 58.81 349 PRO A N 1
ATOM 2608 C CA . PRO A 1 349 ? 0.952 -4.205 23.640 1.00 58.81 349 PRO A CA 1
ATOM 2609 C C . PRO A 1 349 ? 1.623 -5.156 22.639 1.00 58.81 349 PRO A C 1
ATOM 2611 O O . PRO A 1 349 ? 2.563 -4.775 21.962 1.00 58.81 349 PRO A O 1
ATOM 2614 N N . TRP A 1 350 ? 1.036 -6.331 22.407 1.00 56.72 350 TRP A N 1
ATOM 2615 C CA . TRP A 1 350 ? 1.560 -7.338 21.480 1.00 56.72 350 TRP A CA 1
ATOM 2616 C C . TRP A 1 350 ? 1.536 -6.919 19.997 1.00 56.72 350 TRP A C 1
ATOM 2618 O O . TRP A 1 350 ? 2.339 -7.406 19.204 1.00 56.72 350 TRP A O 1
ATOM 2628 N N . VAL A 1 351 ? 0.630 -6.020 19.588 1.00 56.16 351 VAL A N 1
ATOM 2629 C CA . VAL A 1 351 ? 0.617 -5.453 18.221 1.00 56.16 351 VAL A CA 1
ATOM 2630 C C . VAL A 1 351 ? 1.844 -4.570 18.028 1.00 56.16 351 VAL A C 1
ATOM 2632 O O . VAL A 1 351 ? 2.452 -4.555 16.958 1.00 56.16 351 VAL A O 1
ATOM 2635 N N . VAL A 1 352 ? 2.223 -3.875 19.099 1.00 51.03 352 VAL A N 1
ATOM 2636 C CA . VAL A 1 352 ? 3.406 -3.030 19.162 1.00 51.03 352 VAL A CA 1
ATOM 2637 C C . VAL A 1 352 ? 4.672 -3.880 19.283 1.00 51.03 352 VAL A C 1
ATOM 2639 O O . VAL A 1 352 ? 5.602 -3.659 18.515 1.00 51.03 352 VAL A O 1
ATOM 2642 N N . ASP A 1 353 ? 4.685 -4.924 20.114 1.00 54.41 353 ASP A N 1
ATOM 2643 C CA . ASP A 1 353 ? 5.806 -5.872 20.217 1.00 54.41 353 ASP A CA 1
ATOM 2644 C C . ASP A 1 353 ? 6.084 -6.557 18.872 1.00 54.41 353 ASP A C 1
ATOM 2646 O O . ASP A 1 353 ? 7.224 -6.648 18.426 1.00 54.41 353 ASP A O 1
ATOM 2650 N N . ARG A 1 354 ? 5.031 -6.917 18.127 1.00 54.53 354 ARG A N 1
ATOM 2651 C CA . ARG A 1 354 ? 5.157 -7.459 16.769 1.00 54.53 354 ARG A CA 1
ATOM 2652 C C . ARG A 1 354 ? 5.685 -6.435 15.756 1.00 54.53 354 ARG A C 1
ATOM 2654 O O . ARG A 1 354 ? 6.242 -6.835 14.733 1.00 54.53 354 ARG A O 1
ATOM 2661 N N . SER A 1 355 ? 5.507 -5.134 15.993 1.00 47.56 355 SER A N 1
ATOM 2662 C CA . SER A 1 355 ? 6.169 -4.061 15.231 1.00 47.56 355 SER A CA 1
ATOM 2663 C C . SER A 1 355 ? 7.657 -3.964 15.590 1.00 47.56 355 SER A C 1
ATOM 2665 O O . SER A 1 355 ? 8.494 -3.796 14.700 1.00 47.56 355 SER A O 1
ATOM 2667 N N . LEU A 1 356 ? 7.996 -4.140 16.870 1.00 43.66 356 LEU A N 1
ATOM 2668 C CA . LEU A 1 356 ? 9.368 -4.114 17.384 1.00 43.66 356 LEU A CA 1
ATOM 2669 C C . LEU A 1 356 ? 10.189 -5.323 16.897 1.00 43.66 356 LEU A C 1
ATOM 2671 O O . LEU A 1 356 ? 11.301 -5.135 16.406 1.00 43.66 356 LEU A O 1
ATOM 2675 N N . ASP A 1 357 ? 9.609 -6.528 16.868 1.00 49.00 357 ASP A N 1
ATOM 2676 C CA . ASP A 1 357 ? 10.239 -7.734 16.300 1.00 49.00 357 ASP A CA 1
ATOM 2677 C C . ASP A 1 357 ? 10.543 -7.593 14.797 1.00 49.00 357 ASP A C 1
ATOM 2679 O O . ASP A 1 357 ? 11.512 -8.151 14.274 1.00 49.00 357 ASP A O 1
ATOM 2683 N N . ARG A 1 358 ? 9.736 -6.808 14.068 1.00 52.25 358 ARG A N 1
ATOM 2684 C CA . ARG A 1 358 ? 9.951 -6.520 12.635 1.00 52.25 358 ARG A CA 1
ATOM 2685 C C . ARG A 1 358 ? 11.099 -5.544 12.381 1.00 52.25 358 ARG A C 1
ATOM 2687 O O . ARG A 1 358 ? 11.562 -5.476 11.237 1.00 52.25 358 ARG A O 1
ATOM 2694 N N . ASN A 1 359 ? 11.536 -4.822 13.413 1.00 46.25 359 ASN A N 1
ATOM 2695 C CA . ASN A 1 359 ? 12.617 -3.841 13.396 1.00 46.25 359 ASN A CA 1
ATOM 2696 C C . ASN A 1 359 ? 13.778 -4.316 14.281 1.00 46.25 359 ASN A C 1
ATOM 2698 O O . ASN A 1 359 ? 14.270 -3.545 15.101 1.00 46.25 359 ASN A O 1
ATOM 2702 N N . ALA A 1 360 ? 14.218 -5.572 14.130 1.00 38.78 360 ALA A N 1
ATOM 2703 C CA . ALA A 1 360 ? 15.414 -6.088 14.797 1.00 38.78 360 ALA A CA 1
ATOM 2704 C C . ALA A 1 360 ? 16.609 -5.136 14.552 1.00 38.78 360 ALA A C 1
ATOM 2706 O O . ALA A 1 360 ? 17.202 -5.124 13.473 1.00 38.78 360 ALA A O 1
ATOM 2707 N N . GLY A 1 361 ? 16.881 -4.269 15.533 1.00 42.12 361 GLY A N 1
ATOM 2708 C CA . GLY A 1 361 ? 17.777 -3.113 15.421 1.00 42.12 361 GLY A CA 1
ATOM 2709 C C . GLY A 1 361 ? 17.310 -1.854 16.175 1.00 42.12 361 GLY A C 1
ATOM 2710 O O . GLY A 1 361 ? 18.148 -1.026 16.519 1.00 42.12 361 GLY A O 1
ATOM 2711 N N . GLN A 1 362 ? 16.015 -1.711 16.484 1.00 43.62 362 GLN A N 1
ATOM 2712 C CA . GLN A 1 362 ? 15.475 -0.636 17.332 1.00 43.62 362 GLN A CA 1
ATOM 2713 C C . GLN A 1 362 ? 14.913 -1.223 18.630 1.00 43.62 362 GLN A C 1
ATOM 2715 O O . GLN A 1 362 ? 13.844 -1.825 18.650 1.00 43.62 36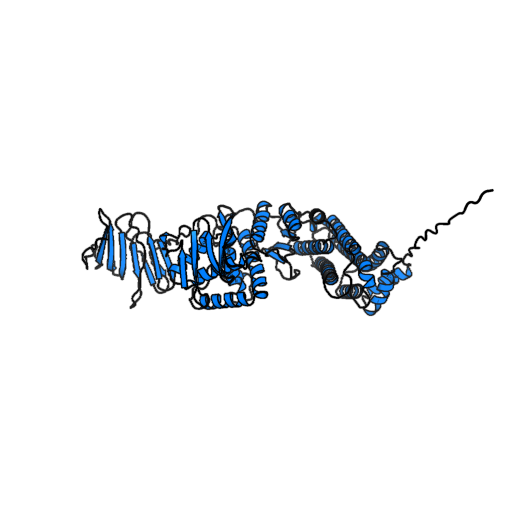2 GLN A O 1
ATOM 2720 N N . ALA A 1 363 ? 15.659 -1.074 19.722 1.00 38.12 363 ALA A N 1
ATOM 2721 C CA . ALA A 1 363 ? 15.234 -1.530 21.037 1.00 38.12 363 ALA A CA 1
ATOM 2722 C C . ALA A 1 363 ? 14.102 -0.644 21.603 1.00 38.12 363 ALA A C 1
ATOM 2724 O O . ALA A 1 363 ? 14.315 0.531 21.886 1.00 38.12 363 ALA A O 1
ATOM 2725 N N . GLY A 1 364 ? 12.926 -1.240 21.824 1.00 50.47 364 GLY A N 1
ATOM 2726 C CA . GLY A 1 364 ? 12.141 -1.056 23.053 1.00 50.47 364 GLY A CA 1
ATOM 2727 C C . GLY A 1 364 ? 11.232 0.167 23.230 1.00 50.47 364 GLY A C 1
ATOM 2728 O O . GLY A 1 364 ? 10.665 0.283 24.313 1.00 50.47 364 GLY A O 1
ATOM 2729 N N . THR A 1 365 ? 11.051 1.061 22.251 1.00 60.25 365 THR A N 1
ATOM 2730 C CA . THR A 1 365 ? 10.140 2.218 22.407 1.00 60.25 365 THR A CA 1
ATOM 2731 C C . THR A 1 365 ? 9.014 2.238 21.375 1.00 60.25 365 THR A C 1
ATOM 2733 O O . THR A 1 365 ? 9.228 2.085 20.173 1.00 60.25 365 THR A O 1
ATOM 2736 N N . VAL A 1 366 ? 7.784 2.428 21.858 1.00 71.25 366 VAL A N 1
ATOM 2737 C CA . VAL A 1 366 ? 6.585 2.557 21.022 1.00 71.25 366 VAL A CA 1
ATOM 2738 C C . VAL A 1 366 ? 6.639 3.886 20.278 1.00 71.25 366 VAL A C 1
ATOM 2740 O O . VAL A 1 366 ? 6.759 4.939 20.898 1.00 71.25 366 VAL A O 1
ATOM 2743 N N . SER A 1 367 ? 6.562 3.856 18.947 1.00 81.69 367 SER A N 1
ATOM 2744 C CA . SER A 1 367 ? 6.522 5.086 18.149 1.00 81.69 367 SER A CA 1
ATOM 2745 C C . SER A 1 367 ? 5.109 5.681 18.104 1.00 81.69 367 SER A C 1
ATOM 2747 O O . SER A 1 367 ? 4.127 4.937 18.127 1.00 81.69 367 SER A O 1
ATOM 2749 N N . SER A 1 368 ? 4.980 7.004 17.921 1.00 87.31 368 SER A N 1
ATOM 2750 C CA . SER A 1 368 ? 3.680 7.673 17.705 1.00 87.31 368 SER A CA 1
ATOM 2751 C C . SER A 1 368 ? 2.878 7.037 16.565 1.00 87.31 368 SER A C 1
ATOM 2753 O O . SER A 1 368 ? 1.653 6.956 16.630 1.00 87.31 368 SER A O 1
ATOM 2755 N N . ARG A 1 369 ? 3.568 6.539 15.525 1.00 89.31 369 ARG A N 1
ATOM 2756 C CA . ARG A 1 369 ? 2.955 5.797 14.414 1.00 89.31 369 ARG A CA 1
ATOM 2757 C C . ARG A 1 369 ? 2.308 4.510 14.911 1.00 89.31 369 ARG A C 1
ATOM 2759 O O . ARG A 1 369 ? 1.154 4.253 14.586 1.00 89.31 369 ARG A O 1
ATOM 2766 N N . ASP A 1 370 ? 3.047 3.707 15.666 1.00 83.31 370 ASP A N 1
ATOM 2767 C CA . ASP A 1 370 ? 2.566 2.409 16.138 1.00 83.31 370 ASP A CA 1
ATOM 2768 C C . ASP A 1 370 ? 1.446 2.587 17.176 1.00 83.31 370 ASP A C 1
ATOM 2770 O O . ASP A 1 370 ? 0.463 1.849 17.146 1.00 83.31 370 ASP A O 1
ATOM 2774 N N . PHE A 1 371 ? 1.541 3.629 18.011 1.00 85.94 371 PHE A N 1
ATOM 2775 C CA . PHE A 1 371 ? 0.542 3.995 19.019 1.00 85.94 371 PHE A CA 1
ATOM 2776 C C . PHE A 1 371 ? -0.860 4.228 18.434 1.00 85.94 371 PHE A C 1
ATOM 2778 O O . PHE A 1 371 ? -1.850 3.830 19.041 1.00 85.94 371 PHE A O 1
ATOM 2785 N N . VAL A 1 372 ? -0.958 4.838 17.246 1.00 90.81 372 VAL A N 1
ATOM 2786 C CA . VAL A 1 372 ? -2.245 5.113 16.573 1.00 90.81 372 VAL A CA 1
ATOM 2787 C C . VAL A 1 372 ? -2.623 4.075 15.517 1.00 90.81 372 VAL A C 1
ATOM 2789 O O . VAL A 1 372 ? -3.808 3.806 15.318 1.00 90.81 372 VAL A O 1
ATOM 2792 N N . ALA A 1 373 ? -1.643 3.458 14.847 1.00 90.56 373 ALA A N 1
ATOM 2793 C CA . ALA A 1 373 ? -1.902 2.412 13.859 1.00 90.56 373 ALA A CA 1
ATOM 2794 C C . ALA A 1 373 ? -2.428 1.129 14.516 1.00 90.56 373 ALA A C 1
ATOM 2796 O O . ALA A 1 373 ? -3.284 0.458 13.936 1.00 90.56 373 ALA A O 1
ATOM 2797 N N . ALA A 1 374 ? -1.971 0.813 15.734 1.00 84.69 374 ALA A N 1
ATOM 2798 C CA . ALA A 1 374 ? -2.428 -0.351 16.482 1.00 84.69 374 ALA A CA 1
ATOM 2799 C C . ALA A 1 374 ? -3.947 -0.328 16.707 1.00 84.69 374 ALA A C 1
ATOM 2801 O O . ALA A 1 374 ? -4.606 -1.169 16.104 1.00 84.69 374 ALA A O 1
ATOM 2802 N N . PRO A 1 375 ? -4.546 0.619 17.459 1.00 88.69 375 PRO A N 1
ATOM 2803 C CA . PRO A 1 375 ? -5.993 0.642 17.689 1.00 88.69 375 PRO A CA 1
ATOM 2804 C C . PRO A 1 375 ? -6.806 0.715 16.387 1.00 88.69 375 PRO A C 1
ATOM 2806 O O . PRO A 1 375 ? -7.818 0.027 16.276 1.00 88.69 375 PRO A O 1
ATOM 2809 N N . ALA A 1 376 ? -6.349 1.463 15.374 1.00 94.19 376 ALA A N 1
ATOM 2810 C CA . ALA A 1 376 ? -7.000 1.509 14.061 1.00 94.19 376 ALA A CA 1
ATOM 2811 C C . ALA A 1 376 ? -7.029 0.135 13.369 1.00 94.19 376 ALA A C 1
ATOM 2813 O O . ALA A 1 376 ? -8.059 -0.273 12.837 1.00 94.19 376 ALA A O 1
ATOM 2814 N N . THR A 1 377 ? -5.922 -0.610 13.425 1.00 90.81 377 THR A N 1
ATOM 2815 C CA . THR A 1 377 ? -5.848 -1.987 12.913 1.00 90.81 377 THR A CA 1
ATOM 2816 C C . THR A 1 377 ? -6.895 -2.869 13.581 1.00 90.81 377 THR A C 1
ATOM 2818 O O . THR A 1 377 ? -7.524 -3.684 12.916 1.00 90.81 377 THR A O 1
ATOM 2821 N N . LEU A 1 378 ? -7.134 -2.692 14.880 1.00 86.19 378 LEU A N 1
ATOM 2822 C CA . LEU A 1 378 ? -8.034 -3.575 15.626 1.00 86.19 378 LEU A CA 1
ATOM 2823 C C . LEU A 1 378 ? -9.479 -3.245 15.345 1.00 86.19 378 LEU A C 1
ATOM 2825 O O . LEU A 1 378 ? -10.281 -4.149 15.170 1.00 86.19 378 LEU A O 1
ATOM 2829 N N . LEU A 1 379 ? -9.790 -1.958 15.213 1.00 92.81 379 LEU A N 1
ATOM 2830 C CA . LEU A 1 379 ? -11.102 -1.503 14.782 1.00 92.81 379 LEU A CA 1
ATOM 2831 C C . LEU A 1 379 ? -11.460 -2.061 13.395 1.00 92.81 379 LEU A C 1
ATOM 2833 O O . LEU A 1 379 ? -12.601 -2.449 13.169 1.00 92.81 379 LEU A O 1
ATOM 2837 N N . LEU A 1 380 ? -10.488 -2.166 12.484 1.00 92.88 380 LEU A N 1
ATOM 2838 C CA . LEU A 1 380 ? -10.679 -2.757 11.153 1.00 92.88 380 LEU A CA 1
ATOM 2839 C C . LEU A 1 380 ? -10.849 -4.280 11.157 1.00 92.88 380 LEU A C 1
ATOM 2841 O O . LEU A 1 380 ? -11.360 -4.824 10.178 1.00 92.88 380 LEU A O 1
ATOM 2845 N N . LEU A 1 381 ? -10.406 -4.961 12.214 1.00 86.50 381 LEU A N 1
ATOM 2846 C CA . LEU A 1 381 ? -10.548 -6.407 12.376 1.00 86.50 381 LEU A CA 1
ATOM 2847 C C . LEU A 1 381 ? -11.812 -6.743 13.173 1.00 86.50 381 LEU A C 1
ATOM 2849 O O . LEU A 1 381 ? -12.661 -7.484 12.692 1.00 86.50 381 LEU A O 1
ATOM 2853 N N . ASP A 1 382 ? -11.947 -6.172 14.367 1.00 85.38 382 ASP A N 1
ATOM 2854 C CA . ASP A 1 382 ? -13.056 -6.365 15.295 1.00 85.38 382 ASP A CA 1
ATOM 2855 C C . ASP A 1 382 ? -13.316 -5.091 16.115 1.00 85.38 382 ASP A C 1
ATOM 2857 O O . ASP A 1 382 ? -12.781 -4.892 17.213 1.00 85.38 382 ASP A O 1
ATOM 2861 N N . ALA A 1 383 ? -14.154 -4.201 15.589 1.00 90.56 383 ALA A N 1
ATOM 2862 C CA . ALA A 1 383 ? -14.493 -2.955 16.264 1.00 90.56 383 ALA A CA 1
ATOM 2863 C C . ALA A 1 383 ? -15.150 -3.183 17.618 1.00 90.56 383 ALA A C 1
ATOM 2865 O O . ALA A 1 383 ? -14.807 -2.514 18.594 1.00 90.56 383 ALA A O 1
ATOM 2866 N N . ARG A 1 384 ? -16.071 -4.148 17.688 1.00 87.56 384 ARG A N 1
ATOM 2867 C CA . ARG A 1 384 ? -16.857 -4.396 18.890 1.00 87.56 384 ARG A CA 1
ATOM 2868 C C . ARG A 1 384 ? -15.962 -4.826 20.045 1.00 87.56 384 ARG A C 1
ATOM 2870 O O . ARG A 1 384 ? -16.006 -4.209 21.109 1.00 87.56 384 ARG A O 1
ATOM 2877 N N . ARG A 1 385 ? -15.116 -5.835 19.821 1.00 78.50 385 ARG A N 1
ATOM 2878 C CA . ARG A 1 385 ? -14.176 -6.310 20.845 1.00 78.50 385 ARG A CA 1
ATOM 2879 C C . ARG A 1 385 ? -13.139 -5.253 21.202 1.00 78.50 385 ARG A C 1
ATOM 2881 O O . ARG A 1 385 ? -12.818 -5.095 22.376 1.00 78.50 385 ARG A O 1
ATOM 2888 N N . THR A 1 386 ? -12.646 -4.495 20.224 1.00 84.31 386 THR A N 1
ATOM 2889 C CA . THR A 1 386 ? -11.673 -3.419 20.471 1.00 84.31 386 THR A CA 1
ATOM 2890 C C . THR A 1 386 ? -12.239 -2.349 21.405 1.00 84.31 386 THR A C 1
ATOM 2892 O O . THR A 1 386 ? -11.589 -1.958 22.377 1.00 84.31 386 THR A O 1
ATOM 2895 N N . VAL A 1 387 ? -13.471 -1.906 21.144 1.00 88.44 387 VAL A N 1
ATOM 2896 C CA . VAL A 1 387 ? -14.164 -0.915 21.974 1.00 88.44 387 VAL A CA 1
ATOM 2897 C C . VAL A 1 387 ? -14.418 -1.480 23.364 1.00 88.44 387 VAL A C 1
ATOM 2899 O O . VAL A 1 387 ? -14.021 -0.861 24.347 1.00 88.44 387 VAL A O 1
ATOM 2902 N N . GLU A 1 388 ? -14.993 -2.674 23.485 1.00 81.81 388 GLU A N 1
ATOM 2903 C CA . GLU A 1 388 ? -15.254 -3.257 24.803 1.00 81.81 388 GLU A CA 1
ATOM 2904 C C . GLU A 1 388 ? -13.972 -3.480 25.623 1.00 81.81 388 GLU A C 1
ATOM 2906 O O . GLU A 1 388 ? -13.997 -3.332 26.845 1.00 81.81 388 GLU A O 1
ATOM 2911 N N . LEU A 1 389 ? -12.826 -3.739 24.980 1.00 76.50 389 LEU A N 1
ATOM 2912 C CA . LEU A 1 389 ? -11.545 -3.939 25.669 1.00 76.50 389 LEU A CA 1
ATOM 2913 C C . LEU A 1 389 ? -11.076 -2.636 26.314 1.00 76.50 389 LEU A C 1
ATOM 2915 O O . LEU A 1 389 ? -10.590 -2.622 27.448 1.00 76.50 389 LEU A O 1
ATOM 2919 N N . SER A 1 390 ? -11.260 -1.528 25.603 1.00 82.38 390 SER A N 1
ATOM 2920 C CA . SER A 1 390 ? -10.982 -0.195 26.131 1.00 82.38 390 SER A CA 1
ATOM 2921 C C . SER A 1 390 ? -11.971 0.223 27.230 1.00 82.38 390 SER A C 1
ATOM 2923 O O . SER A 1 390 ? -11.567 0.854 28.211 1.00 82.38 390 SER A O 1
ATOM 2925 N N . LEU A 1 391 ? -13.241 -0.192 27.138 1.00 80.31 391 LEU A N 1
ATOM 2926 C CA . LEU A 1 391 ? -14.249 0.027 28.181 1.00 80.31 391 LEU A CA 1
ATOM 2927 C C . LEU A 1 391 ? -13.928 -0.751 29.456 1.00 80.31 391 LEU A C 1
ATOM 2929 O O . LEU A 1 391 ? -14.013 -0.198 30.551 1.00 80.31 391 LEU A O 1
ATOM 2933 N N . MET A 1 392 ? -13.487 -2.001 29.322 1.00 73.50 392 MET A N 1
ATOM 2934 C CA . MET A 1 392 ? -13.053 -2.825 30.448 1.00 73.50 392 MET A CA 1
ATOM 2935 C C . MET A 1 392 ? -11.919 -2.152 31.236 1.00 73.50 392 MET A C 1
ATOM 2937 O O . MET A 1 392 ? -11.946 -2.145 32.464 1.00 73.50 392 MET A O 1
ATOM 2941 N N . ARG A 1 393 ? -10.956 -1.525 30.546 1.00 73.25 393 ARG A N 1
ATOM 2942 C CA . ARG A 1 393 ? -9.890 -0.728 31.184 1.00 73.25 393 ARG A CA 1
ATOM 2943 C C . ARG A 1 393 ? -10.406 0.593 31.764 1.00 73.25 393 ARG A C 1
ATOM 2945 O O . ARG A 1 393 ? -9.971 1.015 32.827 1.00 73.25 393 ARG A O 1
ATOM 2952 N N . SER A 1 394 ? -11.401 1.210 31.136 1.00 75.44 394 SER A N 1
ATOM 2953 C CA . SER A 1 394 ? -12.016 2.439 31.657 1.00 75.44 394 SER A CA 1
ATOM 2954 C C . SER A 1 394 ? -12.708 2.222 33.012 1.00 75.44 394 SER A C 1
ATOM 2956 O O . SER A 1 394 ? -12.709 3.120 33.851 1.00 75.44 394 SER A O 1
ATOM 2958 N N . LEU A 1 395 ? -13.225 1.017 33.286 1.00 67.75 395 LEU A N 1
ATOM 2959 C CA . LEU A 1 395 ? -13.801 0.656 34.593 1.00 67.75 395 LEU A CA 1
ATOM 2960 C C . LEU A 1 395 ? -12.774 0.667 35.736 1.00 67.75 395 LEU A C 1
ATOM 2962 O O . LEU A 1 395 ? -13.144 0.835 36.899 1.00 67.75 395 LEU A O 1
ATOM 2966 N N . SER A 1 396 ? -11.481 0.532 35.429 1.00 61.47 396 SER A N 1
ATOM 2967 C CA . SER A 1 396 ? -10.398 0.692 36.403 1.00 61.47 396 SER A CA 1
ATOM 2968 C C . SER A 1 396 ? -9.917 2.140 36.527 1.00 61.47 396 SER A C 1
ATOM 2970 O O . SER A 1 396 ? -8.945 2.400 37.233 1.00 61.47 396 SER A O 1
ATOM 2972 N N . GLY A 1 397 ? -10.602 3.099 35.900 1.00 66.06 397 GLY A N 1
ATOM 2973 C CA . GLY A 1 397 ? -10.189 4.502 35.847 1.00 66.06 397 GLY A CA 1
ATOM 2974 C C . GLY A 1 397 ? -9.032 4.772 34.879 1.00 66.06 397 GLY A C 1
ATOM 2975 O O . GLY A 1 397 ? -8.508 5.881 34.888 1.00 66.06 397 GLY A O 1
ATOM 2976 N N . ASN A 1 398 ? -8.653 3.785 34.057 1.00 71.62 398 ASN A N 1
ATOM 2977 C CA . ASN A 1 398 ? -7.613 3.911 33.037 1.00 71.62 398 ASN A CA 1
ATOM 2978 C C . ASN A 1 398 ? -8.272 4.221 31.686 1.00 71.62 398 ASN A C 1
ATOM 2980 O O . ASN A 1 398 ? -8.668 3.319 30.941 1.00 71.62 398 ASN A O 1
ATOM 2984 N N . PHE A 1 399 ? -8.437 5.507 31.385 1.00 83.44 399 PHE A N 1
ATOM 2985 C CA . PHE A 1 399 ? -9.151 5.978 30.193 1.00 83.44 399 PHE A CA 1
ATOM 2986 C C . PHE A 1 399 ? -8.259 6.096 28.948 1.00 83.44 399 PHE A C 1
ATOM 2988 O O . PHE A 1 399 ? -8.762 6.247 27.834 1.00 83.44 399 PHE A O 1
ATOM 2995 N N . GLU A 1 400 ? -6.942 5.971 29.109 1.00 82.81 400 GLU A N 1
ATOM 2996 C CA . GLU A 1 400 ? -5.928 6.078 28.054 1.00 82.81 400 GLU A CA 1
ATOM 2997 C C . GLU A 1 400 ? -6.141 5.033 26.943 1.00 82.81 400 GLU A C 1
ATOM 2999 O O . GLU A 1 400 ? -5.872 5.284 25.769 1.00 82.81 400 GLU A O 1
ATOM 3004 N N . ALA A 1 401 ? -6.696 3.868 27.288 1.00 81.69 401 ALA A N 1
ATOM 3005 C CA . ALA A 1 401 ? -7.051 2.840 26.316 1.00 81.69 401 ALA A CA 1
ATOM 3006 C C . ALA A 1 401 ? -8.214 3.264 25.402 1.00 81.69 401 ALA A C 1
ATOM 3008 O O . ALA A 1 401 ? -8.207 2.936 24.217 1.00 81.69 401 ALA A O 1
ATOM 3009 N N . PHE A 1 402 ? -9.204 3.991 25.932 1.00 89.56 402 PHE A N 1
ATOM 3010 C CA . PHE A 1 402 ? -10.293 4.542 25.120 1.00 89.56 402 PHE A CA 1
ATOM 3011 C C . PHE A 1 402 ? -9.807 5.739 24.299 1.00 89.56 402 PHE A C 1
ATOM 3013 O O . PHE A 1 402 ? -10.197 5.895 23.147 1.00 89.56 402 PHE A O 1
ATOM 3020 N N . GLU A 1 403 ? -8.882 6.535 24.839 1.00 91.25 403 GLU A N 1
ATOM 3021 C CA . GLU A 1 403 ? -8.222 7.598 24.079 1.00 91.25 403 GLU A CA 1
ATOM 3022 C C . GLU A 1 403 ? -7.492 7.053 22.834 1.00 91.25 403 GLU A C 1
ATOM 3024 O O . GLU A 1 403 ? -7.631 7.607 21.744 1.00 91.25 403 GLU A O 1
ATOM 3029 N N . GLN A 1 404 ? -6.800 5.914 22.956 1.00 90.38 404 GLN A N 1
ATOM 3030 C CA . GLN A 1 404 ? -6.195 5.213 21.814 1.00 90.38 404 GLN A CA 1
ATOM 3031 C C . GLN A 1 404 ? -7.236 4.780 20.772 1.00 90.38 404 GLN A C 1
ATOM 3033 O O . GLN A 1 404 ? -6.995 4.927 19.573 1.00 90.38 404 GLN A O 1
ATOM 3038 N N . VAL A 1 405 ? -8.408 4.293 21.202 1.00 93.38 405 VAL A N 1
ATOM 3039 C CA . VAL A 1 405 ? -9.521 3.976 20.289 1.00 93.38 405 VAL A CA 1
ATOM 3040 C C . VAL A 1 405 ? -9.969 5.221 19.525 1.00 93.38 405 VAL A C 1
ATOM 3042 O O . VAL A 1 405 ? -10.111 5.156 18.307 1.00 93.38 405 VAL A O 1
ATOM 3045 N N . LEU A 1 406 ? -10.130 6.362 20.200 1.00 95.00 406 LEU A N 1
ATOM 3046 C CA . LEU A 1 406 ? -10.520 7.622 19.558 1.00 95.00 406 LEU A CA 1
ATOM 3047 C C . LEU A 1 406 ? -9.479 8.094 18.533 1.00 95.00 406 LEU A C 1
ATOM 3049 O O . LEU A 1 406 ? -9.848 8.437 17.412 1.00 95.00 406 LEU A O 1
ATOM 3053 N N . LEU A 1 407 ? -8.184 8.041 18.858 1.00 93.88 407 LEU A N 1
ATOM 3054 C CA . LEU A 1 407 ? -7.110 8.377 17.911 1.00 93.88 407 LEU A CA 1
ATOM 3055 C C . LEU A 1 407 ? -7.060 7.411 16.715 1.00 93.88 407 LEU A C 1
ATOM 3057 O O . LEU A 1 407 ? -6.822 7.836 15.582 1.00 93.88 407 LEU A O 1
ATOM 3061 N N . GLY A 1 408 ? -7.319 6.123 16.951 1.00 94.50 408 GLY A N 1
ATOM 3062 C CA . GLY A 1 408 ? -7.462 5.124 15.894 1.00 94.50 408 GLY A CA 1
ATOM 3063 C C . GLY A 1 408 ? -8.657 5.413 14.981 1.00 94.50 408 GLY A C 1
ATOM 3064 O O . GLY A 1 408 ? -8.524 5.340 13.762 1.00 94.50 408 GLY A O 1
ATOM 3065 N N . LEU A 1 409 ? -9.802 5.813 15.543 1.00 95.44 409 LEU A N 1
ATOM 3066 C CA . LEU A 1 409 ? -10.970 6.244 14.771 1.00 95.44 409 LEU A CA 1
ATOM 3067 C C . LEU A 1 409 ? -10.672 7.507 13.966 1.00 95.44 409 LEU A C 1
ATOM 3069 O O . LEU A 1 409 ? -11.001 7.542 12.787 1.00 95.44 409 LEU A O 1
ATOM 3073 N N . GLU A 1 410 ? -10.001 8.505 14.554 1.00 93.69 410 GLU A N 1
ATOM 3074 C CA . GLU A 1 410 ? -9.568 9.705 13.829 1.00 93.69 410 GLU A CA 1
ATOM 3075 C C . GLU A 1 410 ? -8.754 9.333 12.588 1.00 93.69 410 GLU A C 1
ATOM 3077 O O . GLU A 1 410 ? -8.965 9.928 11.533 1.00 93.69 410 GLU A O 1
ATOM 3082 N N . LEU A 1 411 ? -7.850 8.351 12.687 1.00 93.44 411 LEU A N 1
ATOM 3083 C CA . LEU A 1 411 ? -7.045 7.865 11.563 1.00 93.44 411 LEU A CA 1
ATOM 3084 C C . LEU A 1 411 ? -7.890 7.224 10.447 1.00 93.44 411 LEU A C 1
ATOM 3086 O O . LEU A 1 411 ? -7.511 7.309 9.279 1.00 93.44 411 LEU A O 1
ATOM 3090 N N . LEU A 1 412 ? -9.018 6.606 10.804 1.00 94.62 412 LEU A N 1
ATOM 3091 C CA . LEU A 1 412 ? -9.956 5.946 9.890 1.00 94.62 412 LEU A CA 1
ATOM 3092 C C . LEU A 1 412 ? -11.063 6.873 9.369 1.00 94.62 412 LEU A C 1
ATOM 3094 O O . LEU A 1 412 ? -11.909 6.433 8.592 1.00 94.62 412 LEU A O 1
ATOM 3098 N N . VAL A 1 413 ? -11.067 8.149 9.759 1.00 91.44 413 VAL A N 1
ATOM 3099 C CA . VAL A 1 413 ? -11.957 9.155 9.173 1.00 91.44 413 VAL A CA 1
ATOM 3100 C C . VAL A 1 413 ? -11.452 9.532 7.771 1.00 91.44 413 VAL A C 1
ATOM 3102 O O . VAL A 1 413 ? -10.276 9.880 7.618 1.00 91.44 413 VAL A O 1
ATOM 3105 N N . PRO A 1 414 ? -12.310 9.509 6.734 1.00 83.38 414 PRO A N 1
ATOM 3106 C CA . PRO A 1 414 ? -11.924 9.913 5.388 1.00 83.38 414 PRO A CA 1
ATOM 3107 C C . PRO A 1 414 ? -11.416 11.365 5.308 1.00 83.38 414 PRO A C 1
ATOM 3109 O O . PRO A 1 414 ? -11.939 12.249 5.996 1.00 83.38 414 PRO A O 1
ATOM 3112 N N . PRO A 1 415 ? -10.435 11.658 4.432 1.00 70.00 415 PRO A N 1
ATOM 3113 C CA . PRO A 1 415 ? -9.994 13.029 4.191 1.00 70.00 415 PRO A CA 1
ATOM 3114 C C . PRO A 1 415 ? -11.171 13.893 3.708 1.00 70.00 415 PRO A C 1
ATOM 3116 O O . PRO A 1 415 ? -11.866 13.525 2.766 1.00 70.00 415 PRO A O 1
ATOM 3119 N N . GLY A 1 416 ? -11.397 15.034 4.368 1.00 62.53 416 GLY A N 1
ATOM 3120 C CA . GLY A 1 416 ? -12.550 15.916 4.129 1.00 62.53 416 GLY A CA 1
ATOM 3121 C C . GLY A 1 416 ? -13.665 15.809 5.177 1.00 62.53 416 GLY A C 1
ATOM 3122 O O . GLY A 1 416 ? -14.496 16.708 5.261 1.00 62.53 416 GLY A O 1
ATOM 3123 N N . GLY A 1 417 ? -13.643 14.792 6.045 1.00 61.09 417 GLY A N 1
ATOM 3124 C CA . GLY A 1 417 ? -14.540 14.675 7.203 1.00 61.09 417 GLY A CA 1
ATOM 3125 C C . GLY A 1 417 ? -14.208 15.626 8.361 1.00 61.09 417 GLY A C 1
ATOM 3126 O O . GLY A 1 417 ? -14.476 15.297 9.503 1.00 61.09 417 GLY A O 1
ATOM 3127 N N . SER A 1 418 ? -13.582 16.780 8.114 1.00 56.03 418 SER A N 1
ATOM 3128 C CA . SER A 1 418 ? -13.029 17.670 9.151 1.00 56.03 418 SER A CA 1
ATOM 3129 C C . SER A 1 418 ? -14.056 18.586 9.831 1.00 56.03 418 SER A C 1
ATOM 3131 O O . SER A 1 418 ? -13.664 19.505 10.549 1.00 56.03 418 SER A O 1
ATOM 3133 N N . GLY A 1 419 ? -15.348 18.388 9.565 1.00 67.75 419 GLY A N 1
ATOM 3134 C CA . GLY A 1 419 ? -16.431 19.133 10.202 1.00 67.75 419 GLY A CA 1
ATOM 3135 C C . GLY A 1 419 ? -16.847 18.517 11.535 1.00 67.75 419 GLY A C 1
ATOM 3136 O O . GLY A 1 419 ? -16.661 17.323 11.767 1.00 67.75 419 GLY A O 1
ATOM 3137 N N . ASP A 1 420 ? -17.442 19.332 12.402 1.00 83.06 420 ASP A N 1
ATOM 3138 C CA . ASP A 1 420 ? -18.133 18.822 13.583 1.00 83.06 420 ASP A CA 1
ATOM 3139 C C . ASP A 1 420 ? -19.364 18.021 13.155 1.00 83.06 420 ASP A C 1
ATOM 3141 O O . ASP A 1 420 ? -20.130 18.449 12.289 1.00 83.06 420 ASP A O 1
ATOM 3145 N N . GLY A 1 421 ? -19.565 16.862 13.778 1.00 86.56 421 GLY A N 1
ATOM 3146 C CA . GLY A 1 421 ? -20.702 15.994 13.496 1.00 86.56 421 GLY A CA 1
ATOM 3147 C C . GLY A 1 421 ? -20.327 14.543 13.195 1.00 86.56 421 GLY A C 1
ATOM 3148 O O . GLY A 1 421 ? -19.174 14.138 13.344 1.00 86.56 421 GLY A O 1
ATOM 3149 N N . PRO A 1 422 ? -21.329 13.720 12.849 1.00 90.88 422 PRO A N 1
ATOM 3150 C CA . PRO A 1 422 ? -21.135 12.305 12.581 1.00 90.88 422 PRO A CA 1
ATOM 3151 C C . PRO A 1 422 ? -20.508 12.076 11.201 1.00 90.88 422 PRO A C 1
ATOM 3153 O O . PRO A 1 422 ? -20.980 12.613 10.201 1.00 90.88 422 PRO A O 1
ATOM 3156 N N . VAL A 1 423 ? -19.504 11.207 11.146 1.00 93.44 423 VAL A N 1
ATOM 3157 C CA . VAL A 1 423 ? -18.859 10.726 9.923 1.00 93.44 423 VAL A CA 1
ATOM 3158 C C . VAL A 1 423 ? -18.950 9.206 9.876 1.00 93.44 423 VAL A C 1
ATOM 3160 O O . VAL A 1 423 ? -18.682 8.531 10.869 1.00 93.44 423 VAL A O 1
ATOM 3163 N N . GLU A 1 424 ? -19.332 8.660 8.726 1.00 93.19 424 GLU A N 1
ATOM 3164 C CA . GLU A 1 424 ? -19.352 7.213 8.522 1.00 93.19 424 GLU A CA 1
ATOM 3165 C C . GLU A 1 424 ? -17.940 6.673 8.285 1.00 93.19 424 GLU A C 1
ATOM 3167 O O . GLU A 1 424 ? -17.160 7.215 7.499 1.00 93.19 424 GLU A O 1
ATOM 3172 N N . VAL A 1 425 ? -17.627 5.574 8.964 1.00 94.00 425 VAL A N 1
ATOM 3173 C CA . VAL A 1 425 ? -16.386 4.816 8.802 1.00 94.00 425 VAL A CA 1
ATOM 3174 C C . VAL A 1 425 ? -16.726 3.341 8.628 1.00 94.00 425 VAL A C 1
ATOM 3176 O O . VAL A 1 425 ? -17.698 2.841 9.193 1.00 94.00 425 VAL A O 1
ATOM 3179 N N . THR A 1 426 ? -15.925 2.627 7.841 1.00 94.69 426 THR A N 1
ATOM 3180 C CA . THR A 1 426 ? -16.076 1.175 7.682 1.00 94.69 426 THR A CA 1
ATOM 3181 C C . THR A 1 426 ? -15.074 0.464 8.577 1.00 94.69 426 THR A C 1
ATOM 3183 O O . THR A 1 426 ? -13.867 0.581 8.382 1.00 94.69 426 THR A O 1
ATOM 3186 N N . LEU A 1 427 ? -15.582 -0.275 9.554 1.00 94.62 427 LEU A N 1
ATOM 3187 C CA . LEU A 1 427 ? -14.813 -1.061 10.511 1.00 94.62 427 LEU A CA 1
ATOM 3188 C C . LEU A 1 427 ? -14.949 -2.565 10.220 1.00 94.62 427 LEU A C 1
ATOM 3190 O O . LEU A 1 427 ? -15.525 -2.954 9.201 1.00 94.62 427 LEU A O 1
ATOM 3194 N N . GLY A 1 428 ? -14.397 -3.416 11.086 1.00 90.12 428 GLY A N 1
ATOM 3195 C CA . GLY A 1 428 ? -14.480 -4.871 10.961 1.00 90.12 428 GLY A CA 1
ATOM 3196 C C . GLY A 1 428 ? -15.318 -5.542 12.039 1.00 90.12 428 GLY A C 1
ATOM 3197 O O . GLY A 1 428 ? -15.385 -5.075 13.178 1.00 90.12 428 GLY A O 1
ATOM 3198 N N . ARG A 1 429 ? -15.896 -6.689 11.686 1.00 85.81 429 ARG A N 1
ATOM 3199 C CA . ARG A 1 429 ? -16.373 -7.703 12.627 1.00 85.81 429 ARG A CA 1
ATOM 3200 C C . ARG A 1 429 ? -15.781 -9.051 12.230 1.00 85.81 429 ARG A C 1
ATOM 3202 O O . ARG A 1 429 ? -15.892 -9.472 11.076 1.00 85.81 429 ARG A O 1
ATOM 3209 N N . VAL A 1 430 ? -15.126 -9.721 13.175 1.00 77.50 430 VAL A N 1
ATOM 3210 C CA . VAL A 1 430 ? -14.550 -11.046 12.925 1.00 77.50 430 VAL A CA 1
ATOM 3211 C C . VAL A 1 430 ? -15.673 -12.069 12.819 1.00 77.50 430 VAL A C 1
ATOM 3213 O O . VAL A 1 430 ? -16.520 -12.174 13.702 1.00 77.50 430 VAL A O 1
ATOM 3216 N N . MET A 1 431 ? -15.641 -12.845 11.741 1.00 68.75 431 MET A N 1
ATOM 3217 C CA . MET A 1 431 ? -16.550 -13.954 11.474 1.00 68.75 431 MET A CA 1
ATOM 3218 C C . MET A 1 431 ? -15.735 -15.237 11.294 1.00 68.75 431 MET A C 1
ATOM 3220 O O . MET A 1 431 ? -14.513 -15.202 11.128 1.00 68.75 431 MET A O 1
ATOM 3224 N N . GLN A 1 432 ? -16.392 -16.399 11.306 1.00 62.31 432 GLN A N 1
ATOM 3225 C CA . GLN A 1 432 ? -15.707 -17.650 10.971 1.00 62.31 432 GLN A CA 1
ATOM 3226 C C . GLN A 1 432 ? -15.093 -17.558 9.564 1.00 62.31 432 GLN A C 1
ATOM 3228 O O . GLN A 1 432 ? -15.813 -17.495 8.573 1.00 62.31 432 GLN A O 1
ATOM 3233 N N . GLY A 1 433 ? -13.758 -17.553 9.491 1.00 57.50 433 GLY A N 1
ATOM 3234 C CA . GLY A 1 433 ? -13.013 -17.540 8.229 1.00 57.50 433 GLY A CA 1
ATOM 3235 C C . GLY A 1 433 ? -12.841 -16.169 7.563 1.00 57.50 433 GLY A C 1
ATOM 3236 O O . GLY A 1 433 ? -12.491 -16.137 6.388 1.00 57.50 433 GLY A O 1
ATOM 3237 N N . GLY A 1 434 ? -13.074 -15.045 8.258 1.00 69.19 434 GLY A N 1
ATOM 3238 C CA . GLY A 1 434 ? -12.848 -13.724 7.660 1.00 69.19 434 GLY A CA 1
ATOM 3239 C C . GLY A 1 434 ? -13.228 -12.526 8.533 1.00 69.19 434 GLY A C 1
ATOM 3240 O O . GLY A 1 434 ? -13.514 -12.656 9.722 1.00 69.19 434 GLY A O 1
ATOM 3241 N N . VAL A 1 435 ? -13.223 -11.340 7.917 1.00 79.94 435 VAL A N 1
ATOM 3242 C CA . VAL A 1 435 ? -13.635 -10.075 8.546 1.00 79.94 435 VAL A CA 1
ATOM 3243 C C . VAL A 1 435 ? -14.677 -9.378 7.674 1.00 79.94 435 VAL A C 1
ATOM 3245 O O . VAL A 1 435 ? -14.361 -8.860 6.592 1.00 79.94 435 VAL A O 1
ATOM 3248 N N . GLU A 1 436 ? -15.915 -9.319 8.156 1.00 86.19 436 GLU A N 1
ATOM 3249 C CA . GLU A 1 436 ? -16.986 -8.593 7.476 1.00 86.19 436 GLU A CA 1
ATOM 3250 C C . GLU A 1 436 ? -16.876 -7.080 7.737 1.00 86.19 436 GLU A C 1
ATOM 3252 O O . GLU A 1 436 ? -16.435 -6.670 8.815 1.00 86.19 436 GLU A O 1
ATOM 3257 N N . PRO A 1 437 ? -17.207 -6.228 6.750 1.00 90.81 437 PRO A N 1
ATOM 3258 C CA . PRO A 1 437 ? -17.263 -4.789 6.957 1.00 90.81 437 PRO A CA 1
ATOM 3259 C C . PRO A 1 437 ? -18.505 -4.412 7.773 1.00 90.81 437 PRO A C 1
ATOM 3261 O O . PRO A 1 437 ? -19.604 -4.879 7.481 1.00 90.81 437 PRO A O 1
ATOM 3264 N N . VAL A 1 438 ? -18.343 -3.511 8.739 1.00 92.75 438 VAL A N 1
ATOM 3265 C CA . VAL A 1 438 ? -19.452 -2.925 9.506 1.00 92.75 438 VAL A CA 1
ATOM 3266 C C . VAL A 1 438 ? -19.367 -1.409 9.419 1.00 92.75 438 VAL A C 1
ATOM 3268 O O . VAL A 1 438 ? -18.317 -0.828 9.689 1.00 92.75 438 VAL A O 1
ATOM 3271 N N . VAL A 1 439 ? -20.463 -0.759 9.031 1.00 94.31 439 VAL A N 1
ATOM 3272 C CA . VAL A 1 439 ? -20.538 0.706 9.008 1.00 94.31 439 VAL A CA 1
ATOM 3273 C C . VAL A 1 439 ? -20.776 1.204 10.429 1.00 94.31 439 VAL A C 1
ATOM 3275 O O . VAL A 1 439 ? -21.709 0.767 11.099 1.00 94.31 439 VAL A O 1
ATOM 3278 N N . ALA A 1 440 ? -19.929 2.121 10.880 1.00 95.06 440 ALA A N 1
ATOM 3279 C CA . ALA A 1 440 ? -20.049 2.794 12.164 1.00 95.06 440 ALA A CA 1
ATOM 3280 C C . ALA A 1 440 ? -20.071 4.311 11.959 1.00 95.06 440 ALA A C 1
ATOM 3282 O O . ALA A 1 440 ? -19.571 4.817 10.952 1.00 95.06 440 ALA A O 1
ATOM 3283 N N . ARG A 1 441 ? -20.622 5.051 12.923 1.00 95.69 441 ARG A N 1
ATOM 3284 C CA . ARG A 1 441 ? -20.618 6.521 12.899 1.00 95.69 441 ARG A CA 1
ATOM 3285 C C . ARG A 1 441 ? -19.695 7.047 13.983 1.00 95.69 441 ARG A C 1
ATOM 3287 O O . ARG A 1 441 ? -19.886 6.769 15.161 1.00 95.69 441 ARG A O 1
ATOM 3294 N N . VAL A 1 442 ? -18.704 7.832 13.587 1.00 95.56 442 VAL A N 1
ATOM 3295 C CA . VAL A 1 442 ? -17.786 8.524 14.495 1.00 95.56 442 VAL A CA 1
ATOM 3296 C C . VAL A 1 442 ? -18.241 9.965 14.623 1.00 95.56 442 VAL A C 1
ATOM 3298 O O . VAL A 1 442 ? -18.365 10.665 13.625 1.00 95.56 442 VAL A O 1
ATOM 3301 N N . VAL A 1 443 ? -18.486 10.430 15.842 1.00 94.81 443 VAL A N 1
ATOM 3302 C CA . VAL A 1 443 ? -18.837 11.831 16.093 1.00 94.81 443 VAL A CA 1
ATOM 3303 C C . VAL A 1 443 ? -17.566 12.626 16.333 1.00 94.81 443 VAL A C 1
ATOM 3305 O O . VAL A 1 443 ? -16.792 12.306 17.240 1.00 94.81 443 VAL A O 1
ATOM 3308 N N . LEU A 1 444 ? -17.384 13.682 15.542 1.00 92.88 444 LEU A N 1
ATOM 3309 C CA . LEU A 1 444 ? -16.268 14.609 15.648 1.00 92.88 444 LEU A CA 1
ATOM 3310 C C . LEU A 1 444 ? -16.680 15.914 16.337 1.00 92.88 444 LEU A C 1
ATOM 3312 O O . LEU A 1 444 ? -17.765 16.441 16.086 1.00 92.88 444 LEU A O 1
ATOM 3316 N N . ARG A 1 445 ? -15.799 16.439 17.196 1.00 89.94 445 ARG A N 1
ATOM 3317 C CA . ARG A 1 445 ? -15.877 17.793 17.775 1.00 89.94 445 ARG A CA 1
ATOM 3318 C C . ARG A 1 445 ? -14.497 18.444 17.741 1.00 89.94 445 ARG A C 1
ATOM 3320 O O . ARG A 1 445 ? -13.536 17.870 18.251 1.00 89.94 445 ARG A O 1
ATOM 3327 N N . GLY A 1 446 ? -14.373 19.615 17.125 1.00 83.88 446 GLY A N 1
ATOM 3328 C CA . GLY A 1 446 ? -13.091 20.278 16.880 1.00 83.88 446 GLY A CA 1
ATOM 3329 C C . GLY A 1 446 ? -12.100 19.395 16.114 1.00 83.88 446 GLY A C 1
ATOM 3330 O O . GLY A 1 446 ? -10.904 19.414 16.411 1.00 83.88 446 GLY A O 1
ATOM 3331 N N . GLY A 1 447 ? -12.598 18.549 15.201 1.00 81.75 447 GLY A N 1
ATOM 3332 C CA . GLY A 1 447 ? -11.791 17.577 14.453 1.00 81.75 447 GLY A CA 1
ATOM 3333 C C . GLY A 1 447 ? -11.258 16.393 15.275 1.00 81.75 447 GLY A C 1
ATOM 3334 O O . GLY A 1 447 ? -10.344 15.706 14.817 1.00 81.75 447 GLY A O 1
ATOM 3335 N N . ARG A 1 448 ? -11.794 16.159 16.481 1.00 89.12 448 ARG A N 1
ATOM 3336 C CA . ARG A 1 448 ? -11.438 15.027 17.351 1.00 89.12 448 ARG A CA 1
ATOM 3337 C C . ARG A 1 448 ? -12.578 14.036 17.470 1.00 89.12 448 ARG A C 1
ATOM 3339 O O . ARG A 1 448 ? -13.724 14.459 17.616 1.00 89.12 448 ARG A O 1
ATOM 3346 N N . ALA A 1 449 ? -12.270 12.744 17.480 1.00 93.38 449 ALA A N 1
ATOM 3347 C CA . ALA A 1 449 ? -13.275 11.729 17.770 1.00 93.38 449 ALA A CA 1
ATOM 3348 C C . ALA A 1 449 ? -13.687 11.817 19.242 1.00 93.38 449 ALA A C 1
ATOM 3350 O O . ALA A 1 449 ? -12.840 11.807 20.132 1.00 93.38 449 ALA A O 1
ATOM 3351 N N . VAL A 1 450 ? -14.993 11.909 19.497 1.00 95.25 450 VAL A N 1
ATOM 3352 C CA . VAL A 1 450 ? -15.550 11.951 20.861 1.00 95.25 450 VAL A CA 1
ATOM 3353 C C . VAL A 1 450 ? -16.563 10.849 21.125 1.00 95.25 450 VAL A C 1
ATOM 3355 O O . VAL A 1 450 ? -16.777 10.496 22.281 1.00 95.25 450 VAL A O 1
ATOM 3358 N N . ALA A 1 451 ? -17.181 10.290 20.086 1.00 95.69 451 ALA A N 1
ATOM 3359 C CA . ALA A 1 451 ? -18.105 9.176 20.231 1.00 95.69 451 ALA A CA 1
ATOM 3360 C C . ALA A 1 451 ? -18.054 8.234 19.028 1.00 95.69 451 ALA A C 1
ATOM 3362 O O . ALA A 1 451 ? -17.691 8.639 17.923 1.00 95.69 451 ALA A O 1
ATOM 3363 N N . LEU A 1 452 ? -18.459 6.993 19.265 1.00 97.12 452 LEU A N 1
ATOM 3364 C CA . LEU A 1 452 ? -18.650 5.954 18.265 1.00 97.12 452 LEU A CA 1
ATOM 3365 C C . LEU A 1 452 ? -20.049 5.361 18.437 1.00 97.12 452 LEU A C 1
ATOM 3367 O O . LEU A 1 452 ? -20.412 4.941 19.535 1.00 97.12 452 LEU A O 1
ATOM 3371 N N . GLU A 1 453 ? -20.805 5.300 17.351 1.00 96.38 453 GLU A N 1
ATOM 3372 C CA . GLU A 1 453 ? -22.051 4.547 17.236 1.00 96.38 453 GLU A CA 1
ATOM 3373 C C . GLU A 1 453 ? -21.767 3.312 16.373 1.00 96.38 453 GLU A C 1
ATOM 3375 O O . GLU A 1 453 ? -21.376 3.431 15.208 1.00 96.38 453 GLU A O 1
ATOM 3380 N N . LEU A 1 454 ? -21.909 2.131 16.971 1.00 93.38 454 LEU A N 1
ATOM 3381 C CA . LEU A 1 454 ? -21.670 0.834 16.349 1.00 93.38 454 LEU A CA 1
ATOM 3382 C C . LEU A 1 454 ? -22.859 -0.075 16.662 1.00 93.38 454 LEU A C 1
ATOM 3384 O O . LEU A 1 454 ? -23.128 -0.379 17.826 1.00 93.38 454 LEU A O 1
ATOM 3388 N N . ASP A 1 455 ? -23.550 -0.528 15.619 1.00 88.50 455 ASP A N 1
ATOM 3389 C CA . ASP A 1 455 ? -24.827 -1.235 15.744 1.00 88.50 455 ASP A CA 1
ATOM 3390 C C . ASP A 1 455 ? -25.842 -0.401 16.560 1.00 88.50 455 ASP A C 1
ATOM 3392 O O . ASP A 1 455 ? -26.105 0.754 16.229 1.00 88.50 455 ASP A O 1
ATOM 3396 N N . ALA A 1 456 ? -26.414 -0.969 17.626 1.00 85.50 456 ALA A N 1
ATOM 3397 C CA . ALA A 1 456 ? -27.329 -0.277 18.537 1.00 85.50 456 ALA A CA 1
ATOM 3398 C C . ALA A 1 456 ? -26.620 0.403 19.726 1.00 85.50 456 ALA A C 1
ATOM 3400 O O . ALA A 1 456 ? -27.285 1.016 20.559 1.00 85.50 456 ALA A O 1
ATOM 3401 N N . ASP A 1 457 ? -25.294 0.276 19.836 1.00 90.06 457 ASP A N 1
ATOM 3402 C CA . ASP A 1 457 ? -24.523 0.809 20.956 1.00 90.06 457 ASP A CA 1
ATOM 3403 C C . ASP A 1 457 ? -23.832 2.126 20.586 1.00 90.06 457 ASP A C 1
ATOM 3405 O O . ASP A 1 457 ? -23.198 2.262 19.538 1.00 90.06 457 ASP A O 1
ATOM 3409 N N . ARG A 1 458 ? -23.895 3.091 21.504 1.00 94.75 458 ARG A N 1
ATOM 3410 C CA . ARG A 1 458 ? -23.158 4.351 21.439 1.00 94.75 458 ARG A CA 1
ATOM 3411 C C . ARG A 1 458 ? -22.209 4.461 22.617 1.00 94.75 458 ARG A C 1
ATOM 3413 O O . ARG A 1 458 ? -22.623 4.333 23.766 1.00 94.75 458 ARG A O 1
ATOM 3420 N N . VAL A 1 459 ? -20.953 4.780 22.343 1.00 95.75 459 VAL A N 1
ATOM 3421 C CA . VAL A 1 459 ? -19.928 5.022 23.360 1.00 95.75 459 VAL A CA 1
ATOM 3422 C C . VAL A 1 459 ? -19.373 6.431 23.185 1.00 95.75 459 VAL A C 1
ATOM 3424 O O . VAL A 1 459 ? -19.016 6.806 22.073 1.00 95.75 459 VAL A O 1
ATOM 3427 N N . GLU A 1 460 ? -19.308 7.222 24.257 1.00 96.31 460 GLU A N 1
ATOM 3428 C CA . GLU A 1 460 ? -18.913 8.640 24.223 1.00 96.31 460 GLU A CA 1
ATOM 3429 C C . GLU A 1 460 ? -17.899 8.971 25.327 1.00 96.31 460 GLU A C 1
ATOM 3431 O O . GLU A 1 460 ? -18.088 8.612 26.488 1.00 96.31 460 GLU A O 1
ATOM 3436 N N . ALA A 1 461 ? -16.831 9.688 24.977 1.00 95.94 461 ALA A N 1
ATOM 3437 C CA . ALA A 1 461 ? -15.873 10.238 25.929 1.00 95.94 461 ALA A CA 1
ATOM 3438 C C . ALA A 1 461 ? -16.320 11.603 26.452 1.00 95.94 461 ALA A C 1
ATOM 3440 O O . ALA A 1 461 ? -16.738 12.484 25.698 1.00 95.94 461 ALA A O 1
ATOM 3441 N N . LYS A 1 462 ? -16.101 11.821 27.748 1.00 94.06 462 LYS A N 1
ATOM 3442 C CA . LYS A 1 462 ? -15.990 13.161 28.322 1.00 94.06 462 LYS A CA 1
ATOM 3443 C C . LYS A 1 462 ? -14.525 13.564 28.330 1.00 94.06 462 LYS A C 1
ATOM 3445 O O . LYS A 1 462 ? -13.691 12.836 28.871 1.00 94.06 462 LYS A O 1
ATOM 3450 N N . LEU A 1 463 ? -14.239 14.715 27.734 1.00 91.50 463 LEU A N 1
ATOM 3451 C CA . LEU A 1 463 ? -12.901 15.285 27.653 1.00 91.50 463 LEU A CA 1
ATOM 3452 C C . LEU A 1 463 ? -12.758 16.447 28.640 1.00 91.50 463 LEU A C 1
ATOM 3454 O O . LEU A 1 463 ? -13.719 17.188 28.849 1.00 91.50 463 LEU A O 1
ATOM 3458 N N . ASP A 1 464 ? -11.573 16.613 29.224 1.00 89.94 464 ASP A N 1
ATOM 3459 C CA . ASP A 1 464 ? -11.205 17.843 29.933 1.00 89.94 464 ASP A CA 1
ATOM 3460 C C . ASP A 1 464 ? -10.737 18.952 28.966 1.00 89.94 464 ASP A C 1
ATOM 3462 O O . ASP A 1 464 ? -10.712 18.775 27.745 1.00 89.94 464 ASP A O 1
ATOM 3466 N N . GLU A 1 465 ? -10.342 20.107 29.508 1.00 83.56 465 GLU A N 1
ATOM 3467 C CA . GLU A 1 465 ? -9.854 21.261 28.732 1.00 83.56 465 GLU A CA 1
ATOM 3468 C C . GLU A 1 465 ? -8.592 20.953 27.908 1.00 83.56 465 GLU A C 1
ATOM 3470 O O . GLU A 1 465 ? -8.344 21.569 26.870 1.00 83.56 465 GLU A O 1
ATOM 3475 N N . GLN A 1 466 ? -7.798 19.972 28.339 1.00 79.88 466 GLN A N 1
ATOM 3476 C CA . GLN A 1 466 ? -6.592 19.520 27.641 1.00 79.88 466 GLN A CA 1
ATOM 3477 C C . GLN A 1 466 ? -6.916 18.444 26.589 1.00 79.88 466 GLN A C 1
ATOM 3479 O O . GLN A 1 466 ? -6.070 18.081 25.759 1.00 79.88 466 GLN A O 1
ATOM 3484 N N . GLY A 1 467 ? -8.162 17.967 26.575 1.00 79.50 467 GLY A N 1
ATOM 3485 C CA . GLY A 1 467 ? -8.662 16.914 25.712 1.00 79.50 467 GLY A CA 1
ATOM 3486 C C . GLY A 1 467 ? -8.343 15.504 26.189 1.00 79.50 467 GLY A C 1
ATOM 3487 O O . GLY A 1 467 ? -8.415 14.590 25.374 1.00 79.50 467 GLY A O 1
ATOM 3488 N N . LYS A 1 468 ? -7.964 15.323 27.458 1.00 87.81 468 LYS A N 1
ATOM 3489 C CA . LYS A 1 468 ? -7.797 14.006 28.074 1.00 87.81 468 LYS A CA 1
ATOM 3490 C C . LYS A 1 468 ? -9.174 13.408 28.352 1.00 87.81 468 LYS A C 1
ATOM 3492 O O . LYS A 1 468 ? -10.075 14.103 28.819 1.00 87.81 468 LYS A O 1
ATOM 3497 N N . VAL A 1 469 ? -9.326 12.107 28.117 1.00 90.81 469 VAL A N 1
ATOM 3498 C CA . VAL A 1 469 ? -10.539 11.374 28.500 1.00 90.81 469 VAL A CA 1
ATOM 3499 C C . VAL A 1 469 ? -10.598 11.251 30.026 1.00 90.81 469 VAL A C 1
ATOM 3501 O O . VAL A 1 469 ? -9.703 10.679 30.645 1.00 90.81 469 VAL A O 1
ATOM 3504 N N . VAL A 1 470 ? -11.658 11.788 30.631 1.00 89.75 470 VAL A N 1
ATOM 3505 C CA . VAL A 1 470 ? -11.889 11.760 32.090 1.00 89.75 470 VAL A CA 1
ATOM 3506 C C . VAL A 1 470 ? -13.061 10.874 32.501 1.00 89.75 470 VAL A C 1
ATOM 3508 O O . VAL A 1 470 ? -13.197 10.531 33.672 1.00 89.75 470 VAL A O 1
ATOM 3511 N N . ALA A 1 471 ? -13.919 10.509 31.550 1.00 87.69 471 ALA A N 1
ATOM 3512 C CA . ALA A 1 471 ? -14.959 9.508 31.733 1.00 87.69 471 ALA A CA 1
ATOM 3513 C C . ALA A 1 471 ? -15.395 8.954 30.376 1.00 87.69 471 ALA A C 1
ATOM 3515 O O . ALA A 1 471 ? -15.278 9.632 29.352 1.00 87.69 471 ALA A O 1
ATOM 3516 N N . VAL A 1 472 ? -15.962 7.751 30.387 1.00 90.81 472 VAL A N 1
ATOM 3517 C CA . VAL A 1 472 ? -16.588 7.133 29.217 1.00 90.81 472 VAL A CA 1
ATOM 3518 C C . VAL A 1 472 ? -18.026 6.781 29.571 1.00 90.81 472 VAL A C 1
ATOM 3520 O O . VAL A 1 472 ? -18.293 6.245 30.646 1.00 90.81 472 VAL A O 1
ATOM 3523 N N . LEU A 1 473 ? -18.952 7.123 28.685 1.00 91.38 473 LEU A N 1
ATOM 3524 C CA . LEU A 1 473 ? -20.366 6.798 28.784 1.00 91.38 473 LEU A CA 1
ATOM 3525 C C . LEU A 1 473 ? -20.730 5.776 27.715 1.00 91.38 473 LEU A C 1
ATOM 3527 O O . LEU A 1 473 ? -20.211 5.826 26.600 1.00 91.38 473 LEU A O 1
ATOM 3531 N N . ARG A 1 474 ? -21.681 4.902 28.031 1.00 90.25 474 ARG A N 1
ATOM 3532 C CA . ARG A 1 474 ? -22.321 4.008 27.069 1.00 90.25 474 ARG A CA 1
ATOM 3533 C C . ARG A 1 474 ? -23.818 4.265 27.074 1.00 90.25 474 ARG A C 1
ATOM 3535 O O . ARG A 1 474 ? -24.433 4.315 28.133 1.00 90.25 474 ARG A O 1
ATOM 3542 N N . ASN A 1 475 ? -24.391 4.482 25.896 1.00 91.50 475 ASN A N 1
ATOM 3543 C CA . ASN A 1 475 ? -25.808 4.789 25.693 1.00 91.50 475 ASN A CA 1
ATOM 3544 C C . ASN A 1 475 ? -26.300 5.946 26.589 1.00 91.50 475 ASN A C 1
ATOM 3546 O O . ASN A 1 475 ? -27.408 5.924 27.114 1.00 91.50 475 ASN A O 1
ATOM 3550 N N . GLY A 1 476 ? -25.442 6.955 26.790 1.00 87.38 476 GLY A N 1
ATOM 3551 C CA . GLY A 1 476 ? -25.721 8.137 27.614 1.00 87.38 476 GLY A CA 1
ATOM 3552 C C . GLY A 1 476 ? -25.526 7.956 29.126 1.00 87.38 476 GLY A C 1
ATOM 3553 O O . GLY A 1 476 ? -25.619 8.942 29.855 1.00 87.38 476 GLY A O 1
ATOM 3554 N N . GLY A 1 477 ? -25.214 6.747 29.603 1.00 86.06 477 GLY A N 1
ATOM 3555 C CA . GLY A 1 477 ? -25.067 6.429 31.025 1.00 86.06 477 GLY A CA 1
ATOM 3556 C C . GLY A 1 477 ? -23.710 5.836 31.402 1.00 86.06 477 GLY A C 1
ATOM 3557 O O . GLY A 1 477 ? -22.841 5.592 30.562 1.00 86.06 477 GLY A O 1
ATOM 3558 N N . THR A 1 478 ? -23.523 5.611 32.702 1.00 79.00 478 THR A N 1
ATOM 3559 C CA . THR A 1 478 ? -22.460 4.736 33.211 1.00 79.00 478 THR A CA 1
ATOM 3560 C C . THR A 1 478 ? -22.751 3.293 32.817 1.00 79.00 478 THR A C 1
ATOM 3562 O O . THR A 1 478 ? -23.912 2.916 32.684 1.00 79.00 478 THR A O 1
ATOM 3565 N N . PHE A 1 479 ? -21.710 2.483 32.679 1.00 73.06 479 PHE A N 1
ATOM 3566 C CA . PHE A 1 479 ? -21.828 1.069 32.340 1.00 73.06 479 PHE A CA 1
ATOM 3567 C C . PHE A 1 479 ? -21.101 0.209 33.366 1.00 73.06 479 PHE A C 1
ATOM 3569 O O . PHE A 1 479 ? -20.226 0.678 34.097 1.00 73.06 479 PHE A O 1
ATOM 3576 N N . GLU A 1 480 ? -21.461 -1.062 33.391 1.00 61.47 480 GLU A N 1
ATOM 3577 C CA . GLU A 1 480 ? -20.847 -2.092 34.206 1.00 61.47 480 GLU A CA 1
ATOM 3578 C C . GLU A 1 480 ? -20.285 -3.213 33.328 1.00 61.47 480 GLU A C 1
ATOM 3580 O O . GLU A 1 480 ? -20.497 -3.282 32.120 1.00 61.47 480 GLU A O 1
ATOM 3585 N N . VAL A 1 481 ? -19.547 -4.132 33.944 1.00 58.38 481 VAL A N 1
ATOM 3586 C CA . VAL A 1 481 ? -18.889 -5.230 33.218 1.00 58.38 481 VAL A CA 1
ATOM 3587 C C . VAL A 1 481 ? -19.913 -6.154 32.567 1.00 58.38 481 VAL A C 1
ATOM 3589 O O . VAL A 1 481 ? -19.666 -6.668 31.484 1.00 58.38 481 VAL A O 1
ATOM 3592 N N . GLY A 1 482 ? -21.075 -6.329 33.205 1.00 54.97 482 GLY A N 1
ATOM 3593 C CA . GLY A 1 482 ? -22.171 -7.133 32.663 1.00 54.97 482 GLY A CA 1
ATOM 3594 C C . GLY A 1 482 ? -22.726 -6.608 31.338 1.00 54.97 482 GLY A C 1
ATOM 3595 O O . GLY A 1 482 ? -23.395 -7.357 30.636 1.00 54.97 482 GLY A O 1
ATOM 3596 N N . ASP A 1 483 ? -22.416 -5.363 30.973 1.00 62.72 483 ASP A N 1
ATOM 3597 C CA . ASP A 1 483 ? -22.828 -4.784 29.698 1.00 62.72 483 ASP A CA 1
ATOM 3598 C C . ASP A 1 483 ? -21.858 -5.165 28.554 1.00 62.72 483 ASP A C 1
ATOM 3600 O O . ASP A 1 483 ? -22.183 -4.975 27.378 1.00 62.72 483 ASP A O 1
ATOM 3604 N N . LEU A 1 484 ? -20.655 -5.677 28.859 1.00 69.38 484 LEU A N 1
ATOM 3605 C CA . LEU A 1 484 ? -19.596 -6.024 27.895 1.00 69.38 484 LEU A CA 1
ATOM 3606 C C . LEU A 1 484 ? -19.794 -7.454 27.357 1.00 69.38 484 LEU A C 1
ATOM 3608 O O . LEU A 1 484 ? -19.271 -8.421 27.906 1.00 69.38 484 LEU A O 1
ATOM 3612 N N . ALA A 1 485 ? -20.593 -7.591 26.300 1.00 65.81 485 ALA A N 1
ATOM 3613 C CA . ALA A 1 485 ? -21.059 -8.885 25.795 1.00 65.81 485 ALA A CA 1
ATOM 3614 C C . ALA A 1 485 ? -20.059 -9.615 24.877 1.00 65.81 485 ALA A C 1
ATOM 3616 O O . ALA A 1 485 ? -20.167 -10.824 24.689 1.00 65.81 485 ALA A O 1
ATOM 3617 N N . ALA A 1 486 ? -19.113 -8.899 24.271 1.00 58.72 486 ALA A N 1
ATOM 3618 C CA . ALA A 1 486 ? -18.156 -9.430 23.302 1.00 58.72 486 ALA A CA 1
ATOM 3619 C C . ALA A 1 486 ? -16.820 -9.861 23.928 1.00 58.72 486 ALA A C 1
ATOM 3621 O O . ALA A 1 486 ? -16.006 -10.489 23.242 1.00 58.72 486 ALA A O 1
ATOM 3622 N N . ILE A 1 487 ? -16.586 -9.537 25.204 1.00 53.22 487 ILE A N 1
ATOM 3623 C CA . ILE A 1 487 ? -15.382 -9.930 25.938 1.00 53.22 487 ILE A CA 1
ATOM 3624 C C . ILE A 1 487 ? -15.727 -10.948 27.010 1.00 53.22 487 ILE A C 1
ATOM 3626 O O . ILE A 1 487 ? -16.256 -10.628 28.072 1.00 53.22 487 ILE A O 1
ATOM 3630 N N . GLU A 1 488 ? -15.316 -12.186 26.758 1.00 46.56 488 GLU A N 1
ATOM 3631 C CA . GLU A 1 488 ? -15.166 -13.168 27.818 1.00 46.56 488 GLU A CA 1
ATOM 3632 C C . GLU A 1 488 ? -13.850 -12.899 28.547 1.00 46.56 488 GLU A C 1
ATOM 3634 O O . GLU A 1 488 ? -12.765 -12.919 27.964 1.00 46.56 488 GLU A O 1
ATOM 3639 N N . VAL A 1 489 ? -13.937 -12.623 29.843 1.00 43.81 489 VAL A N 1
ATOM 3640 C CA . VAL A 1 489 ? -12.746 -12.529 30.681 1.00 43.81 489 VAL A CA 1
ATOM 3641 C C . VAL A 1 489 ? -12.216 -13.945 30.913 1.00 43.81 489 VAL A C 1
ATOM 3643 O O . VAL A 1 489 ? -12.989 -14.803 31.351 1.00 43.81 489 VAL A O 1
ATOM 3646 N N . PRO A 1 490 ? -10.927 -14.216 30.629 1.00 38.84 490 PRO A N 1
ATOM 3647 C CA . PRO A 1 490 ? -10.385 -15.562 30.705 1.00 38.84 490 PRO A CA 1
ATOM 3648 C C . PRO A 1 490 ? -10.584 -16.152 32.101 1.00 38.84 490 PRO A C 1
ATOM 3650 O O . PRO A 1 490 ? -10.083 -15.644 33.104 1.00 38.84 490 PRO A O 1
ATOM 3653 N N . SER A 1 491 ? -11.308 -17.266 32.159 1.00 40.09 491 SER A N 1
ATOM 3654 C CA . SER A 1 491 ? -11.361 -18.114 33.339 1.00 40.09 491 SER A CA 1
ATOM 3655 C C . SER A 1 491 ? -10.118 -18.993 33.343 1.00 40.09 491 SER A C 1
ATOM 3657 O O . SER A 1 491 ? -10.038 -19.977 32.605 1.00 40.09 491 SER A O 1
ATOM 3659 N N . VAL A 1 492 ? -9.118 -18.644 34.142 1.00 39.88 492 VAL A N 1
ATOM 3660 C CA . VAL A 1 492 ? -7.982 -19.544 34.348 1.00 39.88 492 VAL A CA 1
ATOM 3661 C C . VAL A 1 492 ? -8.396 -20.540 35.425 1.00 39.88 492 VAL A C 1
ATOM 3663 O O . VAL A 1 492 ? -8.540 -20.161 36.583 1.00 39.88 492 VAL A O 1
ATOM 3666 N N . ALA A 1 493 ? -8.612 -21.804 35.060 1.00 43.75 493 ALA A N 1
ATOM 3667 C CA . ALA A 1 493 ? -8.774 -22.862 36.052 1.00 43.75 493 ALA A CA 1
ATOM 3668 C C . ALA A 1 493 ? -7.469 -22.990 36.852 1.00 43.75 493 ALA A C 1
ATOM 3670 O O . ALA A 1 493 ? -6.390 -23.121 36.278 1.00 43.75 493 ALA A O 1
ATOM 3671 N N . GLY A 1 494 ? -7.556 -22.929 38.174 1.00 49.41 494 GLY A N 1
ATOM 3672 C CA . GLY A 1 494 ? -6.389 -23.006 39.041 1.00 49.41 494 GLY A CA 1
ATOM 3673 C C . GLY A 1 494 ? -6.781 -22.822 40.494 1.00 49.41 494 GLY A C 1
ATOM 3674 O O . GLY A 1 494 ? -7.858 -22.316 40.785 1.00 49.41 494 GLY A O 1
ATOM 3675 N N . ASP A 1 495 ? -5.917 -23.241 41.411 1.00 50.47 495 ASP A N 1
ATOM 3676 C CA . ASP A 1 495 ? -6.184 -23.092 42.844 1.00 50.47 495 ASP A CA 1
ATOM 3677 C C . ASP A 1 495 ? -5.579 -21.799 43.415 1.00 50.47 495 ASP A C 1
ATOM 3679 O O . ASP A 1 495 ? -5.798 -21.454 44.578 1.00 50.47 495 ASP A O 1
ATOM 3683 N N . ARG A 1 496 ? -4.793 -21.079 42.604 1.00 54.09 496 ARG A N 1
ATOM 3684 C CA . ARG A 1 496 ? -4.117 -19.823 42.946 1.00 54.09 496 ARG A CA 1
ATOM 3685 C C . ARG A 1 496 ? -3.931 -18.962 41.698 1.00 54.09 496 ARG A C 1
ATOM 3687 O O . ARG A 1 496 ? -3.659 -19.500 40.628 1.00 54.09 496 ARG A O 1
ATOM 3694 N N . TRP A 1 497 ? -4.010 -17.644 41.862 1.00 56.25 497 TRP A N 1
ATOM 3695 C CA . TRP A 1 497 ? -3.711 -16.652 40.827 1.00 56.25 497 TRP A CA 1
ATOM 3696 C C . TRP A 1 497 ? -2.921 -15.503 41.440 1.00 56.25 497 TRP A C 1
ATOM 3698 O O . TRP A 1 497 ? -3.330 -14.956 42.460 1.00 56.25 497 TRP A O 1
ATOM 3708 N N . ASP A 1 498 ? -1.817 -15.108 40.820 1.00 54.62 498 ASP A N 1
ATOM 3709 C CA . ASP A 1 498 ? -1.059 -13.930 41.237 1.00 54.62 498 ASP A CA 1
ATOM 3710 C C . ASP A 1 498 ? -1.469 -12.732 40.353 1.00 54.62 498 ASP A C 1
ATOM 3712 O O . ASP A 1 498 ? -1.378 -12.788 39.127 1.00 54.62 498 ASP A O 1
ATOM 3716 N N . VAL A 1 499 ? -1.965 -11.654 40.972 1.00 50.16 499 VAL A N 1
ATOM 3717 C CA . VAL A 1 499 ? -2.405 -10.410 40.315 1.00 50.16 499 VAL A CA 1
ATOM 3718 C C . VAL A 1 499 ? -1.693 -9.224 40.970 1.00 50.16 499 VAL A C 1
ATOM 3720 O O . VAL A 1 499 ? -2.155 -8.659 41.961 1.00 50.16 499 VAL A O 1
ATOM 3723 N N . GLY A 1 500 ? -0.542 -8.831 40.420 1.00 54.56 500 GLY A N 1
ATOM 3724 C CA . GLY A 1 500 ? 0.310 -7.802 41.026 1.00 54.56 500 GLY A CA 1
ATOM 3725 C C . GLY A 1 500 ? 0.927 -8.277 42.347 1.00 54.56 500 GLY A C 1
ATOM 3726 O O . GLY A 1 500 ? 1.556 -9.328 42.387 1.00 54.56 500 GLY A O 1
ATOM 3727 N N . ASP A 1 501 ? 0.744 -7.510 43.426 1.00 48.31 501 ASP A N 1
ATOM 3728 C CA . ASP A 1 501 ? 1.127 -7.863 44.805 1.00 48.31 501 ASP A CA 1
ATOM 3729 C C . ASP A 1 501 ? 0.074 -8.730 45.524 1.00 48.31 501 ASP A C 1
ATOM 3731 O O . ASP A 1 501 ? 0.263 -9.136 46.674 1.00 48.31 501 ASP A O 1
ATOM 3735 N N . LEU A 1 502 ? -1.044 -9.031 44.857 1.00 44.94 502 LEU A N 1
ATOM 3736 C CA . LEU A 1 502 ? -2.127 -9.832 45.407 1.00 44.94 502 LEU A CA 1
ATOM 3737 C C . LEU A 1 502 ? -1.988 -11.282 44.956 1.00 44.94 502 LEU A C 1
ATOM 3739 O O . LEU A 1 502 ? -2.085 -11.592 43.772 1.00 44.94 502 LEU A O 1
ATOM 3743 N N . ARG A 1 503 ? -1.859 -12.192 45.919 1.00 52.91 503 ARG A N 1
ATOM 3744 C CA . ARG A 1 503 ? -2.078 -13.617 45.674 1.00 52.91 503 ARG A CA 1
ATOM 3745 C C . ARG A 1 503 ? -3.518 -13.975 45.991 1.00 52.91 503 ARG A C 1
ATOM 3747 O O . ARG A 1 503 ? -3.903 -13.915 47.158 1.00 52.91 503 ARG A O 1
ATOM 3754 N N . LEU A 1 504 ? -4.261 -14.365 44.961 1.00 53.41 504 LEU A N 1
ATOM 3755 C CA . LEU A 1 504 ? -5.605 -14.924 45.021 1.00 53.41 504 LEU A CA 1
ATOM 3756 C C . LEU A 1 504 ? -5.511 -16.437 45.214 1.00 53.41 504 LEU A C 1
ATOM 3758 O O . LEU A 1 504 ? -4.728 -17.106 44.545 1.00 53.41 504 LEU A O 1
ATOM 3762 N N . VAL A 1 505 ? -6.294 -16.993 46.133 1.00 51.16 505 VAL A N 1
ATOM 3763 C CA . VAL A 1 505 ? -6.369 -18.446 46.356 1.00 51.16 505 VAL A CA 1
ATOM 3764 C C . VAL A 1 505 ? -7.811 -18.886 46.185 1.00 51.16 505 VAL A C 1
ATOM 3766 O O . VAL A 1 505 ? -8.711 -18.286 46.776 1.00 51.16 505 VAL A O 1
ATOM 3769 N N . ARG A 1 506 ? -8.014 -19.934 45.386 1.00 51.56 506 ARG A N 1
ATOM 3770 C CA . ARG A 1 506 ? -9.300 -20.597 45.211 1.00 51.56 506 ARG A CA 1
ATOM 3771 C C . ARG A 1 506 ? -9.689 -21.228 46.531 1.00 51.56 506 ARG A C 1
ATOM 3773 O O . ARG A 1 506 ? -8.974 -22.084 47.046 1.00 51.56 506 ARG A O 1
ATOM 3780 N N . LEU A 1 507 ? -10.833 -20.818 47.058 1.00 49.78 507 LEU A N 1
ATOM 3781 C CA . LEU A 1 507 ? -11.441 -21.536 48.167 1.00 49.78 507 LEU A CA 1
ATOM 3782 C C . LEU A 1 507 ? -12.308 -22.672 47.604 1.00 49.78 507 LEU A C 1
ATOM 3784 O O . LEU A 1 507 ? -12.012 -23.827 47.880 1.00 49.78 507 LEU A O 1
ATOM 3788 N N . TRP A 1 508 ? -13.323 -22.363 46.786 1.00 44.69 508 TRP A N 1
ATOM 3789 C CA . TRP A 1 508 ? -14.279 -23.312 46.178 1.00 44.69 508 TRP A CA 1
ATOM 3790 C C . TRP A 1 508 ? -14.714 -22.812 44.765 1.00 44.69 508 TRP A C 1
ATOM 3792 O O . TRP A 1 508 ? -14.487 -21.647 44.436 1.00 44.69 508 TRP A O 1
ATOM 3802 N N . GLY A 1 509 ? -15.303 -23.668 43.906 1.00 47.56 509 GLY A N 1
ATOM 3803 C CA . GLY A 1 509 ? -15.840 -23.298 42.566 1.00 47.56 509 GLY A CA 1
ATOM 3804 C C . GLY A 1 509 ? -14.790 -23.034 41.465 1.00 47.56 509 GLY A C 1
ATOM 3805 O O . GLY A 1 509 ? -13.609 -23.228 41.707 1.00 47.56 509 GLY A O 1
ATOM 3806 N N . MET A 1 510 ? -15.177 -22.632 40.244 1.00 46.84 510 MET A N 1
ATOM 3807 C CA . MET A 1 510 ? -14.249 -22.156 39.188 1.00 46.84 510 MET A CA 1
ATOM 3808 C C . MET A 1 510 ? -14.474 -20.654 38.939 1.00 46.84 510 MET A C 1
ATOM 3810 O O . MET A 1 510 ? -15.363 -20.311 38.161 1.00 46.84 510 MET A O 1
ATOM 3814 N N . PRO A 1 511 ? -13.745 -19.742 39.611 1.00 47.72 511 PRO A N 1
ATOM 3815 C CA . PRO A 1 511 ? -14.005 -18.312 39.479 1.00 47.72 511 PRO A CA 1
ATOM 3816 C C . PRO A 1 511 ? -13.547 -17.794 38.109 1.00 47.72 511 PRO A C 1
ATOM 3818 O O . PRO A 1 511 ? -12.462 -18.140 37.636 1.00 47.72 511 PRO A O 1
ATOM 3821 N N . ARG A 1 512 ? -14.341 -16.923 37.477 1.00 49.47 512 ARG A N 1
ATOM 3822 C CA . ARG A 1 512 ? -13.876 -16.116 36.342 1.00 49.47 512 ARG A CA 1
ATOM 3823 C C . ARG A 1 512 ? -13.265 -14.842 36.933 1.00 49.47 512 ARG A C 1
ATOM 3825 O O . ARG A 1 512 ? -13.925 -14.116 37.662 1.00 49.47 512 ARG A O 1
ATOM 3832 N N . ILE A 1 513 ? -11.982 -14.571 36.721 1.00 49.25 513 ILE A N 1
ATOM 3833 C CA . ILE A 1 513 ? -11.318 -13.422 37.363 1.00 49.25 513 ILE A CA 1
ATOM 3834 C C . ILE A 1 513 ? -10.743 -12.523 36.280 1.00 49.25 513 ILE A C 1
ATOM 3836 O O . ILE A 1 513 ? -9.951 -12.967 35.457 1.00 49.25 513 ILE A O 1
ATOM 3840 N N . GLY A 1 514 ? -11.127 -11.249 36.306 1.00 48.28 514 GLY A N 1
ATOM 3841 C CA . GLY A 1 514 ? -10.511 -10.202 35.503 1.00 48.28 514 GLY A CA 1
ATOM 3842 C C . GLY A 1 514 ? -9.523 -9.404 36.333 1.00 48.28 514 GLY A C 1
ATOM 3843 O O . GLY A 1 514 ? -9.902 -8.785 37.328 1.00 48.28 514 GLY A O 1
ATOM 3844 N N . ALA A 1 515 ? -8.258 -9.388 35.923 1.00 46.62 515 ALA A N 1
ATOM 3845 C CA . ALA A 1 515 ? -7.291 -8.428 36.438 1.00 46.62 515 ALA A CA 1
ATOM 3846 C C . ALA A 1 515 ? -7.533 -7.067 35.766 1.00 46.62 515 ALA A C 1
ATOM 3848 O O . ALA A 1 515 ? -7.539 -6.973 34.541 1.00 46.62 515 ALA A O 1
ATOM 3849 N N . LEU A 1 516 ? -7.738 -6.018 36.568 1.00 48.03 516 LEU A N 1
ATOM 3850 C CA . LEU A 1 516 ? -8.021 -4.652 36.109 1.00 48.03 516 LEU A CA 1
ATOM 3851 C C . LEU A 1 516 ? -6.836 -3.690 36.364 1.00 48.03 516 LEU A C 1
ATOM 3853 O O . LEU A 1 516 ? -7.002 -2.473 36.313 1.00 48.03 516 LEU A O 1
ATOM 3857 N N . GLY A 1 517 ? -5.645 -4.228 36.660 1.00 47.34 517 GLY A N 1
ATOM 3858 C CA . GLY A 1 517 ? -4.415 -3.482 36.961 1.00 47.34 517 GLY A CA 1
ATOM 3859 C C . GLY A 1 517 ? -3.912 -3.668 38.401 1.00 47.34 517 GLY A C 1
ATOM 3860 O O . GLY A 1 517 ? -4.391 -4.534 39.138 1.00 47.34 517 GLY A O 1
ATOM 3861 N N . HIS A 1 518 ? -2.930 -2.856 38.818 1.00 43.72 518 HIS A N 1
ATOM 3862 C CA . HIS A 1 518 ? -2.343 -2.922 40.162 1.00 43.72 518 HIS A CA 1
ATOM 3863 C C . HIS A 1 518 ? -3.413 -2.692 41.245 1.00 43.72 518 HIS A C 1
ATOM 3865 O O . HIS A 1 518 ? -3.993 -1.611 41.349 1.00 43.72 518 HIS A O 1
ATOM 3871 N N . ARG A 1 519 ? -3.656 -3.725 42.066 1.00 45.53 519 ARG A N 1
ATOM 3872 C CA . ARG A 1 519 ? -4.571 -3.737 43.227 1.00 45.53 519 ARG A CA 1
ATOM 3873 C C . ARG A 1 519 ? -6.071 -3.652 42.929 1.00 45.53 519 ARG A C 1
ATOM 3875 O O . ARG A 1 519 ? -6.851 -3.469 43.863 1.00 45.53 519 ARG A O 1
ATOM 3882 N N . ARG A 1 520 ? -6.499 -3.807 41.672 1.00 43.91 520 ARG A N 1
ATOM 3883 C CA . ARG A 1 520 ? -7.925 -3.890 41.311 1.00 43.91 520 ARG A CA 1
ATOM 3884 C C . ARG A 1 520 ? -8.192 -5.170 40.537 1.00 43.91 520 ARG A C 1
ATOM 3886 O O . ARG A 1 520 ? -7.580 -5.431 39.504 1.00 43.91 520 ARG A O 1
ATOM 3893 N N . PHE A 1 521 ? -9.129 -5.959 41.038 1.00 49.44 521 PHE A N 1
ATOM 3894 C CA . PHE A 1 521 ? -9.594 -7.170 40.384 1.00 49.44 521 PHE A CA 1
ATOM 3895 C C . PHE A 1 521 ? -11.113 -7.195 40.389 1.00 49.44 521 PHE A C 1
ATOM 3897 O O . PHE A 1 521 ? -11.767 -6.625 41.264 1.00 49.44 521 PHE A O 1
ATOM 3904 N N . LEU A 1 522 ? -11.651 -7.883 39.398 1.00 48.81 522 LEU A N 1
ATOM 3905 C CA . LEU A 1 522 ? -13.064 -8.124 39.249 1.00 48.81 522 LEU A CA 1
ATOM 3906 C C . LEU A 1 522 ? -13.302 -9.628 39.288 1.00 48.81 522 LEU A C 1
ATOM 3908 O O . LEU A 1 522 ? -12.818 -10.367 38.431 1.00 48.81 522 LEU A O 1
ATOM 3912 N N . ALA A 1 523 ? -14.064 -10.073 40.282 1.00 49.59 523 ALA A N 1
ATOM 3913 C CA . ALA A 1 523 ? -14.605 -11.420 40.295 1.00 49.59 523 ALA A CA 1
ATOM 3914 C C . ALA A 1 523 ? -15.860 -11.452 39.416 1.00 49.59 523 ALA A C 1
ATOM 3916 O O . ALA A 1 523 ? -16.821 -10.720 39.648 1.00 49.59 523 ALA A O 1
ATOM 3917 N N . ILE A 1 524 ? -15.827 -12.299 38.403 1.00 48.22 524 ILE A N 1
ATOM 3918 C CA . ILE A 1 524 ? -16.912 -12.604 37.482 1.00 48.22 524 ILE A CA 1
ATOM 3919 C C . ILE A 1 524 ? -17.317 -14.046 37.836 1.00 48.22 524 ILE A C 1
ATOM 3921 O O . ILE A 1 524 ? -16.468 -14.899 38.077 1.00 48.22 524 ILE A O 1
ATOM 3925 N N . GLY A 1 525 ? -18.604 -14.322 38.026 1.00 43.59 525 GLY A N 1
ATOM 3926 C CA . GLY A 1 525 ? -19.064 -15.595 38.610 1.00 43.59 525 GLY A CA 1
ATOM 3927 C C . GLY A 1 525 ? -18.531 -16.870 37.925 1.00 43.59 525 GLY A C 1
ATOM 3928 O O . GLY A 1 525 ? -18.087 -16.834 36.781 1.00 43.59 525 GLY A O 1
ATOM 3929 N N . GLY A 1 526 ? -18.573 -17.997 38.640 1.00 40.69 526 GLY A N 1
ATOM 3930 C CA . GLY A 1 526 ? -18.275 -19.347 38.152 1.00 40.69 526 GLY A CA 1
ATOM 3931 C C . GLY A 1 526 ? -19.527 -20.167 37.811 1.00 40.69 526 GLY A C 1
ATOM 3932 O O . GLY A 1 526 ? -20.650 -19.697 37.966 1.00 40.69 526 GLY A O 1
ATOM 3933 N N . GLU A 1 527 ? -19.329 -21.395 37.324 1.00 42.88 527 GLU A N 1
ATOM 3934 C CA . GLU A 1 527 ? -20.417 -22.317 36.954 1.00 42.88 527 GLU A CA 1
ATOM 3935 C C . GLU A 1 527 ? -21.287 -22.787 38.143 1.00 42.88 527 GLU A C 1
ATOM 3937 O O . GLU A 1 527 ? -20.888 -22.704 39.304 1.00 42.88 527 GLU A O 1
ATOM 3942 N N . ARG A 1 528 ? -22.464 -23.332 37.785 1.00 39.88 528 ARG A N 1
ATOM 3943 C CA . ARG A 1 528 ? -23.683 -23.718 38.537 1.00 39.88 528 ARG A CA 1
ATOM 3944 C C . ARG A 1 528 ? -23.587 -24.278 39.969 1.00 39.88 528 ARG A C 1
ATOM 3946 O O . ARG A 1 528 ? -24.627 -24.345 40.624 1.00 39.88 528 ARG A O 1
ATOM 3953 N N . GLU A 1 529 ? -22.426 -24.676 40.485 1.00 38.50 529 GLU A N 1
ATOM 3954 C CA . GLU A 1 529 ? -22.297 -25.285 41.820 1.00 38.50 529 GLU A CA 1
ATOM 3955 C C . GLU A 1 529 ? -20.983 -24.875 42.519 1.00 38.50 529 GLU A C 1
ATOM 3957 O O . GLU A 1 529 ? -19.961 -25.552 42.416 1.00 38.50 529 GLU A O 1
ATOM 3962 N N . GLY A 1 530 ? -20.980 -23.761 43.267 1.00 40.84 530 GLY A N 1
ATOM 3963 C CA . GLY A 1 530 ? -19.851 -23.429 44.145 1.00 40.84 530 GLY A CA 1
ATOM 3964 C C . GLY A 1 530 ? -19.895 -22.051 44.815 1.00 40.84 530 GLY A C 1
ATOM 3965 O O . GLY A 1 530 ? -20.305 -21.060 44.220 1.00 40.84 530 GLY A O 1
ATOM 3966 N N . LEU A 1 531 ? -19.418 -21.986 46.065 1.00 41.91 531 LEU A N 1
ATOM 3967 C CA . LEU A 1 531 ? -19.126 -20.741 46.788 1.00 41.91 531 LEU A CA 1
ATOM 3968 C C . LEU A 1 531 ? -17.911 -20.042 46.157 1.00 41.91 531 LEU A C 1
ATOM 3970 O O . LEU A 1 531 ? -16.869 -20.674 45.995 1.00 41.91 531 LEU A O 1
ATOM 3974 N N . HIS A 1 532 ? -18.001 -18.741 45.857 1.00 49.84 532 HIS A N 1
ATOM 3975 C CA . HIS A 1 532 ? -16.849 -17.961 45.400 1.00 49.84 532 HIS A CA 1
ATOM 3976 C C . HIS A 1 532 ? -16.015 -17.495 46.605 1.00 49.84 532 HIS A C 1
ATOM 3978 O O . HIS A 1 532 ? -16.515 -16.930 47.576 1.00 49.84 532 HIS A O 1
ATOM 3984 N N . GLY A 1 533 ? -14.708 -17.722 46.569 1.00 47.91 533 GLY A N 1
ATOM 3985 C CA . GLY A 1 533 ? -13.814 -17.256 47.622 1.00 47.91 533 GLY A CA 1
ATOM 3986 C C . GLY A 1 533 ? -12.536 -16.705 47.029 1.00 47.91 533 GLY A C 1
ATOM 3987 O O . GLY A 1 533 ? -11.856 -17.423 46.301 1.00 47.91 533 GLY A O 1
ATOM 3988 N N . VAL A 1 534 ? -12.230 -15.443 47.337 1.00 48.41 534 VAL A N 1
ATOM 3989 C CA . VAL A 1 534 ? -11.019 -14.757 46.887 1.00 48.41 534 VAL A CA 1
ATOM 3990 C C . VAL A 1 534 ? -10.231 -14.314 48.117 1.00 48.41 534 VAL A C 1
ATOM 3992 O O . VAL A 1 534 ? -10.580 -13.354 48.789 1.00 48.41 534 VAL A O 1
ATOM 3995 N N . HIS A 1 535 ? -9.160 -15.027 48.443 1.00 47.53 535 HIS A N 1
ATOM 3996 C CA . HIS A 1 535 ? -8.243 -14.619 49.512 1.00 47.53 535 HIS A CA 1
ATOM 3997 C C . HIS A 1 535 ? -7.170 -13.668 48.975 1.00 47.53 535 HIS A C 1
ATOM 3999 O O . HIS A 1 535 ? -6.606 -13.967 47.938 1.00 47.53 535 HIS A O 1
ATOM 4005 N N . THR A 1 536 ? -6.836 -12.582 49.677 1.00 49.91 536 THR A N 1
ATOM 4006 C CA . THR A 1 536 ? -5.714 -11.683 49.337 1.00 49.91 536 THR A CA 1
ATOM 4007 C C . THR A 1 536 ? -4.606 -11.779 50.393 1.00 49.91 536 THR A C 1
ATOM 4009 O O . THR A 1 536 ? -4.892 -11.587 51.572 1.00 49.91 536 THR A O 1
ATOM 4012 N N . GLN A 1 537 ? -3.348 -12.032 50.006 1.00 45.69 537 GLN A N 1
ATOM 4013 C CA . GLN A 1 537 ? -2.220 -12.190 50.956 1.00 45.69 537 GLN A CA 1
ATOM 4014 C C . GLN A 1 537 ? -1.519 -10.894 51.436 1.00 45.69 537 GLN A C 1
ATOM 4016 O O . GLN A 1 537 ? -0.577 -10.995 52.220 1.00 45.69 537 GLN A O 1
ATOM 4021 N N . ALA A 1 538 ? -1.910 -9.689 51.005 1.00 43.91 538 ALA A N 1
ATOM 4022 C CA . ALA A 1 538 ? -1.105 -8.487 51.268 1.00 43.91 538 ALA A CA 1
ATOM 4023 C C . ALA A 1 538 ? -1.320 -7.852 52.672 1.00 43.91 538 ALA A C 1
ATOM 4025 O O . ALA A 1 538 ? -2.455 -7.790 53.158 1.00 43.91 538 ALA A O 1
ATOM 4026 N N . PRO A 1 539 ? -0.247 -7.343 53.317 1.00 40.84 539 PRO A N 1
ATOM 4027 C CA . PRO A 1 539 ? -0.294 -6.673 54.613 1.00 40.84 539 PRO A CA 1
ATOM 4028 C C . PRO A 1 539 ? -0.704 -5.189 54.481 1.00 40.84 539 PRO A C 1
ATOM 4030 O O . PRO A 1 539 ? -0.181 -4.447 53.657 1.00 40.84 539 PRO A O 1
ATOM 4033 N N . SER A 1 540 ? -1.623 -4.759 55.351 1.00 40.88 540 SER A N 1
ATOM 4034 C CA . SER A 1 540 ? -1.817 -3.372 55.824 1.00 40.88 540 SER A CA 1
ATOM 4035 C C . SER A 1 540 ? -2.295 -2.243 54.882 1.00 40.88 540 SER A C 1
ATOM 4037 O O . SER A 1 540 ? -1.959 -1.092 55.147 1.00 40.88 540 SER A O 1
ATOM 4039 N N . ALA A 1 541 ? -3.138 -2.475 53.870 1.00 39.25 541 ALA A N 1
ATOM 4040 C CA . ALA A 1 541 ? -3.882 -1.367 53.239 1.00 39.25 541 ALA A CA 1
ATOM 4041 C C . ALA A 1 541 ? -5.339 -1.731 52.901 1.00 39.25 541 ALA A C 1
ATOM 4043 O O . ALA A 1 541 ? -5.636 -2.879 52.568 1.00 39.25 541 ALA A O 1
ATOM 4044 N N . ASP A 1 542 ? -6.241 -0.747 52.987 1.00 45.78 542 ASP A N 1
ATOM 4045 C CA . ASP A 1 542 ? -7.649 -0.878 52.601 1.00 45.78 542 ASP A CA 1
ATOM 4046 C C . ASP A 1 542 ? -7.759 -1.133 51.089 1.00 45.78 542 ASP A C 1
ATOM 4048 O O . ASP A 1 542 ? -7.532 -0.247 50.262 1.00 45.78 542 ASP A O 1
ATOM 4052 N N . HIS A 1 543 ? -8.103 -2.364 50.709 1.00 44.41 543 HIS A N 1
ATOM 4053 C CA . HIS A 1 543 ? -8.360 -2.738 49.320 1.00 44.41 543 HIS A CA 1
ATOM 4054 C C . HIS A 1 543 ? -9.863 -2.706 49.032 1.00 44.41 543 HIS A C 1
ATOM 4056 O O . HIS A 1 543 ? -10.665 -3.295 49.756 1.00 44.41 543 HIS A O 1
ATOM 4062 N N . ARG A 1 544 ? -10.256 -2.047 47.937 1.00 39.94 544 ARG A N 1
ATOM 4063 C CA . ARG A 1 544 ? -11.649 -2.004 47.479 1.00 39.94 544 ARG A CA 1
ATOM 4064 C C . ARG A 1 544 ? -11.911 -3.136 46.486 1.00 39.94 544 ARG A C 1
ATOM 4066 O O . ARG A 1 544 ? -11.472 -3.068 45.342 1.00 39.94 544 ARG A O 1
ATOM 4073 N N . VAL A 1 545 ? -12.671 -4.144 46.910 1.00 45.62 545 VAL A N 1
ATOM 4074 C CA . VAL A 1 545 ? -13.206 -5.200 46.035 1.00 45.62 545 VAL A CA 1
ATOM 4075 C C . VAL A 1 545 ? -14.579 -4.756 45.534 1.00 45.62 545 VAL A C 1
ATOM 4077 O O . VAL A 1 545 ? -15.454 -4.446 46.337 1.00 45.62 545 VAL A O 1
ATOM 4080 N N . THR A 1 546 ? -14.768 -4.680 44.217 1.00 38.81 546 THR A N 1
ATOM 4081 C CA . THR A 1 546 ? -16.059 -4.329 43.596 1.00 38.81 546 THR A CA 1
ATOM 4082 C C . THR A 1 546 ? -16.422 -5.421 42.594 1.00 38.81 546 THR A C 1
ATOM 4084 O O . THR A 1 546 ? -15.582 -5.795 41.781 1.00 38.81 546 THR A O 1
ATOM 4087 N N . GLY A 1 547 ? -17.645 -5.947 42.644 1.00 40.38 547 GLY A N 1
ATOM 4088 C CA . GLY A 1 547 ? -18.123 -6.947 41.687 1.00 40.38 547 GLY A CA 1
ATOM 4089 C C . GLY A 1 547 ? -19.626 -7.191 41.807 1.00 40.38 547 GLY A C 1
ATOM 4090 O O . GLY A 1 547 ? -20.187 -7.044 42.891 1.00 40.38 547 GLY A O 1
ATOM 4091 N N . ARG A 1 548 ? -20.277 -7.570 40.697 1.00 36.66 548 ARG A N 1
ATOM 4092 C CA . ARG A 1 548 ? -21.630 -8.149 40.717 1.00 36.66 548 ARG A CA 1
ATOM 4093 C C . ARG A 1 548 ? -21.505 -9.646 40.977 1.00 36.66 548 ARG A C 1
ATOM 4095 O O . ARG A 1 548 ? -20.934 -10.373 40.165 1.00 36.66 548 ARG A O 1
ATOM 4102 N N . LEU A 1 549 ? -22.045 -10.102 42.103 1.00 41.69 549 LEU A N 1
ATOM 4103 C CA . LEU A 1 549 ? -22.187 -11.524 42.392 1.00 41.69 549 LEU A CA 1
ATOM 4104 C C . LEU A 1 549 ? -23.479 -12.017 41.728 1.00 41.69 549 LEU A C 1
ATOM 4106 O O . LEU A 1 549 ? -24.564 -11.578 42.096 1.00 41.69 549 LEU A O 1
ATOM 4110 N N . TRP A 1 550 ? -23.368 -12.934 40.771 1.00 40.06 550 TRP A N 1
ATOM 4111 C CA . TRP A 1 550 ? -24.519 -13.686 40.275 1.00 40.06 550 TRP A CA 1
ATOM 4112 C C . TRP A 1 550 ? -24.606 -14.986 41.076 1.00 40.06 550 TRP A C 1
ATOM 4114 O O . TRP A 1 550 ? -23.679 -15.796 41.050 1.00 40.06 550 TRP A O 1
ATOM 4124 N N . VAL A 1 551 ? -25.682 -15.145 41.849 1.00 41.88 551 VAL A N 1
ATOM 4125 C CA . VAL A 1 551 ? -25.923 -16.315 42.704 1.00 41.88 551 VAL A CA 1
ATOM 4126 C C . VAL A 1 551 ? -27.035 -17.140 42.066 1.00 41.88 551 VAL A C 1
ATOM 4128 O O . VAL A 1 551 ? -28.207 -16.893 42.319 1.00 41.88 551 VAL A O 1
ATOM 4131 N N . GLU A 1 552 ? -26.686 -18.110 41.217 1.00 40.69 552 GLU A N 1
ATOM 4132 C CA . GLU A 1 552 ? -27.688 -19.029 40.644 1.00 40.69 552 GLU A CA 1
ATOM 4133 C C . GLU A 1 552 ? -28.209 -20.035 41.693 1.00 40.69 552 GLU A C 1
ATOM 4135 O O . GLU A 1 552 ? -29.356 -20.472 41.619 1.00 40.69 552 GLU A O 1
ATOM 4140 N N . ARG A 1 553 ? -27.382 -20.373 42.697 1.00 45.50 553 ARG A N 1
ATOM 4141 C CA . ARG A 1 553 ? -27.678 -21.135 43.933 1.00 45.50 553 ARG A CA 1
ATOM 4142 C C . ARG A 1 553 ? -26.675 -20.712 45.025 1.00 45.50 553 ARG A C 1
ATOM 4144 O O . ARG A 1 553 ? -25.666 -20.110 44.677 1.00 45.50 553 ARG A O 1
ATOM 4151 N N . LYS A 1 554 ? -26.941 -21.011 46.314 1.00 45.62 554 LYS A N 1
ATOM 4152 C CA . LYS A 1 554 ? -26.108 -20.696 47.516 1.00 45.62 554 LYS A CA 1
ATOM 4153 C C . LYS A 1 554 ? -24.654 -20.266 47.191 1.00 45.62 554 LYS A C 1
ATOM 4155 O O . LYS A 1 554 ? -23.847 -21.110 46.808 1.00 45.62 554 LYS A O 1
ATOM 4160 N N . GLY A 1 555 ? -24.318 -18.984 47.390 1.00 48.38 555 GLY A N 1
ATOM 4161 C CA . GLY A 1 555 ? -23.023 -18.389 47.022 1.00 48.38 555 GLY A CA 1
ATOM 4162 C C . GLY A 1 555 ? -22.450 -17.440 48.090 1.00 48.38 555 GLY A C 1
ATOM 4163 O O . GLY A 1 555 ? -23.014 -17.257 49.163 1.00 48.38 555 GLY A O 1
ATOM 4164 N N . GLY A 1 556 ? -21.282 -16.848 47.850 1.00 48.00 556 GLY A N 1
ATOM 4165 C CA . GLY A 1 556 ? -20.650 -15.905 48.784 1.00 48.00 556 GLY A CA 1
ATOM 4166 C C . GLY A 1 556 ? -19.393 -15.274 48.193 1.00 48.00 556 GLY A C 1
ATOM 4167 O O . GLY A 1 556 ? -18.943 -15.732 47.150 1.00 48.00 556 GLY A O 1
ATOM 4168 N N . LEU A 1 557 ? -18.863 -14.224 48.830 1.00 50.19 557 LEU A N 1
ATOM 4169 C CA . LEU A 1 557 ? -17.577 -13.587 48.527 1.00 50.19 557 LEU A CA 1
ATOM 4170 C C . LEU A 1 557 ? -16.782 -13.427 49.835 1.00 50.19 557 LEU A C 1
ATOM 4172 O O . LEU A 1 557 ? -17.125 -12.639 50.717 1.00 50.19 557 LEU A O 1
ATOM 4176 N N . VAL A 1 558 ? -15.687 -14.169 49.973 1.00 50.19 558 VAL A N 1
ATOM 4177 C CA . VAL A 1 558 ? -14.780 -14.036 51.125 1.00 50.19 558 VAL A CA 1
ATOM 4178 C C . VAL A 1 558 ? -13.794 -12.895 50.855 1.00 50.19 558 VAL A C 1
ATOM 4180 O O . VAL A 1 558 ? -13.176 -12.904 49.799 1.00 50.19 558 VAL A O 1
ATOM 4183 N N . VAL A 1 559 ? -13.654 -11.924 51.771 1.00 50.59 559 VAL A N 1
ATOM 4184 C CA . VAL A 1 559 ? -12.876 -10.682 51.534 1.00 50.59 559 VAL A CA 1
ATOM 4185 C C . VAL A 1 559 ? -11.639 -10.562 52.440 1.00 50.59 559 VAL A C 1
ATOM 4187 O O . VAL A 1 559 ? -10.736 -9.788 52.137 1.00 50.59 559 VAL A O 1
ATOM 4190 N N . ARG A 1 560 ? -11.506 -11.357 53.515 1.00 50.94 560 ARG A N 1
ATOM 4191 C CA . ARG A 1 560 ? -10.286 -11.348 54.343 1.00 50.94 560 ARG A CA 1
ATOM 4192 C C . ARG A 1 560 ? -10.020 -12.696 54.988 1.00 50.94 560 ARG A C 1
ATOM 4194 O O . ARG A 1 560 ? -10.870 -13.202 55.714 1.00 50.94 560 ARG A O 1
ATOM 4201 N N . VAL A 1 561 ? -8.836 -13.260 54.760 1.00 49.88 561 VAL A N 1
ATOM 4202 C CA . VAL A 1 561 ? -8.484 -14.584 55.280 1.00 49.88 561 VAL A CA 1
ATOM 4203 C C . VAL A 1 561 ? -7.012 -14.676 55.673 1.00 49.88 561 VAL A C 1
ATOM 4205 O O . VAL A 1 561 ? -6.190 -13.891 55.224 1.00 49.88 561 VAL A O 1
ATOM 4208 N N . SER A 1 562 ? -6.692 -15.604 56.564 1.00 47.38 562 SER A N 1
ATOM 4209 C CA . SER A 1 562 ? -5.352 -16.070 56.905 1.00 47.38 562 SER A CA 1
ATOM 4210 C C . SER A 1 562 ? -5.382 -17.599 56.835 1.00 47.38 562 SER A C 1
ATOM 4212 O O . SER A 1 562 ? -6.258 -18.208 57.454 1.00 47.38 562 SER A O 1
ATOM 4214 N N . PRO A 1 563 ? -4.506 -18.247 56.050 1.00 41.78 563 PRO A N 1
ATOM 4215 C CA . PRO A 1 563 ? -4.516 -19.700 55.914 1.00 41.78 563 PRO A CA 1
ATOM 4216 C C . PRO A 1 563 ? -4.089 -20.378 57.223 1.00 41.78 563 PRO A C 1
ATOM 4218 O O . PRO A 1 563 ? -3.178 -19.905 57.900 1.00 41.78 563 PRO A O 1
ATOM 4221 N N . GLY A 1 564 ? -4.734 -21.495 57.564 1.00 48.75 564 GLY A N 1
ATOM 4222 C CA . GLY A 1 564 ? -4.411 -22.315 58.731 1.00 48.75 564 GLY A CA 1
ATOM 4223 C C . GLY A 1 564 ? -4.461 -23.819 58.420 1.00 48.75 564 GLY A C 1
ATOM 4224 O O . GLY A 1 564 ? -4.988 -24.217 57.382 1.00 48.75 564 GLY A O 1
ATOM 4225 N N . PRO A 1 565 ? -3.943 -24.685 59.310 1.00 40.50 565 PRO A N 1
ATOM 4226 C CA . PRO A 1 565 ? -3.833 -26.131 59.067 1.00 40.50 565 PRO A CA 1
ATOM 4227 C C . PRO A 1 565 ? -5.174 -26.850 58.842 1.00 40.50 565 PRO A C 1
ATOM 4229 O O . PRO A 1 565 ? -5.199 -27.915 58.237 1.00 40.50 565 PRO A O 1
ATOM 4232 N N . ALA A 1 566 ? -6.278 -26.275 59.329 1.00 46.16 566 ALA A N 1
ATOM 4233 C CA . ALA A 1 566 ? -7.630 -26.832 59.233 1.00 46.16 566 ALA A CA 1
ATOM 4234 C C . ALA A 1 566 ? -8.536 -26.098 58.219 1.00 46.16 566 ALA A C 1
ATOM 4236 O O . ALA A 1 566 ? -9.722 -26.401 58.118 1.00 46.16 566 ALA A O 1
ATOM 4237 N N . GLY A 1 567 ? -8.004 -25.120 57.474 1.00 53.03 567 GLY A N 1
ATOM 4238 C CA . GLY A 1 567 ? -8.782 -24.305 56.541 1.00 53.03 567 GLY A CA 1
ATOM 4239 C C . GLY A 1 567 ? -8.337 -22.848 56.545 1.00 53.03 567 GLY A C 1
ATOM 4240 O O . GLY A 1 567 ? -7.170 -22.536 56.319 1.00 53.03 567 GLY A O 1
ATOM 4241 N N . PHE A 1 568 ? -9.272 -21.931 56.775 1.00 51.16 568 PHE A N 1
ATOM 4242 C CA . PHE A 1 568 ? -9.009 -20.500 56.695 1.00 51.16 568 PHE A CA 1
ATOM 4243 C C . PHE A 1 568 ? -9.553 -19.757 57.920 1.00 51.16 568 PHE A C 1
ATOM 4245 O O . PHE A 1 568 ? -10.572 -20.151 58.474 1.00 51.16 568 PHE A O 1
ATOM 4252 N N . HIS A 1 569 ? -8.875 -18.699 58.361 1.00 53.16 569 HIS A N 1
ATOM 4253 C CA . HIS A 1 569 ? -9.296 -17.853 59.479 1.00 53.16 569 HIS A CA 1
ATOM 4254 C C . HIS A 1 569 ? -9.588 -16.440 58.979 1.00 53.16 569 HIS A C 1
ATOM 4256 O O . HIS A 1 569 ? -8.710 -15.834 58.372 1.00 53.16 569 HIS A O 1
ATOM 4262 N N . GLY A 1 570 ? -10.780 -15.884 59.199 1.00 64.12 570 GLY A N 1
ATOM 4263 C CA . GLY A 1 570 ? -11.049 -14.523 58.726 1.00 64.12 570 GLY A CA 1
ATOM 4264 C C . GLY A 1 570 ? -12.506 -14.089 58.690 1.00 64.12 570 GLY A C 1
ATOM 4265 O O . GLY A 1 570 ? -13.350 -14.671 59.361 1.00 64.12 570 GLY A O 1
ATOM 4266 N N . VAL A 1 571 ? -12.775 -13.034 57.917 1.00 57.62 571 VAL A N 1
ATOM 4267 C CA . VAL A 1 571 ? -14.097 -12.412 57.765 1.00 57.62 571 VAL A CA 1
ATOM 4268 C C . VAL A 1 571 ? -14.573 -12.567 56.319 1.00 57.62 571 VAL A C 1
ATOM 4270 O O . VAL A 1 571 ? -13.869 -12.210 55.371 1.00 57.62 571 VAL A O 1
ATOM 4273 N N . ALA A 1 572 ? -15.779 -13.099 56.151 1.00 58.81 572 ALA A N 1
ATOM 4274 C CA . ALA A 1 572 ? -16.416 -13.365 54.868 1.00 58.81 572 ALA A CA 1
ATOM 4275 C C . ALA A 1 572 ? -17.753 -12.628 54.755 1.00 58.81 572 ALA A C 1
ATOM 4277 O O . ALA A 1 572 ? -18.456 -12.482 55.751 1.00 58.81 572 ALA A O 1
ATOM 4278 N N . VAL A 1 573 ? -18.136 -12.231 53.539 1.00 61.94 573 VAL A N 1
ATOM 4279 C CA . VAL A 1 573 ? -19.510 -11.819 53.233 1.00 61.94 573 VAL A CA 1
ATOM 4280 C C . VAL A 1 573 ? -20.172 -12.960 52.466 1.00 61.94 573 VAL A C 1
ATOM 4282 O O . VAL A 1 573 ? -19.838 -13.246 51.319 1.00 61.94 573 VAL A O 1
ATOM 4285 N N . MET A 1 574 ? -21.098 -13.662 53.102 1.00 60.16 574 MET A N 1
ATOM 4286 C CA . MET A 1 574 ? -21.840 -14.757 52.485 1.00 60.16 574 MET A CA 1
ATOM 4287 C C . MET A 1 574 ? -23.196 -14.258 51.999 1.00 60.16 574 MET A C 1
ATOM 4289 O O . MET A 1 574 ? -23.891 -13.580 52.745 1.00 60.16 574 MET A O 1
ATOM 4293 N N . ILE A 1 575 ? -23.579 -14.609 50.769 1.00 58.03 575 ILE A N 1
ATOM 4294 C CA . ILE A 1 575 ? -24.857 -14.201 50.177 1.00 58.03 575 ILE A CA 1
ATOM 4295 C C . ILE A 1 575 ? -25.693 -15.452 49.911 1.00 58.03 575 ILE A C 1
ATOM 4297 O O . ILE A 1 575 ? -25.490 -16.179 48.939 1.00 58.03 575 ILE A O 1
ATOM 4301 N N . GLN A 1 576 ? -26.646 -15.720 50.797 1.00 57.94 576 GLN A N 1
ATOM 4302 C CA . GLN A 1 576 ? -27.542 -16.865 50.678 1.00 57.94 576 GLN A CA 1
ATOM 4303 C C . GLN A 1 576 ? -28.861 -16.415 50.066 1.00 57.94 576 GLN A C 1
ATOM 4305 O O . GLN A 1 576 ? -29.600 -15.662 50.689 1.00 57.94 576 GLN A O 1
ATOM 4310 N N . CYS A 1 577 ? -29.161 -16.904 48.866 1.00 51.31 577 CYS A N 1
ATOM 4311 C CA . CYS A 1 577 ? -30.451 -16.693 48.222 1.00 51.31 577 CYS A CA 1
ATOM 4312 C C . CYS A 1 577 ? -31.290 -17.976 48.318 1.00 51.31 577 CYS A C 1
ATOM 4314 O O . CYS A 1 577 ? -30.905 -19.017 47.780 1.00 51.31 577 CYS A O 1
ATOM 4316 N N . GLY A 1 578 ? -32.386 -17.888 49.079 1.00 60.41 578 GLY A N 1
ATOM 4317 C CA . GLY A 1 578 ? -33.520 -18.821 49.086 1.00 60.41 578 GLY A CA 1
ATOM 4318 C C . GLY A 1 578 ? -34.747 -18.098 48.526 1.00 60.41 578 GLY A C 1
ATOM 4319 O O . GLY A 1 578 ? -34.668 -17.563 47.426 1.00 60.41 578 GLY A O 1
ATOM 4320 N N . ASP A 1 579 ? -35.830 -17.982 49.302 1.00 58.31 579 ASP A N 1
ATOM 4321 C CA . ASP A 1 579 ? -36.984 -17.127 48.947 1.00 58.31 579 ASP A CA 1
ATOM 4322 C C . ASP A 1 579 ? -36.664 -15.618 49.038 1.00 58.31 579 ASP A C 1
ATOM 4324 O O . ASP A 1 579 ? -37.318 -14.790 48.409 1.00 58.31 579 ASP A O 1
ATOM 4328 N N . ARG A 1 580 ? -35.641 -15.262 49.827 1.00 58.22 580 ARG A N 1
ATOM 4329 C CA . ARG A 1 580 ? -35.044 -13.923 49.965 1.00 58.22 580 ARG A CA 1
ATOM 4330 C C . ARG A 1 580 ? -33.521 -14.051 49.932 1.00 58.22 580 ARG A C 1
ATOM 4332 O O . ARG A 1 580 ? -32.982 -15.095 50.318 1.00 58.22 580 ARG A O 1
ATOM 4339 N N . CYS A 1 581 ? -32.828 -13.011 49.473 1.00 59.03 581 CYS A N 1
ATOM 4340 C CA . CYS A 1 581 ? -31.367 -12.953 49.489 1.00 59.03 581 CYS A CA 1
ATOM 4341 C C . CYS A 1 581 ? -30.885 -12.270 50.769 1.00 59.03 581 CYS A C 1
ATOM 4343 O O . CYS A 1 581 ? -31.233 -11.127 51.039 1.00 59.03 581 CYS A O 1
ATOM 4345 N N . MET A 1 582 ? -30.058 -12.964 51.548 1.00 67.12 582 MET A N 1
ATOM 4346 C CA . MET A 1 582 ? -29.476 -12.433 52.779 1.00 67.12 582 MET A CA 1
ATOM 4347 C C . MET A 1 582 ? -27.958 -12.328 52.639 1.00 67.12 582 MET A C 1
ATOM 4349 O O . MET A 1 582 ? -27.293 -13.325 52.344 1.00 67.12 582 MET A O 1
ATOM 4353 N N . ALA A 1 583 ? -27.402 -11.148 52.907 1.00 66.19 583 ALA A N 1
ATOM 4354 C CA . ALA A 1 583 ? -25.976 -10.934 53.114 1.00 66.19 583 ALA A CA 1
ATOM 4355 C C . ALA A 1 583 ? -25.617 -11.114 54.594 1.00 66.19 583 ALA A C 1
ATOM 4357 O O . ALA A 1 583 ? -26.169 -10.457 55.472 1.00 66.19 583 ALA A O 1
ATOM 4358 N N . ARG A 1 584 ? -24.661 -11.994 54.881 1.00 68.00 584 ARG A N 1
ATOM 4359 C CA . ARG A 1 584 ? -24.169 -12.302 56.227 1.00 68.00 584 ARG A CA 1
ATOM 4360 C C . ARG A 1 584 ? -22.689 -11.994 56.316 1.00 68.00 584 ARG A C 1
ATOM 4362 O O . ARG A 1 584 ? -21.905 -12.516 55.525 1.00 68.00 584 ARG A O 1
ATOM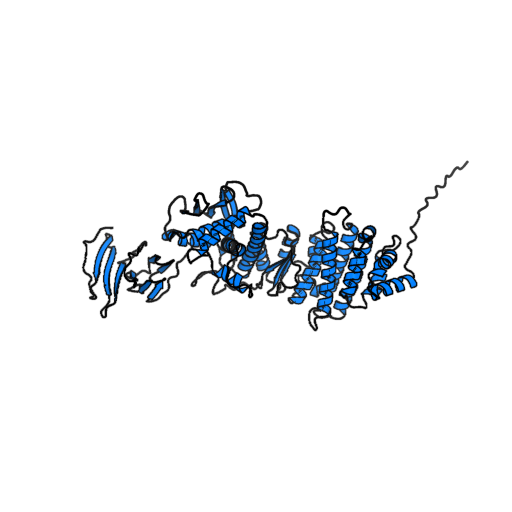 4369 N N . LEU A 1 585 ? -22.300 -11.185 57.295 1.00 63.97 585 LEU A N 1
ATOM 4370 C CA . LEU A 1 585 ? -20.895 -11.027 57.648 1.00 63.97 585 LEU A CA 1
ATOM 4371 C C . LEU A 1 585 ? -20.525 -12.151 58.617 1.00 63.97 585 LEU A C 1
ATOM 4373 O O . LEU A 1 585 ? -21.006 -12.166 59.745 1.00 63.97 585 LEU A O 1
ATOM 4377 N N . MET A 1 586 ? -19.691 -13.092 58.189 1.00 65.25 586 MET A N 1
ATOM 4378 C CA . MET A 1 586 ? -19.307 -14.260 58.983 1.00 65.25 586 MET A CA 1
ATOM 4379 C C . MET A 1 586 ? -17.842 -14.213 59.391 1.00 65.25 586 MET A C 1
ATOM 4381 O O . MET A 1 586 ? -16.984 -13.833 58.594 1.00 65.25 586 MET A O 1
ATOM 4385 N N . ARG A 1 587 ? -17.548 -14.679 60.605 1.00 65.56 587 ARG A N 1
ATOM 4386 C CA . ARG A 1 587 ? -16.201 -15.032 61.046 1.00 65.56 587 ARG A CA 1
ATOM 4387 C C . ARG A 1 587 ? -16.009 -16.515 60.828 1.00 65.56 587 ARG A C 1
ATOM 4389 O O . ARG A 1 587 ? -16.833 -17.320 61.253 1.00 65.56 587 ARG A O 1
ATOM 4396 N N . TRP A 1 588 ? -14.908 -16.872 60.195 1.00 62.50 588 TRP A N 1
ATOM 4397 C CA . TRP A 1 588 ? -14.518 -18.256 60.009 1.00 62.50 588 TRP A CA 1
ATOM 4398 C C . TRP A 1 588 ? -13.299 -18.539 60.875 1.00 62.50 588 TRP A C 1
ATOM 4400 O O . TRP A 1 588 ? -12.274 -17.883 60.713 1.00 62.50 588 TRP A O 1
ATOM 4410 N N . ASP A 1 589 ? -13.408 -19.503 61.788 1.00 60.81 589 ASP A N 1
ATOM 4411 C CA . ASP A 1 589 ? -12.350 -19.843 62.749 1.00 60.81 589 ASP A CA 1
ATOM 4412 C C . ASP A 1 589 ? -11.673 -21.192 62.417 1.00 60.81 589 ASP A C 1
ATOM 4414 O O . ASP A 1 589 ? -11.118 -21.862 63.285 1.00 60.81 589 ASP A O 1
ATOM 4418 N N . GLY A 1 590 ? -11.693 -21.600 61.144 1.00 51.62 590 GLY A N 1
ATOM 4419 C CA . GLY A 1 590 ? -10.997 -22.798 60.654 1.00 51.62 590 GLY A CA 1
ATOM 4420 C C . GLY A 1 590 ? -11.681 -24.135 60.973 1.00 51.62 590 GLY A C 1
ATOM 4421 O O . GLY A 1 590 ? -11.083 -25.183 60.758 1.00 51.62 590 GLY A O 1
ATOM 4422 N N . LYS A 1 591 ? -12.927 -24.121 61.461 1.00 52.09 591 LYS A N 1
ATOM 4423 C CA . LYS A 1 591 ? -13.803 -25.300 61.584 1.00 52.09 591 LYS A CA 1
ATOM 4424 C C . LYS A 1 591 ? -15.027 -25.108 60.686 1.00 52.09 591 LYS A C 1
ATOM 4426 O O . LYS A 1 591 ? -15.345 -23.980 60.334 1.00 52.09 591 LYS A O 1
ATOM 4431 N N . SER A 1 592 ? -15.659 -26.205 60.274 1.00 50.69 592 SER A N 1
ATOM 4432 C CA . SER A 1 592 ? -16.650 -26.314 59.185 1.00 50.69 592 SER A CA 1
ATOM 4433 C C . SER A 1 592 ? -17.884 -25.399 59.257 1.00 50.69 592 SER A C 1
ATOM 4435 O O . SER A 1 592 ? -18.647 -25.363 58.296 1.00 50.69 592 SER A O 1
ATOM 4437 N N . GLU A 1 593 ? -18.073 -24.645 60.338 1.00 56.59 593 GLU A N 1
ATOM 4438 C CA . GLU A 1 593 ? -19.165 -23.688 60.502 1.00 56.59 593 GLU A CA 1
ATOM 4439 C C . GLU A 1 593 ? -18.591 -22.335 60.942 1.00 56.59 593 GLU A C 1
ATOM 4441 O O . GLU A 1 593 ? -17.983 -22.211 62.007 1.00 56.59 593 GLU A O 1
ATOM 4446 N N . GLY A 1 594 ? -18.733 -21.325 60.078 1.00 59.66 594 GLY A N 1
ATOM 4447 C CA . GLY A 1 594 ? -18.513 -19.929 60.445 1.00 59.66 594 GLY A CA 1
ATOM 4448 C C . GLY A 1 594 ? -19.690 -19.391 61.259 1.00 59.66 594 GLY A C 1
ATOM 4449 O O . GLY A 1 594 ? -20.816 -19.862 61.112 1.00 59.66 594 GLY A O 1
ATOM 4450 N N . TYR A 1 595 ? -19.441 -18.384 62.092 1.00 65.62 595 TYR A N 1
ATOM 4451 C CA . TYR A 1 595 ? -20.467 -17.748 62.923 1.00 65.62 595 TYR A CA 1
ATOM 4452 C C . TYR A 1 595 ? -20.695 -16.307 62.469 1.00 65.62 595 TYR A C 1
ATOM 4454 O O . TYR A 1 595 ? -19.762 -15.631 62.028 1.00 65.62 595 TYR A O 1
ATOM 4462 N N . ASP A 1 596 ? -21.930 -15.824 62.570 1.00 66.62 596 ASP A N 1
ATOM 4463 C CA . ASP A 1 596 ? -22.270 -14.455 62.181 1.00 66.62 596 ASP A CA 1
ATOM 4464 C C . ASP A 1 596 ? -21.586 -13.437 63.101 1.00 66.62 596 ASP A C 1
ATOM 4466 O O . ASP A 1 596 ? -21.711 -13.491 64.321 1.00 66.62 596 ASP A O 1
ATOM 4470 N N . ILE A 1 597 ? -20.873 -12.485 62.502 1.00 67.38 597 ILE A N 1
ATOM 4471 C CA . ILE A 1 597 ? -20.317 -11.310 63.190 1.00 67.38 597 ILE A CA 1
ATOM 4472 C C . ILE A 1 597 ? -21.360 -10.195 63.248 1.00 67.38 597 ILE A C 1
ATOM 4474 O O . ILE A 1 597 ? -21.357 -9.383 64.169 1.00 67.38 597 ILE A O 1
ATOM 4478 N N . ALA A 1 598 ? -22.241 -10.142 62.251 1.00 68.12 598 ALA A N 1
ATOM 4479 C CA . ALA A 1 598 ? -23.344 -9.201 62.177 1.00 68.12 598 ALA A CA 1
ATOM 4480 C C . ALA A 1 598 ? -24.607 -9.926 61.712 1.00 68.12 598 ALA A C 1
ATOM 4482 O O . ALA A 1 598 ? -24.525 -10.912 60.973 1.00 68.12 598 ALA A O 1
ATOM 4483 N N . GLY A 1 599 ? -25.765 -9.422 62.146 1.00 67.00 599 GLY A N 1
ATOM 4484 C CA . GLY A 1 599 ? -27.057 -9.953 61.724 1.00 67.00 599 GLY A CA 1
ATOM 4485 C C . GLY A 1 599 ? -27.189 -9.963 60.194 1.00 67.00 599 GLY A C 1
ATOM 4486 O O . GLY A 1 599 ? -26.613 -9.098 59.527 1.00 67.00 599 GLY A O 1
ATOM 4487 N N . PRO A 1 600 ? -27.916 -10.941 59.629 1.00 69.38 600 PRO A N 1
ATOM 4488 C CA . PRO A 1 600 ? -28.133 -11.014 58.194 1.00 69.38 600 PRO A CA 1
ATOM 4489 C C . PRO A 1 600 ? -28.862 -9.751 57.714 1.00 69.38 600 PRO A C 1
ATOM 4491 O O . PRO A 1 600 ? -29.881 -9.361 58.280 1.00 69.38 600 PRO A O 1
ATOM 4494 N N . VAL A 1 601 ? -28.340 -9.122 56.666 1.00 70.38 601 VAL A N 1
ATOM 4495 C CA . VAL A 1 601 ? -28.968 -7.991 55.981 1.00 70.38 601 VAL A CA 1
ATOM 4496 C C . VAL A 1 601 ? -29.720 -8.545 54.779 1.00 70.38 601 VAL A C 1
ATOM 4498 O O . VAL A 1 601 ? -29.129 -9.244 53.958 1.00 70.38 601 VAL A O 1
ATOM 4501 N N . GLU A 1 602 ? -31.020 -8.279 54.694 1.00 70.00 602 GLU A N 1
ATOM 4502 C CA . GLU A 1 602 ? -31.802 -8.584 53.493 1.00 70.00 602 GLU A CA 1
ATOM 4503 C C . GLU A 1 602 ? -31.333 -7.660 52.361 1.00 70.00 602 GLU A C 1
ATOM 4505 O O . GLU A 1 602 ? -31.207 -6.451 52.570 1.00 70.00 602 GLU A O 1
ATOM 4510 N N . LEU A 1 603 ? -30.980 -8.251 51.217 1.00 60.66 603 LEU A N 1
ATOM 4511 C CA . LEU A 1 603 ? -30.454 -7.553 50.041 1.00 60.66 603 LEU A CA 1
ATOM 4512 C C . LEU A 1 603 ? -31.559 -7.066 49.110 1.00 60.66 603 LEU A C 1
ATOM 4514 O O . LEU A 1 603 ? -32.511 -7.848 48.880 1.00 60.66 603 LEU A O 1
#

pLDDT: mean 75.5, std 19.72, range [28.42, 97.81]